Protein AF-0000000084526919 (afdb_homodimer)

Radius of gyration: 26.65 Å; Cα contacts (8 Å, |Δi|>4): 1142; chains: 2; bounding box: 58×76×76 Å

InterPro domains:
  IPR009057 Homedomain-like superfamily [SSF46689] (283-329)
  IPR018060 AraC-like, DNA binding HTH domain [PF12833] (251-328)
  IPR018060 AraC-like, DNA binding HTH domain [PS01124] (227-329)
  IPR018060 AraC-like, DNA binding HTH domain [SM00342] (245-327)
  IPR020449 Transcription regulator HTH, AraC- type, HTH domain [PR00032] (296-311)
  IPR020449 Transcription regulator HTH, AraC- type, HTH domain [PR00032] (311-327)
  IPR032687 HTH-type transcriptional regulator AraC-type, N-terminal [PF12625] (35-200)

Secondary structure (DSSP, 8-state):
--EEEHHHHHHHHHHTT-EE-TTSEEEETTEEEEE---SSEEEHHHHHHHHHHHHHHH--HHHHHHHHHHH--GGGGHHHHHHHHT-SBHHHHHHHHHHHGGGT-SS-EEEEE-SSS-EEEEE-SSPPPHHHHHHHHHHHHHHHHHHHHHH-TT--EEEEE-SSPP-S-HHHHHHHHTS-EESS-SSEEEEE-TTGGGPBPTT--HHHHHHHHHHHHHHHHHHSSS-HHHHHHHHHHHHHGGG-PPPHHHHHHHTTS-HHHHHHHHHHTT--HHHHHHHHHHHHHHHHHHH--S-HHHHHHHTT-S-HHHHHHHHHHHHSS-HHHHHHHS---/--EEEHHHHHHHHHHTT-EE-TTSEEEETTEEEEE---SSEEEHHHHHHHHHHHHHHH--HHHHHHHHHHH--GGGGHHHHHHHHTSSBHHHHHHHHHHHGGGT-SS-EEEEE-SSS-EEEEE-SSPPPHHHHHHHHHHHHHHHHHHHHHH-TT--EEEEE-SSPP-S-HHHHHHHHTS-EESS-SSEEEEE-TTGGGPBPTT--HHHHHHHHHHHHHHHHHHSSS-HHHHHHHHHHHHHGGG-PPPHHHHHHHTTS-HHHHHHHHHHTT--HHHHHHHHHHHHHHHHHHH--S-HHHHHHHTT-S-HHHHHHHHHHHHSS-HHHHHHHS---

Structure (mmCIF, N/CA/C/O backbone):
data_AF-0000000084526919-model_v1
#
loop_
_entity.id
_entity.type
_entity.pdbx_description
1 polymer 'Transcriptional regulator, AraC family'
#
loop_
_atom_site.group_PDB
_atom_site.id
_atom_site.type_symbol
_atom_site.label_atom_id
_atom_site.label_alt_id
_atom_site.label_comp_id
_atom_site.label_asym_id
_atom_site.label_entity_id
_atom_site.label_seq_id
_atom_site.pdbx_PDB_ins_code
_atom_site.Cartn_x
_atom_site.Cartn_y
_atom_site.Cartn_z
_atom_site.occupancy
_atom_site.B_iso_or_equiv
_atom_site.auth_seq_id
_atom_site.auth_comp_id
_atom_site.auth_asym_id
_atom_site.auth_atom_id
_atom_site.pdbx_PDB_model_num
ATOM 1 N N . MET A 1 1 ? -17.016 21.531 12.719 1 52.41 1 MET A N 1
ATOM 2 C CA . MET A 1 1 ? -15.664 21.828 13.203 1 52.41 1 MET A CA 1
ATOM 3 C C . MET A 1 1 ? -14.703 20.703 12.828 1 52.41 1 MET A C 1
ATOM 5 O O . MET A 1 1 ? -15.094 19.547 12.742 1 52.41 1 MET A O 1
ATOM 9 N N . GLY A 1 2 ? -13.469 21.109 12.258 1 73.81 2 GLY A N 1
ATOM 10 C CA . GLY A 1 2 ? -12.531 20.141 11.711 1 73.81 2 GLY A CA 1
ATOM 11 C C . GLY A 1 2 ? -11.82 19.328 12.781 1 73.81 2 GLY A C 1
ATOM 12 O O . GLY A 1 2 ? -11.898 19.641 13.969 1 73.81 2 GLY A O 1
ATOM 13 N N . THR A 1 3 ? -11.531 18.172 12.594 1 82.88 3 THR A N 1
ATOM 14 C CA . THR A 1 3 ? -10.789 17.312 13.508 1 82.88 3 THR A CA 1
ATOM 15 C C . THR A 1 3 ? -9.375 17.062 12.992 1 82.88 3 THR A C 1
ATOM 17 O O . THR A 1 3 ? -9.086 17.312 11.82 1 82.88 3 THR A O 1
ATOM 20 N N . VAL A 1 4 ? -8.508 16.766 13.945 1 87.44 4 VAL A N 1
ATOM 21 C CA . VAL A 1 4 ? -7.125 16.422 13.625 1 87.44 4 VAL A CA 1
ATOM 22 C C . VAL A 1 4 ? -6.77 15.078 14.273 1 87.44 4 VAL A C 1
ATOM 24 O O . VAL A 1 4 ? -7.309 14.727 15.32 1 87.44 4 VAL A O 1
ATOM 27 N N . PRO A 1 5 ? -5.898 14.398 13.664 1 86.25 5 PRO A N 1
ATOM 28 C CA . PRO A 1 5 ? -5.461 13.156 14.297 1 86.25 5 PRO A CA 1
ATOM 29 C C . PRO A 1 5 ? -4.797 13.383 15.656 1 86.25 5 PRO A C 1
ATOM 31 O O . PRO A 1 5 ? -3.986 14.305 15.805 1 86.25 5 PRO A O 1
ATOM 34 N N . ALA A 1 6 ? -5.074 12.523 16.578 1 88.69 6 ALA A N 1
ATOM 35 C CA . ALA A 1 6 ? -4.52 12.641 17.922 1 88.69 6 ALA A CA 1
ATOM 36 C C . ALA A 1 6 ? -3.006 12.453 17.922 1 88.69 6 ALA A C 1
ATOM 38 O O . ALA A 1 6 ? -2.316 12.859 18.859 1 88.69 6 ALA A O 1
ATOM 39 N N . THR A 1 7 ? -2.564 11.828 16.859 1 89.25 7 THR A N 1
ATOM 40 C CA . THR A 1 7 ? -1.131 11.586 16.719 1 89.25 7 THR A CA 1
ATOM 41 C C . THR A 1 7 ? -0.36 12.906 16.75 1 89.25 7 THR A C 1
ATOM 43 O O . THR A 1 7 ? 0.749 12.969 17.281 1 89.25 7 THR A O 1
ATOM 46 N N . PHE A 1 8 ? -0.876 13.961 16.172 1 93.31 8 PHE A N 1
ATOM 47 C CA . PHE A 1 8 ? -0.234 15.266 16.203 1 93.31 8 PHE A CA 1
ATOM 48 C C . PHE A 1 8 ? -0.126 15.773 17.641 1 93.31 8 PHE A C 1
ATOM 50 O O . PHE A 1 8 ? 0.937 16.234 18.078 1 93.31 8 PHE A O 1
ATOM 57 N N . ALA A 1 9 ? -1.227 15.602 18.344 1 93.69 9 ALA A N 1
ATOM 58 C CA . ALA A 1 9 ? -1.282 16.047 19.734 1 93.69 9 ALA A CA 1
ATOM 59 C C . ALA A 1 9 ? -0.32 15.234 20.609 1 93.69 9 ALA A C 1
ATOM 61 O O . ALA A 1 9 ? 0.388 15.789 21.453 1 93.69 9 ALA A O 1
ATOM 62 N N . ARG A 1 10 ? -0.308 14.008 20.422 1 93.81 10 ARG A N 1
ATOM 63 C CA . ARG A 1 10 ? 0.569 13.125 21.188 1 93.81 10 ARG A CA 1
ATOM 64 C C . ARG A 1 10 ? 2.035 13.453 20.922 1 93.81 10 ARG A C 1
ATOM 66 O O . ARG A 1 10 ? 2.865 13.391 21.828 1 93.81 10 ARG A O 1
ATOM 73 N N . THR A 1 11 ? 2.342 13.781 19.672 1 94.94 11 THR A N 1
ATOM 74 C CA . THR A 1 11 ? 3.707 14.156 19.328 1 94.94 11 THR A CA 1
ATOM 75 C C . THR A 1 11 ? 4.109 15.461 20.016 1 94.94 11 THR A C 1
ATOM 77 O O . THR A 1 11 ? 5.195 15.555 20.578 1 94.94 11 THR A O 1
ATOM 80 N N . PHE A 1 12 ? 3.227 16.422 20 1 96.06 12 PHE A N 1
ATOM 81 C CA . PHE A 1 12 ? 3.469 17.672 20.719 1 96.06 12 PHE A CA 1
ATOM 82 C C . PHE A 1 12 ? 3.746 17.391 22.203 1 96.06 12 PHE A C 1
ATOM 84 O O . PHE A 1 12 ? 4.715 17.906 22.766 1 96.06 12 PHE A O 1
ATOM 91 N N . ALA A 1 13 ? 2.906 16.578 22.797 1 96 13 ALA A N 1
ATOM 92 C CA . ALA A 1 13 ? 3.025 16.266 24.219 1 96 13 ALA A CA 1
ATOM 93 C C . ALA A 1 13 ? 4.363 15.586 24.516 1 96 13 ALA A C 1
ATOM 95 O O . ALA A 1 13 ? 5.078 16 25.438 1 96 13 ALA A O 1
ATOM 96 N N . ALA A 1 14 ? 4.707 14.672 23.734 1 95.06 14 ALA A N 1
ATOM 97 C CA . ALA A 1 14 ? 5.918 13.883 23.953 1 95.06 14 ALA A CA 1
ATOM 98 C C . ALA A 1 14 ? 7.164 14.758 23.875 1 95.06 14 ALA A C 1
ATOM 100 O O . ALA A 1 14 ? 8.078 14.625 24.688 1 95.06 14 ALA A O 1
ATOM 101 N N . VAL A 1 15 ? 7.227 15.648 22.922 1 96.38 15 VAL A N 1
ATOM 102 C CA . VAL A 1 15 ? 8.391 16.5 22.703 1 96.38 15 VAL A CA 1
ATOM 103 C C . VAL A 1 15 ? 8.547 17.453 23.891 1 96.38 15 VAL A C 1
ATOM 105 O O . VAL A 1 15 ? 9.664 17.828 24.25 1 96.38 15 VAL A O 1
ATOM 108 N N . ALA A 1 16 ? 7.438 17.766 24.531 1 95.94 16 ALA A N 1
ATOM 109 C CA . ALA A 1 16 ? 7.469 18.672 25.688 1 95.94 16 ALA A CA 1
ATOM 110 C C . ALA A 1 16 ? 7.676 17.891 26.984 1 95.94 16 ALA A C 1
ATOM 112 O O . ALA A 1 16 ? 7.598 18.469 28.078 1 95.94 16 ALA A O 1
ATOM 113 N N . GLY A 1 17 ? 7.887 16.578 26.875 1 94.81 17 GLY A N 1
ATOM 114 C CA . GLY A 1 17 ? 8.07 15.758 28.062 1 94.81 17 GLY A CA 1
ATOM 115 C C . GLY A 1 17 ? 6.77 15.445 28.781 1 94.81 17 GLY A C 1
ATOM 116 O O . GLY A 1 17 ? 6.773 15.117 29.969 1 94.81 17 GLY A O 1
ATOM 117 N N . LEU A 1 18 ? 5.637 15.664 28.109 1 95.56 18 LEU A N 1
ATOM 118 C CA . LEU A 1 18 ? 4.309 15.352 28.625 1 95.56 18 LEU A CA 1
ATOM 119 C C . LEU A 1 18 ? 3.779 14.055 28.031 1 95.56 18 LEU A C 1
ATOM 121 O O . LEU A 1 18 ? 4.41 13.477 27.141 1 95.56 18 LEU A O 1
ATOM 125 N N . ALA A 1 19 ? 2.664 13.648 28.672 1 93.06 19 ALA A N 1
ATOM 126 C CA . ALA A 1 19 ? 1.99 12.469 28.125 1 93.06 19 ALA A CA 1
ATOM 127 C C . ALA A 1 19 ? 0.506 12.742 27.906 1 93.06 19 ALA A C 1
ATOM 129 O O . ALA A 1 19 ? -0.163 13.312 28.766 1 93.06 19 ALA A O 1
ATOM 130 N N . LEU A 1 20 ? 0.081 12.492 26.719 1 92.81 20 LEU A N 1
ATOM 131 C CA . LEU A 1 20 ? -1.353 12.414 26.453 1 92.81 20 LEU A CA 1
ATOM 132 C C . LEU A 1 20 ? -1.829 10.969 26.453 1 92.81 20 LEU A C 1
ATOM 134 O O . LEU A 1 20 ? -1.546 10.219 25.516 1 92.81 20 LEU A O 1
ATOM 138 N N . ASP A 1 21 ? -2.521 10.594 27.406 1 87.19 21 ASP A N 1
ATOM 139 C CA . ASP A 1 21 ? -2.846 9.18 27.562 1 87.19 21 ASP A CA 1
ATOM 140 C C . ASP A 1 21 ? -4.176 8.852 26.891 1 87.19 21 ASP A C 1
ATOM 142 O O . ASP A 1 21 ? -4.805 9.719 26.281 1 87.19 21 ASP A O 1
ATOM 146 N N . ALA A 1 22 ? -4.609 7.695 27 1 82.44 22 ALA A N 1
ATOM 147 C CA . ALA A 1 22 ? -5.773 7.184 26.281 1 82.44 22 ALA A CA 1
ATOM 148 C C . ALA A 1 22 ? -7.062 7.781 26.828 1 82.44 22 ALA A C 1
ATOM 150 O O . ALA A 1 22 ? -8.094 7.801 26.141 1 82.44 22 ALA A O 1
ATOM 151 N N . SER A 1 23 ? -7.027 8.281 28.016 1 84.31 23 SER A N 1
ATOM 152 C CA . SER A 1 23 ? -8.211 8.875 28.625 1 84.31 23 SER A CA 1
ATOM 153 C C . SER A 1 23 ? -8.367 10.336 28.234 1 84.31 23 SER A C 1
ATOM 155 O O . SER A 1 23 ? -9.391 10.953 28.516 1 84.31 23 SER A O 1
ATOM 157 N N . GLY A 1 24 ? -7.324 10.812 27.531 1 91.25 24 GLY A N 1
ATOM 158 C CA . GLY A 1 24 ? -7.379 12.195 27.078 1 91.25 24 GLY A CA 1
ATOM 159 C C . GLY A 1 24 ? -6.754 13.172 28.062 1 91.25 24 GLY A C 1
ATOM 160 O O . GLY A 1 24 ? -7.008 14.375 27.984 1 91.25 24 GLY A O 1
ATOM 161 N N . GLU A 1 25 ? -5.996 12.609 28.984 1 93.38 25 GLU A N 1
ATOM 162 C CA . GLU A 1 25 ? -5.344 13.477 29.969 1 93.38 25 GLU A CA 1
ATOM 163 C C . GLU A 1 25 ? -3.932 13.852 29.516 1 93.38 25 GLU A C 1
ATOM 165 O O . GLU A 1 25 ? -3.104 12.969 29.266 1 93.38 25 GLU A O 1
ATOM 170 N N . LEU A 1 26 ? -3.711 15.117 29.406 1 95.88 26 LEU A N 1
ATOM 171 C CA . LEU A 1 26 ? -2.363 15.648 29.203 1 95.88 26 LEU A CA 1
ATOM 172 C C . LEU A 1 26 ? -1.693 15.922 30.547 1 95.88 26 LEU A C 1
ATOM 174 O O . LEU A 1 26 ? -2.139 16.797 31.297 1 95.88 26 LEU A O 1
ATOM 178 N N . ALA A 1 27 ? -0.561 15.172 30.781 1 94.81 27 ALA A N 1
ATOM 179 C CA . ALA A 1 27 ? -0.046 15.25 32.125 1 94.81 27 ALA A CA 1
ATOM 180 C C . ALA A 1 27 ? 1.479 15.312 32.156 1 94.81 27 ALA A C 1
ATOM 182 O O . ALA A 1 27 ? 2.129 14.875 31.203 1 94.81 27 ALA A O 1
ATOM 183 N N . ASP A 1 28 ? 2.004 16 33.125 1 94.19 28 ASP A N 1
ATOM 184 C CA . ASP A 1 28 ? 3.402 15.945 33.531 1 94.19 28 ASP A CA 1
ATOM 185 C C . ASP A 1 28 ? 3.574 15.055 34.781 1 94.19 28 ASP A C 1
ATOM 187 O O . ASP A 1 28 ? 3.447 15.516 35.906 1 94.19 28 ASP A O 1
ATOM 191 N N . GLY A 1 29 ? 3.93 13.828 34.531 1 91.38 29 GLY A N 1
ATOM 192 C CA . GLY A 1 29 ? 3.873 12.898 35.625 1 91.38 29 GLY A CA 1
ATOM 193 C C . GLY A 1 29 ? 2.473 12.719 36.188 1 91.38 29 GLY A C 1
ATOM 194 O O . GLY A 1 29 ? 1.545 12.375 35.469 1 91.38 29 GLY A O 1
ATOM 195 N N . ALA A 1 30 ? 2.318 13.141 37.406 1 89.75 30 ALA A N 1
ATOM 196 C CA . ALA A 1 30 ? 1.028 12.961 38.062 1 89.75 30 ALA A CA 1
ATOM 197 C C . ALA A 1 30 ? 0.162 14.211 37.938 1 89.75 30 ALA A C 1
ATOM 199 O O . ALA A 1 30 ? -1.04 14.172 38.188 1 89.75 30 ALA A O 1
ATOM 200 N N . ARG A 1 31 ? 0.721 15.305 37.469 1 93.81 31 ARG A N 1
ATOM 201 C CA . ARG A 1 31 ? -0.003 16.562 37.375 1 93.81 31 ARG A CA 1
ATOM 202 C C . ARG A 1 31 ? -0.725 16.672 36.031 1 93.81 31 ARG A C 1
ATOM 204 O O . ARG A 1 31 ? -0.086 16.734 35 1 93.81 31 ARG A O 1
ATOM 211 N N . VAL A 1 32 ? -2.025 16.766 36.125 1 95.12 32 VAL A N 1
ATOM 212 C CA . VAL A 1 32 ? -2.836 16.891 34.938 1 95.12 32 VAL A CA 1
ATOM 213 C C . VAL A 1 32 ? -2.932 18.359 34.531 1 95.12 32 VAL A C 1
ATOM 215 O O . VAL A 1 32 ? -3.348 19.203 35.312 1 95.12 32 VAL A O 1
ATOM 218 N N . LEU A 1 33 ? -2.561 18.656 33.312 1 94.56 33 LEU A N 1
ATOM 219 C CA . LEU A 1 33 ? -2.539 20.031 32.812 1 94.56 33 LEU A CA 1
ATOM 220 C C . LEU A 1 33 ? -3.811 20.359 32.031 1 94.56 33 LEU A C 1
ATOM 222 O O . LEU A 1 33 ? -4.25 21.5 32 1 94.56 33 LEU A O 1
ATOM 226 N N . LEU A 1 34 ? -4.336 19.312 31.297 1 95.25 34 LEU A N 1
ATOM 227 C CA . LEU A 1 34 ? -5.477 19.484 30.406 1 95.25 34 LEU A CA 1
ATOM 228 C C . LEU A 1 34 ? -6.191 18.156 30.172 1 95.25 34 LEU A C 1
ATOM 230 O O . LEU A 1 34 ? -5.562 17.094 30.172 1 95.25 34 LEU A O 1
ATOM 234 N N . ARG A 1 35 ? -7.465 18.25 30.016 1 95.06 35 ARG A N 1
ATOM 235 C CA . ARG A 1 35 ? -8.25 17.078 29.641 1 95.06 35 ARG A CA 1
ATOM 236 C C . ARG A 1 35 ? -8.969 17.297 28.312 1 95.06 35 ARG A C 1
ATOM 238 O O . ARG A 1 35 ? -9.562 18.344 28.094 1 95.06 35 ARG A O 1
ATOM 245 N N . VAL A 1 36 ? -8.773 16.359 27.453 1 91.62 36 VAL A N 1
ATOM 246 C CA . VAL A 1 36 ? -9.469 16.375 26.172 1 91.62 36 VAL A CA 1
ATOM 247 C C . VAL A 1 36 ? -10.266 15.086 26 1 91.62 36 VAL A C 1
ATOM 249 O O . VAL A 1 36 ? -9.984 14.086 26.656 1 91.62 36 VAL A O 1
ATOM 252 N N . PRO A 1 37 ? -11.281 15.195 25.156 1 88.19 37 PRO A N 1
ATOM 253 C CA . PRO A 1 37 ? -12 13.945 24.906 1 88.19 37 PRO A CA 1
ATOM 254 C C . PRO A 1 37 ? -11.102 12.844 24.344 1 88.19 37 PRO A C 1
ATOM 256 O O . PRO A 1 37 ? -10.25 13.117 23.5 1 88.19 37 PRO A O 1
ATOM 259 N N . PRO A 1 38 ? -11.266 11.688 24.891 1 82.44 38 PRO A N 1
ATOM 260 C CA . PRO A 1 38 ? -10.453 10.586 24.375 1 82.44 38 PRO A CA 1
ATOM 261 C C . PRO A 1 38 ? -10.797 10.227 22.938 1 82.44 38 PRO A C 1
ATOM 263 O O . PRO A 1 38 ? -11.914 10.484 22.469 1 82.44 38 PRO A O 1
ATOM 266 N N . GLY A 1 39 ? -9.812 9.711 22.188 1 78.88 39 GLY A N 1
ATOM 267 C CA . GLY A 1 39 ? -10.055 9.305 20.828 1 78.88 39 GLY A CA 1
ATOM 268 C C . GLY A 1 39 ? -8.828 9.43 19.938 1 78.88 39 GLY A C 1
ATOM 269 O O . GLY A 1 39 ? -7.77 9.867 20.391 1 78.88 39 GLY A O 1
ATOM 270 N N . GLU A 1 40 ? -9.039 9.016 18.656 1 78.25 40 GLU A N 1
ATOM 271 C CA . GLU A 1 40 ? -7.934 9.062 17.703 1 78.25 40 GLU A CA 1
ATOM 272 C C . GLU A 1 40 ? -7.93 10.383 16.938 1 78.25 40 GLU A C 1
ATOM 274 O O . GLU A 1 40 ? -7.023 10.641 16.141 1 78.25 40 GLU A O 1
ATOM 279 N N . ARG A 1 41 ? -8.898 11.117 17.219 1 84.06 41 ARG A N 1
ATOM 280 C CA . ARG A 1 41 ? -8.984 12.469 16.672 1 84.06 41 ARG A CA 1
ATOM 281 C C . ARG A 1 41 ? -9.414 13.469 17.734 1 84.06 41 ARG A C 1
ATOM 283 O O . ARG A 1 41 ? -10.078 13.109 18.703 1 84.06 41 ARG A O 1
ATOM 290 N N . LEU A 1 42 ? -8.914 14.648 17.516 1 87.44 42 LEU A N 1
ATOM 291 C CA . LEU A 1 42 ? -9.281 15.766 18.391 1 87.44 42 LEU A CA 1
ATOM 292 C C . LEU A 1 42 ? -9.969 16.875 17.578 1 87.44 42 LEU A C 1
ATOM 294 O O . LEU A 1 42 ? -9.578 17.156 16.453 1 87.44 42 LEU A O 1
ATOM 298 N N . ASP A 1 43 ? -10.945 17.422 18.25 1 86.69 43 ASP A N 1
ATOM 299 C CA . ASP A 1 43 ? -11.492 18.609 17.609 1 86.69 43 ASP A CA 1
ATOM 300 C C . ASP A 1 43 ? -10.5 19.766 17.641 1 86.69 43 ASP A C 1
ATOM 302 O O . ASP A 1 43 ? -9.609 19.797 18.5 1 86.69 43 ASP A O 1
ATOM 306 N N . GLU A 1 44 ? -10.68 20.672 16.812 1 85.19 44 GLU A N 1
ATOM 307 C CA . GLU A 1 44 ? -9.727 21.766 16.641 1 85.19 44 GLU A CA 1
ATOM 308 C C . GLU A 1 44 ? -9.594 22.594 17.922 1 85.19 44 GLU A C 1
ATOM 310 O O . GLU A 1 44 ? -8.5 23.078 18.234 1 85.19 44 GLU A O 1
ATOM 315 N N . ALA A 1 45 ? -10.719 22.766 18.578 1 87.31 45 ALA A N 1
ATOM 316 C CA . ALA A 1 45 ? -10.695 23.562 19.797 1 87.31 45 ALA A CA 1
ATOM 317 C C . ALA A 1 45 ? -9.805 22.922 20.859 1 87.31 45 ALA A C 1
ATOM 319 O O . ALA A 1 45 ? -9 23.594 21.5 1 87.31 45 ALA A O 1
ATOM 320 N N . HIS A 1 46 ? -9.961 21.641 20.969 1 92.25 46 HIS A N 1
ATOM 321 C CA . HIS A 1 46 ? -9.148 20.906 21.953 1 92.25 46 HIS A CA 1
ATOM 322 C C . HIS A 1 46 ? -7.688 20.859 21.516 1 92.25 46 HIS A C 1
ATOM 324 O O . HIS A 1 46 ? -6.785 20.891 22.359 1 92.25 46 HIS A O 1
ATOM 330 N N . TYR A 1 47 ? -7.496 20.703 20.266 1 93.62 47 TYR A N 1
ATOM 331 C CA . TYR A 1 47 ? -6.137 20.688 19.734 1 93.62 47 TYR A CA 1
ATOM 332 C C . TYR A 1 47 ? -5.441 22.031 19.984 1 93.62 47 TYR A C 1
ATOM 334 O O . TYR A 1 47 ? -4.273 22.062 20.391 1 93.62 47 TYR A O 1
ATOM 342 N N . HIS A 1 48 ? -6.141 23.109 19.844 1 91.56 48 HIS A N 1
ATOM 343 C CA . HIS A 1 48 ? -5.621 24.438 20.125 1 91.56 48 HIS A CA 1
ATOM 344 C C . HIS A 1 48 ? -5.23 24.578 21.594 1 91.56 48 HIS A C 1
ATOM 346 O O . HIS A 1 48 ? -4.141 25.062 21.906 1 91.56 48 HIS A O 1
ATOM 352 N N . ALA A 1 49 ? -6.109 24.156 22.391 1 94.19 49 ALA A N 1
ATOM 353 C CA . ALA A 1 49 ? -5.859 24.234 23.828 1 94.19 49 ALA A CA 1
ATOM 354 C C . ALA A 1 49 ? -4.633 23.422 24.203 1 94.19 49 ALA A C 1
ATOM 356 O O . ALA A 1 49 ? -3.848 23.828 25.062 1 94.19 49 ALA A O 1
ATOM 357 N N . LEU A 1 50 ? -4.527 22.344 23.594 1 95.69 50 LEU A N 1
ATOM 358 C CA . LEU A 1 50 ? -3.408 21.453 23.891 1 95.69 50 LEU A CA 1
ATOM 359 C C . LEU A 1 50 ? -2.086 22.094 23.484 1 95.69 50 LEU A C 1
ATOM 361 O O . LEU A 1 50 ? -1.118 22.078 24.25 1 95.69 50 LEU A O 1
ATOM 365 N N . ILE A 1 51 ? -2.02 22.672 22.328 1 95.56 51 ILE A N 1
ATOM 366 C CA . ILE A 1 51 ? -0.801 23.312 21.844 1 95.56 51 ILE A CA 1
ATOM 367 C C . ILE A 1 51 ? -0.425 24.469 22.781 1 95.56 51 ILE A C 1
ATOM 369 O O . ILE A 1 51 ? 0.747 24.625 23.125 1 95.56 51 ILE A O 1
ATOM 373 N N . GLU A 1 52 ? -1.391 25.188 23.219 1 95.19 52 GLU A N 1
ATOM 374 C CA . GLU A 1 52 ? -1.139 26.297 24.141 1 95.19 52 GLU A CA 1
ATOM 375 C C . GLU A 1 52 ? -0.521 25.797 25.453 1 95.19 52 GLU A C 1
ATOM 377 O O . GLU A 1 52 ? 0.442 26.375 25.953 1 95.19 52 GLU A O 1
ATOM 382 N N . ALA A 1 53 ? -1.078 24.734 25.938 1 95.56 53 ALA A N 1
ATOM 383 C CA . ALA A 1 53 ? -0.574 24.156 27.172 1 95.56 53 ALA A CA 1
ATOM 384 C C . ALA A 1 53 ? 0.859 23.656 27 1 95.56 53 ALA A C 1
ATOM 386 O O . ALA A 1 53 ? 1.696 23.844 27.891 1 95.56 53 ALA A O 1
ATOM 387 N N . VAL A 1 54 ? 1.122 23.062 25.875 1 96.25 54 VAL A N 1
ATOM 388 C CA . VAL A 1 54 ? 2.436 22.484 25.578 1 96.25 54 VAL A CA 1
ATOM 389 C C . VAL A 1 54 ? 3.463 23.609 25.438 1 96.25 54 VAL A C 1
ATOM 391 O O . VAL A 1 54 ? 4.57 23.516 25.969 1 96.25 54 VAL A O 1
ATOM 394 N N . VAL A 1 55 ? 3.107 24.672 24.734 1 94.81 55 VAL A N 1
ATOM 395 C CA . VAL A 1 55 ? 3.998 25.797 24.516 1 94.81 55 VAL A CA 1
ATOM 396 C C . VAL A 1 55 ? 4.34 26.469 25.844 1 94.81 55 VAL A C 1
ATOM 398 O O . VAL A 1 55 ? 5.504 26.766 26.109 1 94.81 55 VAL A O 1
ATOM 401 N N . ALA A 1 56 ? 3.33 26.656 26.672 1 93.25 56 ALA A N 1
ATOM 402 C CA . ALA A 1 56 ? 3.525 27.281 27.984 1 93.25 56 ALA A CA 1
ATOM 403 C C . ALA A 1 56 ? 4.445 26.422 28.859 1 93.25 56 ALA A C 1
ATOM 405 O O . ALA A 1 56 ? 5.27 26.969 29.609 1 93.25 56 ALA A O 1
ATOM 406 N N . HIS A 1 57 ? 4.332 25.172 28.719 1 93.69 57 HIS A N 1
ATOM 407 C CA . HIS A 1 57 ? 5.105 24.234 29.531 1 93.69 57 HIS A CA 1
ATOM 408 C C . HIS A 1 57 ? 6.543 24.141 29.047 1 93.69 57 HIS A C 1
ATOM 410 O O . HIS A 1 57 ? 7.477 24.094 29.844 1 93.69 57 HIS A O 1
ATOM 416 N N . HIS A 1 58 ? 6.762 24.078 27.75 1 93.69 58 HIS A N 1
ATOM 417 C CA . HIS A 1 58 ? 8.062 23.828 27.141 1 93.69 58 HIS A CA 1
ATOM 418 C C . HIS A 1 58 ? 8.961 25.062 27.25 1 93.69 58 HIS A C 1
ATOM 420 O O . HIS A 1 58 ? 10.141 24.938 27.578 1 93.69 58 HIS A O 1
ATOM 426 N N . GLY A 1 59 ? 8.492 26.203 26.859 1 91.44 59 GLY A N 1
ATOM 427 C CA . GLY A 1 59 ? 9.195 27.469 27.031 1 91.44 59 GLY A CA 1
ATOM 428 C C . GLY A 1 59 ? 10.172 27.766 25.906 1 91.44 59 GLY A C 1
ATOM 429 O O . GLY A 1 59 ? 10.641 28.891 25.75 1 91.44 59 GLY A O 1
ATOM 430 N N . ASP A 1 60 ? 10.625 26.781 25.188 1 95.31 60 ASP A N 1
ATOM 431 C CA . ASP A 1 60 ? 11.539 26.953 24.047 1 95.31 60 ASP A CA 1
ATOM 432 C C . ASP A 1 60 ? 10.836 26.625 22.734 1 95.31 60 ASP A C 1
ATOM 434 O O . ASP A 1 60 ? 10.883 25.484 22.266 1 95.31 60 ASP A O 1
ATOM 438 N N . ARG A 1 61 ? 10.289 27.656 22.172 1 95.62 61 ARG A N 1
ATOM 439 C CA . ARG A 1 61 ? 9.453 27.5 20.984 1 95.62 61 ARG A CA 1
ATOM 440 C C . ARG A 1 61 ? 10.258 26.922 19.812 1 95.62 61 ARG A C 1
ATOM 442 O O . ARG A 1 61 ? 9.766 26.062 19.094 1 95.62 61 ARG A O 1
ATOM 449 N N . ALA A 1 62 ? 11.523 27.391 19.625 1 96.75 62 ALA A N 1
ATOM 450 C CA . ALA A 1 62 ? 12.367 26.859 18.562 1 96.75 62 ALA A CA 1
ATOM 451 C C . ALA A 1 62 ? 12.68 25.375 18.812 1 96.75 62 ALA A C 1
ATOM 453 O O . ALA A 1 62 ? 12.633 24.562 17.891 1 96.75 62 ALA A O 1
ATOM 454 N N . GLY A 1 63 ? 12.977 25.078 20.016 1 97.25 63 GLY A N 1
ATOM 455 C CA . GLY A 1 63 ? 13.227 23.688 20.391 1 97.25 63 GLY A CA 1
ATOM 456 C C . GLY A 1 63 ? 12.023 22.797 20.172 1 97.25 63 GLY A C 1
ATOM 457 O O . GLY A 1 63 ? 12.172 21.625 19.797 1 97.25 63 GLY A O 1
ATOM 458 N N . LEU A 1 64 ? 10.883 23.297 20.422 1 97.5 64 LEU A N 1
ATOM 459 C CA . LEU A 1 64 ? 9.648 22.547 20.219 1 97.5 64 LEU A CA 1
ATOM 460 C C . LEU A 1 64 ? 9.453 22.219 18.734 1 97.5 64 LEU A C 1
ATOM 462 O O . LEU A 1 64 ? 9.125 21.094 18.391 1 97.5 64 LEU A O 1
ATOM 466 N N . ALA A 1 65 ? 9.633 23.156 17.859 1 97.75 65 ALA A N 1
ATOM 467 C CA . ALA A 1 65 ? 9.477 22.953 16.422 1 97.75 65 ALA A CA 1
ATOM 468 C C . ALA A 1 65 ? 10.453 21.906 15.914 1 97.75 65 ALA A C 1
ATOM 470 O O . ALA A 1 65 ? 10.07 21 15.156 1 97.75 65 ALA A O 1
ATOM 471 N N . ILE A 1 66 ? 11.703 22 16.375 1 98 66 ILE A N 1
ATOM 472 C CA . ILE A 1 66 ? 12.758 21.062 15.969 1 98 66 ILE A CA 1
ATOM 473 C C . ILE A 1 66 ? 12.453 19.672 16.516 1 98 66 ILE A C 1
ATOM 475 O O . ILE A 1 66 ? 12.516 18.688 15.773 1 98 66 ILE A O 1
ATOM 479 N N . GLY A 1 67 ? 12.133 19.641 17.797 1 98.12 67 GLY A N 1
ATOM 480 C CA . GLY A 1 67 ? 11.789 18.375 18.391 1 98.12 67 GLY A CA 1
ATOM 481 C C . GLY A 1 67 ? 10.602 17.688 17.734 1 98.12 67 GLY A C 1
ATOM 482 O O . GLY A 1 67 ? 10.609 16.484 17.531 1 98.12 67 GLY A O 1
ATOM 483 N N . TYR A 1 68 ? 9.586 18.453 17.469 1 97.69 68 TYR A N 1
ATOM 484 C CA . TYR A 1 68 ? 8.398 17.953 16.781 1 97.69 68 TYR A CA 1
ATOM 485 C C . TYR A 1 68 ? 8.758 17.359 15.422 1 97.69 68 TYR A C 1
ATOM 487 O O . TYR A 1 68 ? 8.289 16.281 15.07 1 97.69 68 TYR A O 1
ATOM 495 N N . ALA A 1 69 ? 9.555 18.047 14.672 1 97.75 69 ALA A N 1
ATOM 496 C CA . ALA A 1 69 ? 9.984 17.609 13.352 1 97.75 69 ALA A CA 1
ATOM 497 C C . ALA A 1 69 ? 10.742 16.281 13.43 1 97.75 69 ALA A C 1
ATOM 499 O O . ALA A 1 69 ? 10.609 15.438 12.547 1 97.75 69 ALA A O 1
ATOM 500 N N . GLU A 1 70 ? 11.508 16.094 14.469 1 97.12 70 GLU A N 1
ATOM 501 C CA . GLU A 1 70 ? 12.305 14.883 14.648 1 97.12 70 GLU A CA 1
ATOM 502 C C . GLU A 1 70 ? 11.422 13.711 15.07 1 97.12 70 GLU A C 1
ATOM 504 O O . GLU A 1 70 ? 11.711 12.562 14.742 1 97.12 70 GLU A O 1
ATOM 509 N N . ALA A 1 71 ? 10.375 14.055 15.703 1 96.19 71 ALA A N 1
ATOM 510 C CA . ALA A 1 71 ? 9.57 13.016 16.328 1 96.19 71 ALA A CA 1
ATOM 511 C C . ALA A 1 71 ? 8.453 12.547 15.398 1 96.19 71 ALA A C 1
ATOM 513 O O . ALA A 1 71 ? 8.047 11.383 15.445 1 96.19 71 ALA A O 1
ATOM 514 N N . LEU A 1 72 ? 7.941 13.422 14.594 1 94.25 72 LEU A N 1
ATOM 515 C CA . LEU A 1 72 ? 6.82 13.062 13.734 1 94.25 72 LEU A CA 1
ATOM 516 C C . LEU A 1 72 ? 7.309 12.43 12.438 1 94.25 72 LEU A C 1
ATOM 518 O O . LEU A 1 72 ? 8.07 13.047 11.688 1 94.25 72 LEU A O 1
ATOM 522 N N . HIS A 1 73 ? 6.887 11.242 12.195 1 93.38 73 HIS A N 1
ATOM 523 C CA . HIS A 1 73 ? 7.238 10.508 10.984 1 93.38 73 HIS A CA 1
ATOM 524 C C . HIS A 1 73 ? 6.027 10.336 10.07 1 93.38 73 HIS A C 1
ATOM 526 O O . HIS A 1 73 ? 4.887 10.359 10.539 1 93.38 73 HIS A O 1
ATOM 532 N N . LEU A 1 74 ? 6.324 10.148 8.812 1 92 74 LEU A N 1
ATOM 533 C CA . LEU A 1 74 ? 5.254 9.953 7.844 1 92 74 LEU A CA 1
ATOM 534 C C . LEU A 1 74 ? 4.465 8.688 8.148 1 92 74 LEU A C 1
ATOM 536 O O . LEU A 1 74 ? 3.275 8.594 7.84 1 92 74 LEU A O 1
ATOM 540 N N . ASP A 1 75 ? 5.098 7.719 8.758 1 87.75 75 ASP A N 1
ATOM 541 C CA . ASP A 1 75 ? 4.453 6.469 9.148 1 87.75 75 ASP A CA 1
ATOM 542 C C . ASP A 1 75 ? 3.273 6.723 10.086 1 87.75 75 ASP A C 1
ATOM 544 O O . ASP A 1 75 ? 2.363 5.898 10.18 1 87.75 75 ASP A O 1
ATOM 548 N N . ASP A 1 76 ? 3.287 7.863 10.711 1 84.69 76 ASP A N 1
ATOM 549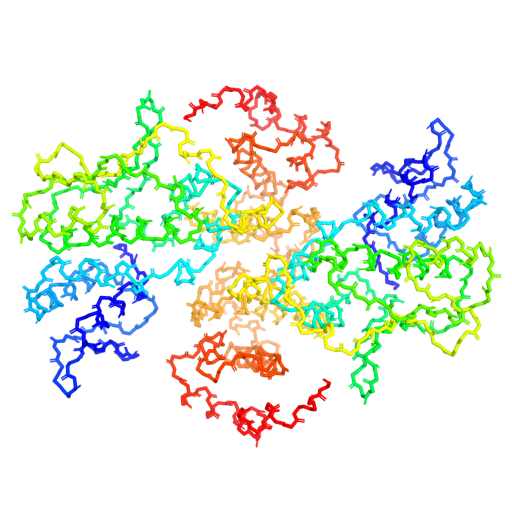 C CA . ASP A 1 76 ? 2.252 8.211 11.68 1 84.69 76 ASP A CA 1
ATOM 550 C C . ASP A 1 76 ? 1.015 8.773 10.984 1 84.69 76 ASP A C 1
ATOM 552 O O . ASP A 1 76 ? -0.029 8.953 11.617 1 84.69 76 ASP A O 1
ATOM 556 N N . LEU A 1 77 ? 1.131 9 9.719 1 87.25 77 LEU A N 1
ATOM 557 C CA . LEU A 1 77 ? 0.048 9.664 9 1 87.25 77 LEU A CA 1
ATOM 558 C C . LEU A 1 77 ? -0.731 8.664 8.148 1 87.25 77 LEU A C 1
ATOM 560 O O . LEU A 1 77 ? -1.342 9.047 7.148 1 87.25 77 LEU A O 1
ATOM 564 N N . GLY A 1 78 ? -0.609 7.379 8.453 1 82.44 78 GLY A N 1
ATOM 565 C CA . GLY A 1 78 ? -1.385 6.355 7.773 1 82.44 78 GLY A CA 1
ATOM 566 C C . GLY A 1 78 ? -1.031 6.219 6.301 1 82.44 78 GLY A C 1
ATOM 567 O O . GLY A 1 78 ? 0.141 6.297 5.93 1 82.44 78 GLY A O 1
ATOM 568 N N . ALA A 1 79 ? -2.078 6.004 5.492 1 86.12 79 ALA A N 1
ATOM 569 C CA . ALA A 1 79 ? -1.885 5.75 4.07 1 86.12 79 ALA A CA 1
ATOM 570 C C . ALA A 1 79 ? -1.298 6.973 3.367 1 86.12 79 ALA A C 1
ATOM 572 O O . ALA A 1 79 ? -0.513 6.836 2.426 1 86.12 79 ALA A O 1
ATOM 573 N N . LEU A 1 80 ? -1.691 8.133 3.826 1 91.19 80 LEU A N 1
ATOM 574 C CA . LEU A 1 80 ? -1.152 9.328 3.199 1 91.19 80 LEU A CA 1
ATOM 575 C C . LEU A 1 80 ? 0.356 9.422 3.4 1 91.19 80 LEU A C 1
ATOM 577 O O . LEU A 1 80 ? 1.1 9.688 2.453 1 91.19 80 LEU A O 1
ATOM 581 N N . GLY A 1 81 ? 0.792 9.172 4.633 1 94.56 81 GLY A N 1
ATOM 582 C CA . GLY A 1 81 ? 2.223 9.188 4.891 1 94.56 81 GLY A CA 1
ATOM 583 C C . GLY A 1 81 ? 2.992 8.195 4.035 1 94.56 81 GLY A C 1
ATOM 584 O O . GLY A 1 81 ? 4.059 8.523 3.512 1 94.56 81 GLY A O 1
ATOM 585 N N . LEU A 1 82 ? 2.422 7.059 3.873 1 92.88 82 LEU A N 1
ATOM 586 C CA . LEU A 1 82 ? 3.053 6.027 3.053 1 92.88 82 LEU A CA 1
ATOM 587 C C . LEU A 1 82 ? 3.092 6.449 1.588 1 92.88 82 LEU A C 1
ATOM 589 O O . LEU A 1 82 ? 4.105 6.262 0.911 1 92.88 82 LEU A O 1
ATOM 593 N N . ALA A 1 83 ? 1.992 7 1.112 1 94.06 83 ALA A N 1
ATOM 594 C CA . ALA A 1 83 ? 1.901 7.441 -0.276 1 94.06 83 ALA A CA 1
ATOM 595 C C . ALA A 1 83 ? 2.924 8.539 -0.57 1 94.06 83 ALA A C 1
ATOM 597 O O . ALA A 1 83 ? 3.463 8.609 -1.677 1 94.06 83 ALA A O 1
ATOM 598 N N . VAL A 1 84 ? 3.186 9.32 0.408 1 96.62 84 VAL A N 1
ATOM 599 C CA . VAL A 1 84 ? 4.125 10.43 0.246 1 96.62 84 VAL A CA 1
ATOM 600 C C . VAL A 1 84 ? 5.555 9.891 0.18 1 96.62 84 VAL A C 1
ATOM 602 O O . VAL A 1 84 ? 6.316 10.242 -0.721 1 96.62 84 VAL A O 1
ATOM 605 N N . LYS A 1 85 ? 5.887 8.953 1.016 1 95.75 85 LYS A N 1
ATOM 606 C CA . LYS A 1 85 ? 7.285 8.531 1.084 1 95.75 85 LYS A CA 1
ATOM 607 C C . LYS A 1 85 ? 7.598 7.5 0.007 1 95.75 85 LYS A C 1
ATOM 609 O O . LYS A 1 85 ? 8.766 7.191 -0.244 1 95.75 85 LYS A O 1
ATOM 614 N N . THR A 1 86 ? 6.559 6.926 -0.636 1 94.88 86 THR A N 1
ATOM 615 C CA . THR A 1 86 ? 6.801 5.938 -1.685 1 94.88 86 THR A CA 1
ATOM 616 C C . THR A 1 86 ? 6.562 6.547 -3.064 1 94.88 86 THR A C 1
ATOM 618 O O . THR A 1 86 ? 6.562 5.836 -4.07 1 94.88 86 THR A O 1
ATOM 621 N N . ALA A 1 87 ? 6.293 7.844 -3.117 1 95.88 87 ALA A N 1
ATOM 622 C CA . ALA A 1 87 ? 6.152 8.516 -4.406 1 95.88 87 ALA A CA 1
ATOM 623 C C . ALA A 1 87 ? 7.457 8.461 -5.199 1 95.88 87 ALA A C 1
ATOM 625 O O . ALA A 1 87 ? 8.547 8.531 -4.621 1 95.88 87 ALA A O 1
ATOM 626 N N . PRO A 1 88 ? 7.402 8.352 -6.555 1 93.88 88 PRO A N 1
ATOM 627 C CA . PRO A 1 88 ? 8.617 8.18 -7.352 1 93.88 88 PRO A CA 1
ATOM 628 C C . PRO A 1 88 ? 9.562 9.375 -7.254 1 93.88 88 PRO A C 1
ATOM 630 O O . PRO A 1 88 ? 10.781 9.203 -7.207 1 93.88 88 PRO A O 1
ATOM 633 N N . ARG A 1 89 ? 8.992 10.633 -7.234 1 96.31 89 ARG A N 1
ATOM 634 C CA . ARG A 1 89 ? 9.781 11.859 -7.141 1 96.31 89 ARG A CA 1
ATOM 635 C C . ARG A 1 89 ? 9.234 12.781 -6.055 1 96.31 89 ARG A C 1
ATOM 637 O O . ARG A 1 89 ? 8.086 12.633 -5.629 1 96.31 89 ARG A O 1
ATOM 644 N N . LEU A 1 90 ? 10.078 13.742 -5.59 1 97.38 90 LEU A N 1
ATOM 645 C CA . LEU A 1 90 ? 9.656 14.703 -4.57 1 97.38 90 LEU A CA 1
ATOM 646 C C . LEU A 1 90 ? 8.422 15.469 -5.023 1 97.38 90 LEU A C 1
ATOM 648 O O . LEU A 1 90 ? 7.512 15.711 -4.23 1 97.38 90 LEU A O 1
ATOM 652 N N . ARG A 1 91 ? 8.398 15.844 -6.312 1 95.5 91 ARG A N 1
ATOM 653 C CA . ARG A 1 91 ? 7.246 16.531 -6.891 1 95.5 91 ARG A CA 1
ATOM 654 C C . ARG A 1 91 ? 5.953 15.773 -6.617 1 95.5 91 ARG A C 1
ATOM 656 O O . ARG A 1 91 ? 4.965 16.359 -6.168 1 95.5 91 ARG A O 1
ATOM 663 N N . ASP A 1 92 ? 5.988 14.469 -6.852 1 94.69 92 ASP A N 1
ATOM 664 C CA . ASP A 1 92 ? 4.82 13.617 -6.637 1 94.69 92 ASP A CA 1
ATOM 665 C C . ASP A 1 92 ? 4.418 13.594 -5.164 1 94.69 92 ASP A C 1
ATOM 667 O O . ASP A 1 92 ? 3.229 13.609 -4.84 1 94.69 92 ASP A O 1
ATOM 671 N N . SER A 1 93 ? 5.371 13.547 -4.297 1 97.31 93 SER A N 1
ATOM 672 C CA . SER A 1 93 ? 5.125 13.547 -2.859 1 97.31 93 SER A CA 1
ATOM 673 C C . SER A 1 93 ? 4.363 14.805 -2.436 1 97.31 93 SER A C 1
ATOM 675 O O . SER A 1 93 ? 3.35 14.711 -1.737 1 97.31 93 SER A O 1
ATOM 677 N N . LEU A 1 94 ? 4.828 15.938 -2.9 1 97.31 94 LEU A N 1
ATOM 678 C CA . LEU A 1 94 ? 4.227 17.203 -2.498 1 97.31 94 LEU A CA 1
ATOM 679 C C . LEU A 1 94 ? 2.848 17.375 -3.127 1 97.31 94 LEU A C 1
ATOM 681 O O . LEU A 1 94 ? 1.938 17.922 -2.502 1 97.31 94 LEU A O 1
ATOM 685 N N . GLN A 1 95 ? 2.678 16.906 -4.301 1 94.62 95 GLN A N 1
ATOM 686 C CA . GLN A 1 95 ? 1.373 16.938 -4.953 1 94.62 95 GLN A CA 1
ATOM 687 C C . GLN A 1 95 ? 0.362 16.078 -4.207 1 94.62 95 GLN A C 1
ATOM 689 O O . GLN A 1 95 ? -0.82 16.422 -4.129 1 94.62 95 GLN A O 1
ATOM 694 N N . ARG A 1 96 ? 0.807 15.016 -3.66 1 94.94 96 ARG A N 1
ATOM 695 C CA . ARG A 1 96 ? -0.067 14.156 -2.863 1 94.94 96 ARG A CA 1
ATOM 696 C C . ARG A 1 96 ? -0.498 14.859 -1.579 1 94.94 96 ARG A C 1
ATOM 698 O O . ARG A 1 96 ? -1.652 14.75 -1.162 1 94.94 96 ARG A O 1
ATOM 705 N N . VAL A 1 97 ? 0.442 15.523 -0.992 1 96.31 97 VAL A N 1
ATOM 706 C CA . VAL A 1 97 ? 0.081 16.297 0.19 1 96.31 97 VAL A CA 1
ATOM 707 C C . VAL A 1 97 ? -0.991 17.328 -0.173 1 96.31 97 VAL A C 1
ATOM 709 O O . VAL A 1 97 ? -2.004 17.438 0.519 1 96.31 97 VAL A O 1
ATOM 712 N N . GLU A 1 98 ? -0.809 17.984 -1.248 1 94.56 98 GLU A N 1
ATOM 713 C CA . GLU A 1 98 ? -1.769 19 -1.697 1 94.56 98 GLU A CA 1
ATOM 714 C C . GLU A 1 98 ? -3.15 18.375 -1.911 1 94.56 98 GLU A C 1
ATOM 716 O O . GLU A 1 98 ? -4.156 18.938 -1.474 1 94.56 98 GLU A O 1
ATOM 721 N N . ARG A 1 99 ? -3.178 17.281 -2.465 1 89.56 99 ARG A N 1
ATOM 722 C CA . ARG A 1 99 ? -4.441 16.688 -2.887 1 89.56 99 ARG A CA 1
ATOM 723 C C . ARG A 1 99 ? -5.137 15.992 -1.72 1 89.56 99 ARG A C 1
ATOM 725 O O . ARG A 1 99 ? -6.355 16.078 -1.571 1 89.56 99 ARG A O 1
ATOM 732 N N . TYR A 1 100 ? -4.348 15.328 -0.876 1 91.19 100 TYR A N 1
ATOM 733 C CA . TYR A 1 100 ? -4.98 14.359 0.005 1 91.19 100 TYR A CA 1
ATOM 734 C C . TYR A 1 100 ? -4.922 14.812 1.457 1 91.19 100 TYR A C 1
ATOM 736 O O . TYR A 1 100 ? -5.512 14.188 2.338 1 91.19 100 TYR A O 1
ATOM 744 N N . TYR A 1 101 ? -4.234 15.938 1.78 1 93.38 101 TYR A N 1
ATOM 745 C CA . TYR A 1 101 ? -4.062 16.312 3.178 1 93.38 101 TYR A CA 1
ATOM 746 C C . TYR A 1 101 ? -5.406 16.594 3.836 1 93.38 101 TYR A C 1
ATOM 748 O O . TYR A 1 101 ? -5.535 16.516 5.062 1 93.38 101 TYR A O 1
ATOM 756 N N . ARG A 1 102 ? -6.457 16.891 3.104 1 87.06 102 ARG A N 1
ATOM 757 C CA . ARG A 1 102 ? -7.797 17.141 3.631 1 87.06 102 ARG A CA 1
ATOM 758 C C . ARG A 1 102 ? -8.359 15.898 4.305 1 87.06 102 ARG A C 1
ATOM 760 O O . ARG A 1 102 ? -9.344 15.977 5.047 1 87.06 102 ARG A O 1
ATOM 767 N N . LEU A 1 103 ? -7.789 14.719 3.979 1 83.12 103 LEU A N 1
ATOM 768 C CA . LEU A 1 103 ? -8.18 13.477 4.645 1 8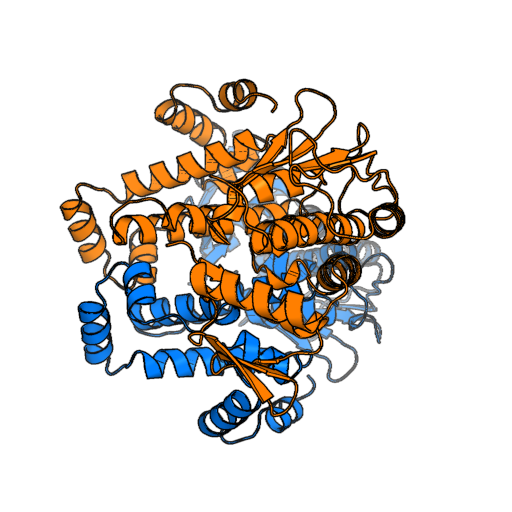3.12 103 LEU A CA 1
ATOM 769 C C . LEU A 1 103 ? -7.672 13.453 6.082 1 83.12 103 LEU A C 1
ATOM 771 O O . LEU A 1 103 ? -8.164 12.68 6.906 1 83.12 103 LEU A O 1
ATOM 775 N N . VAL A 1 104 ? -6.613 14.234 6.344 1 86.69 104 VAL A N 1
ATOM 776 C CA . VAL A 1 104 ? -6.004 14.281 7.668 1 86.69 104 VAL A CA 1
ATOM 777 C C . VAL A 1 104 ? -6.668 15.383 8.5 1 86.69 104 VAL A C 1
ATOM 779 O O . VAL A 1 104 ? -7.098 15.133 9.633 1 86.69 104 VAL A O 1
ATOM 782 N N . THR A 1 105 ? -6.73 16.547 7.891 1 81.81 105 THR A N 1
ATOM 783 C CA . THR A 1 105 ? -7.383 17.656 8.562 1 81.81 105 THR A CA 1
ATOM 784 C C . THR A 1 105 ? -7.891 18.688 7.547 1 81.81 105 THR A C 1
ATOM 786 O O . THR A 1 105 ? -7.375 18.766 6.434 1 81.81 105 THR A O 1
ATOM 789 N N . ASP A 1 106 ? -8.844 19.375 7.93 1 77.44 106 ASP A N 1
ATOM 790 C CA . ASP A 1 106 ? -9.383 20.406 7.059 1 77.44 106 ASP A CA 1
ATOM 791 C C . ASP A 1 106 ? -9.016 21.812 7.559 1 77.44 106 ASP A C 1
ATOM 793 O O . ASP A 1 106 ? -9.5 22.812 7.031 1 77.44 106 ASP A O 1
ATOM 797 N N . SER A 1 107 ? -8.133 21.906 8.461 1 78.19 107 SER A N 1
ATOM 798 C CA . SER A 1 107 ? -7.82 23.172 9.094 1 78.19 107 SER A CA 1
ATOM 799 C C . SER A 1 107 ? -6.707 23.906 8.352 1 78.19 107 SER A C 1
ATOM 801 O O . SER A 1 107 ? -6.461 25.094 8.594 1 78.19 107 SER A O 1
ATOM 803 N N . VAL A 1 108 ? -6.047 23.25 7.512 1 87 108 VAL A N 1
ATOM 804 C CA . VAL A 1 108 ? -4.953 23.844 6.75 1 87 108 VAL A CA 1
ATOM 805 C C . VAL A 1 108 ? -4.922 23.25 5.344 1 87 108 VAL A C 1
ATOM 807 O O . VAL A 1 108 ? -5.367 22.125 5.129 1 87 108 VAL A O 1
ATOM 810 N N . ARG A 1 109 ? -4.441 24.062 4.434 1 89.12 109 ARG A N 1
ATOM 811 C CA . ARG A 1 109 ? -4.285 23.625 3.053 1 89.12 109 ARG A CA 1
ATOM 812 C C . ARG A 1 109 ? -2.842 23.781 2.586 1 89.12 109 ARG A C 1
ATOM 814 O O . ARG A 1 109 ? -2.193 24.781 2.883 1 89.12 109 ARG A O 1
ATOM 821 N N . TYR A 1 110 ? -2.428 22.766 1.922 1 95.31 110 TYR A N 1
ATOM 822 C CA . TYR A 1 110 ? -1.099 22.812 1.323 1 95.31 110 TYR A CA 1
ATOM 823 C C . TYR A 1 110 ? -1.187 22.891 -0.196 1 95.31 110 TYR A C 1
ATOM 825 O O . TYR A 1 110 ? -2.09 22.312 -0.803 1 95.31 110 TYR A O 1
ATOM 833 N N . ARG A 1 111 ? -0.232 23.609 -0.767 1 93.44 111 ARG A N 1
ATOM 834 C CA . ARG A 1 111 ? -0.205 23.766 -2.219 1 93.44 111 ARG A CA 1
ATOM 835 C C . ARG A 1 111 ? 1.229 23.828 -2.734 1 93.44 111 ARG A C 1
ATOM 837 O O . ARG A 1 111 ? 2.082 24.484 -2.127 1 93.44 111 ARG A O 1
ATOM 844 N N . LEU A 1 112 ? 1.421 23.156 -3.842 1 95.19 112 LEU A N 1
ATOM 845 C CA . LEU A 1 112 ? 2.693 23.281 -4.547 1 95.19 112 LEU A CA 1
ATOM 846 C C . LEU A 1 112 ? 2.574 24.266 -5.715 1 95.19 112 LEU A C 1
ATOM 848 O O . LEU A 1 112 ? 1.78 24.047 -6.633 1 95.19 112 LEU A O 1
ATOM 852 N N . ASP A 1 113 ? 3.268 25.344 -5.637 1 93.81 113 ASP A N 1
ATOM 853 C CA . ASP A 1 113 ? 3.305 26.359 -6.688 1 93.81 113 ASP A CA 1
ATOM 854 C C . ASP A 1 113 ? 4.582 26.234 -7.516 1 93.81 113 ASP A C 1
ATOM 856 O O . ASP A 1 113 ? 5.684 26.453 -7 1 93.81 113 ASP A O 1
ATOM 860 N N . GLU A 1 114 ? 4.453 25.906 -8.805 1 90.38 114 GLU A N 1
ATOM 861 C CA . GLU A 1 114 ? 5.613 25.703 -9.664 1 90.38 114 GLU A CA 1
ATOM 862 C C . GLU A 1 114 ? 5.664 26.766 -10.766 1 90.38 114 GLU A C 1
ATOM 864 O O . GLU A 1 114 ? 6.309 26.562 -11.797 1 90.38 114 GLU A O 1
ATOM 869 N N . THR A 1 115 ? 4.934 27.844 -10.578 1 85.44 115 THR A N 1
ATOM 870 C CA . THR A 1 115 ? 4.867 28.906 -11.57 1 85.44 115 THR A CA 1
ATOM 871 C C . THR A 1 115 ? 6.227 29.578 -11.734 1 85.44 115 THR A C 1
ATOM 873 O O . THR A 1 115 ? 6.559 30.062 -12.812 1 85.44 115 THR A O 1
ATOM 876 N N . ALA A 1 116 ? 7.023 29.656 -10.766 1 87.56 116 ALA A N 1
ATOM 877 C CA . ALA A 1 116 ? 8.406 30.125 -10.727 1 87.56 116 ALA A CA 1
ATOM 878 C C . ALA A 1 116 ? 9.289 29.172 -9.945 1 87.56 116 ALA A C 1
ATOM 880 O O . ALA A 1 116 ? 9.258 27.953 -10.18 1 87.56 116 ALA A O 1
ATOM 881 N N . ALA A 1 117 ? 10.07 29.734 -9.141 1 88.38 117 ALA A N 1
ATOM 882 C CA . ALA A 1 117 ? 10.781 28.844 -8.234 1 88.38 117 ALA A CA 1
ATOM 883 C C . ALA A 1 117 ? 9.805 28.078 -7.352 1 88.38 117 ALA A C 1
ATOM 885 O O . ALA A 1 117 ? 8.836 28.641 -6.836 1 88.38 117 ALA A O 1
ATOM 886 N N . PRO A 1 118 ? 9.984 26.781 -7.352 1 93.19 118 PRO A N 1
ATOM 887 C CA . PRO A 1 118 ? 8.984 25.969 -6.664 1 93.19 118 PRO A CA 1
ATOM 888 C C . PRO A 1 118 ? 8.797 26.359 -5.203 1 93.19 118 PRO A C 1
ATOM 890 O O . PRO A 1 118 ? 9.781 26.516 -4.473 1 93.19 118 PRO A O 1
ATOM 893 N N . LEU A 1 119 ? 7.531 26.562 -4.867 1 95.19 119 LEU A N 1
ATOM 894 C CA . LEU A 1 119 ? 7.141 26.906 -3.506 1 95.19 119 LEU A CA 1
ATOM 895 C C . LEU A 1 119 ? 6.121 25.922 -2.963 1 95.19 119 LEU A C 1
ATOM 897 O O . LEU A 1 119 ? 5.145 25.578 -3.643 1 95.19 119 LEU A O 1
ATOM 901 N N . PHE A 1 120 ? 6.469 25.391 -1.807 1 97.81 120 PHE A N 1
ATOM 902 C CA . PHE A 1 120 ? 5.484 24.625 -1.045 1 97.81 120 PHE A CA 1
ATOM 903 C C . PHE A 1 120 ? 4.805 25.516 -0.009 1 97.81 120 PHE A C 1
ATOM 905 O O . PHE A 1 120 ? 5.43 25.938 0.965 1 97.81 120 PHE A O 1
ATOM 912 N N . LEU A 1 121 ? 3.484 25.703 -0.253 1 97 121 LEU A N 1
ATOM 913 C CA . LEU A 1 121 ? 2.76 26.734 0.482 1 97 121 LEU A CA 1
ATOM 914 C C . LEU A 1 121 ? 1.844 26.109 1.529 1 97 121 LEU A C 1
ATOM 916 O O . LEU A 1 121 ? 1.239 25.062 1.288 1 97 121 LEU A O 1
ATOM 920 N N . LEU A 1 122 ? 1.792 26.703 2.695 1 96.69 122 LEU A N 1
ATOM 921 C CA . LEU A 1 122 ? 0.816 26.422 3.742 1 96.69 122 LEU A CA 1
ATOM 922 C C . LEU A 1 122 ? -0.175 27.578 3.891 1 96.69 122 LEU A C 1
ATOM 924 O O . LEU A 1 122 ? 0.212 28.688 4.25 1 96.69 122 LEU A O 1
ATOM 928 N N . ASP A 1 123 ? -1.438 27.266 3.574 1 89.88 123 ASP A N 1
ATOM 929 C CA . ASP A 1 123 ? -2.482 28.281 3.604 1 89.88 123 ASP A CA 1
ATOM 930 C C . ASP A 1 123 ? -3.494 28 4.711 1 89.88 123 ASP A C 1
ATOM 932 O O . ASP A 1 123 ? -3.842 26.844 4.961 1 89.88 123 ASP A O 1
ATOM 936 N N . ARG A 1 124 ? -3.896 29 5.367 1 81.5 124 ARG A N 1
ATOM 937 C CA . ARG A 1 124 ? -4.949 28.922 6.375 1 81.5 124 ARG A CA 1
ATOM 938 C C . ARG A 1 124 ? -5.996 30.016 6.16 1 81.5 124 ARG A C 1
ATOM 940 O O . ARG A 1 124 ? -5.684 31.094 5.645 1 81.5 124 ARG A O 1
ATOM 947 N N . ASP A 1 125 ? -7.176 29.594 6.613 1 74.31 125 ASP A N 1
ATOM 948 C CA . ASP A 1 125 ? -8.234 30.609 6.559 1 74.31 125 ASP A CA 1
ATOM 949 C C . ASP A 1 125 ? -8.211 31.484 7.805 1 74.31 125 ASP A C 1
ATOM 951 O O . ASP A 1 125 ? -8.078 30.984 8.922 1 74.31 125 ASP A O 1
ATOM 955 N N . GLY A 1 126 ? -8.289 32.75 7.629 1 69 126 GLY A N 1
ATOM 956 C CA . GLY A 1 126 ? -8.461 33.656 8.734 1 69 126 GLY A CA 1
ATOM 957 C C . GLY A 1 126 ? -7.164 34 9.438 1 69 126 GLY A C 1
ATOM 958 O O . GLY A 1 126 ? -6.086 33.625 8.984 1 69 126 GLY A O 1
ATOM 959 N N . PRO A 1 127 ? -7.324 34.875 10.492 1 70.44 127 PRO A N 1
ATOM 960 C CA . PRO A 1 127 ? -6.137 35.25 11.258 1 70.44 127 PRO A CA 1
ATOM 961 C C . PRO A 1 127 ? -5.543 34.094 12.062 1 70.44 127 PRO A C 1
ATOM 963 O O . PRO A 1 127 ? -6.281 33.25 12.57 1 70.44 127 PRO A O 1
ATOM 966 N N . THR A 1 128 ? -4.234 34.156 12.117 1 79.19 128 THR A N 1
ATOM 967 C CA . THR A 1 128 ? -3.52 33.062 12.773 1 79.19 128 THR A CA 1
ATOM 968 C C . THR A 1 128 ? -3.314 33.375 14.258 1 79.19 128 THR A C 1
ATOM 970 O O . THR A 1 128 ? -2.766 34.438 14.609 1 79.19 128 THR A O 1
ATOM 973 N N . ARG A 1 129 ? -3.811 32.562 15.07 1 86.75 129 ARG A N 1
ATOM 974 C CA . ARG A 1 129 ? -3.561 32.625 16.516 1 86.75 129 ARG A CA 1
ATOM 975 C C . ARG A 1 129 ? -2.166 32.094 16.844 1 86.75 129 ARG A C 1
ATOM 977 O O . ARG A 1 129 ? -1.509 31.5 16 1 86.75 129 ARG A O 1
ATOM 984 N N . GLU A 1 130 ? -1.709 32.438 18.047 1 89.38 130 GLU A N 1
ATOM 985 C CA . GLU A 1 130 ? -0.356 32.062 18.438 1 89.38 130 GLU A CA 1
ATOM 986 C C . GLU A 1 130 ? -0.153 30.531 18.359 1 89.38 130 GLU A C 1
ATOM 988 O O . GLU A 1 130 ? 0.902 30.078 17.922 1 89.38 130 GLU A O 1
ATOM 993 N N . ASP A 1 131 ? -1.1 29.797 18.812 1 90.25 131 ASP A N 1
ATOM 994 C CA . ASP A 1 131 ? -0.987 28.344 18.75 1 90.25 131 ASP A CA 1
ATOM 995 C C . ASP A 1 131 ? -0.909 27.859 17.297 1 90.25 131 ASP A C 1
ATOM 997 O O . ASP A 1 131 ? -0.225 26.875 17 1 90.25 131 ASP A O 1
ATOM 1001 N N . GLU A 1 132 ? -1.569 28.562 16.453 1 91.75 132 GLU A N 1
ATOM 1002 C CA . GLU A 1 132 ? -1.535 28.219 15.031 1 91.75 132 GLU A CA 1
ATOM 1003 C C . GLU A 1 132 ? -0.183 28.562 14.414 1 91.75 132 GLU A C 1
ATOM 1005 O O . GLU A 1 132 ? 0.284 27.875 13.5 1 91.75 132 GLU A O 1
ATOM 1010 N N . GLU A 1 133 ? 0.415 29.672 14.93 1 95 133 GLU A N 1
ATOM 1011 C CA . GLU A 1 133 ? 1.77 30 14.5 1 95 133 GLU A CA 1
ATOM 1012 C C . GLU A 1 133 ? 2.748 28.875 14.828 1 95 133 GLU A C 1
ATOM 1014 O O . GLU A 1 133 ? 3.561 28.484 13.992 1 95 133 GLU A O 1
ATOM 1019 N N . VAL A 1 134 ? 2.617 28.406 16.016 1 96.06 134 VAL A N 1
ATOM 1020 C CA . VAL A 1 134 ? 3.473 27.312 16.469 1 96.06 134 VAL A CA 1
ATOM 1021 C C . VAL A 1 134 ? 3.219 26.062 15.609 1 96.06 134 VAL A C 1
ATOM 1023 O O . VAL A 1 134 ? 4.16 25.375 15.211 1 96.06 134 VAL A O 1
ATOM 1026 N N . ARG A 1 135 ? 1.975 25.797 15.344 1 94.44 135 ARG A N 1
ATOM 1027 C CA . ARG A 1 135 ? 1.594 24.656 14.492 1 94.44 135 ARG A CA 1
ATOM 1028 C C . ARG A 1 135 ? 2.23 24.781 13.117 1 94.44 135 ARG A C 1
ATOM 1030 O O . ARG A 1 135 ? 2.725 23.781 12.57 1 94.44 135 ARG A O 1
ATOM 1037 N N . ASP A 1 136 ? 2.213 25.938 12.547 1 95.56 136 ASP A N 1
ATOM 1038 C CA . ASP A 1 136 ? 2.789 26.172 11.227 1 95.56 136 ASP A CA 1
ATOM 1039 C C . ASP A 1 136 ? 4.301 25.938 11.242 1 95.56 136 ASP A C 1
ATOM 1041 O O . ASP A 1 136 ? 4.852 25.328 10.32 1 95.56 136 ASP A O 1
ATOM 1045 N N . GLU A 1 137 ? 4.926 26.469 12.258 1 97.5 137 GLU A N 1
ATOM 1046 C CA . GLU A 1 137 ? 6.363 26.281 12.414 1 97.5 137 GLU A CA 1
ATOM 1047 C C . GLU A 1 137 ? 6.719 24.812 12.516 1 97.5 137 GLU A C 1
ATOM 1049 O O . GLU A 1 137 ? 7.625 24.328 11.828 1 97.5 137 GLU A O 1
ATOM 1054 N N . CYS A 1 138 ? 5.965 24.078 13.305 1 97.31 138 CYS A N 1
ATOM 1055 C CA . CYS A 1 138 ? 6.18 22.656 13.477 1 97.31 138 CYS A CA 1
ATOM 1056 C C . CYS A 1 138 ? 5.875 21.891 12.188 1 97.31 138 CYS A C 1
ATOM 1058 O O . CYS A 1 138 ? 6.594 20.969 11.836 1 97.31 138 CYS A O 1
ATOM 1060 N N . ALA A 1 139 ? 4.871 22.297 11.508 1 96.38 139 ALA A N 1
ATOM 1061 C CA . ALA A 1 139 ? 4.457 21.641 10.273 1 96.38 139 ALA A CA 1
ATOM 1062 C C . ALA A 1 139 ? 5.539 21.75 9.203 1 96.38 139 ALA A C 1
ATOM 1064 O O . ALA A 1 139 ? 5.945 20.75 8.617 1 96.38 139 ALA A O 1
ATOM 1065 N N . LEU A 1 140 ? 6.027 22.953 8.938 1 98.06 140 LEU A N 1
ATOM 1066 C CA . LEU A 1 140 ? 7.051 23.125 7.914 1 98.06 140 LEU A CA 1
ATOM 1067 C C . LEU A 1 140 ? 8.344 22.438 8.312 1 98.06 140 LEU A C 1
ATOM 1069 O O . LEU A 1 140 ? 9.023 21.844 7.469 1 98.06 140 LEU A O 1
ATOM 1073 N N . ALA A 1 141 ? 8.68 22.516 9.609 1 98.38 141 ALA A N 1
ATOM 1074 C CA . ALA A 1 141 ? 9.859 21.797 10.07 1 98.38 141 ALA A CA 1
ATOM 1075 C C . ALA A 1 141 ? 9.688 20.281 9.875 1 98.38 141 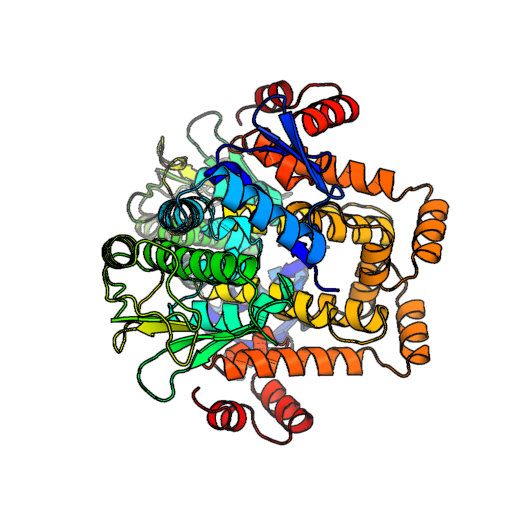ALA A C 1
ATOM 1077 O O . ALA A 1 141 ? 10.617 19.594 9.438 1 98.38 141 ALA A O 1
ATOM 1078 N N . GLY A 1 142 ? 8.516 19.812 10.211 1 98 142 GLY A N 1
ATOM 1079 C CA . GLY A 1 142 ? 8.211 18.406 10.008 1 98 142 GLY A CA 1
ATOM 1080 C C . GLY A 1 142 ? 8.344 17.969 8.562 1 98 142 GLY A C 1
ATOM 1081 O O . GLY A 1 142 ? 8.938 16.922 8.273 1 98 142 GLY A O 1
ATOM 1082 N N . PHE A 1 143 ? 7.801 18.719 7.656 1 98 143 PHE A N 1
ATOM 1083 C CA . PHE A 1 143 ? 7.898 18.391 6.238 1 98 143 PHE A CA 1
ATOM 1084 C C . PHE A 1 143 ? 9.352 18.422 5.773 1 98 143 PHE A C 1
ATOM 1086 O O . PHE A 1 143 ? 9.789 17.531 5.043 1 98 143 PHE A O 1
ATOM 1093 N N . ALA A 1 144 ? 10.102 19.406 6.207 1 98.12 144 ALA A N 1
ATOM 1094 C CA . ALA A 1 144 ? 11.508 19.516 5.824 1 98.12 144 ALA A CA 1
ATOM 1095 C C . ALA A 1 144 ? 12.289 18.281 6.285 1 98.12 144 ALA A C 1
ATOM 1097 O O . ALA A 1 144 ? 13.047 17.703 5.512 1 98.12 144 ALA A O 1
ATOM 1098 N N . ARG A 1 145 ? 12.086 17.906 7.547 1 98 145 ARG A N 1
ATOM 1099 C CA . ARG A 1 145 ? 12.805 16.75 8.094 1 98 145 ARG A CA 1
ATOM 1100 C C . ARG A 1 145 ? 12.422 15.469 7.367 1 98 145 ARG A C 1
ATOM 1102 O O . ARG A 1 145 ? 13.297 14.672 7.008 1 98 145 ARG A O 1
ATOM 1109 N N . ASN A 1 146 ? 11.148 15.289 7.156 1 97.88 146 ASN A N 1
ATOM 1110 C CA . ASN A 1 146 ? 10.688 14.078 6.48 1 97.88 146 ASN A CA 1
ATOM 1111 C C . ASN A 1 146 ? 11.164 14.023 5.035 1 97.88 146 ASN A C 1
ATOM 1113 O O . ASN A 1 146 ? 11.57 12.969 4.547 1 97.88 146 ASN A O 1
ATOM 1117 N N . MET A 1 147 ? 11.156 15.141 4.344 1 97.81 147 MET A N 1
ATOM 1118 C CA . MET A 1 147 ? 11.672 15.172 2.979 1 97.81 147 MET A CA 1
ATOM 1119 C C . MET A 1 147 ? 13.141 14.758 2.945 1 97.81 147 MET A C 1
ATOM 1121 O O . MET A 1 147 ? 13.562 14.016 2.057 1 97.81 147 MET A O 1
ATOM 1125 N N . ARG A 1 148 ? 13.922 15.195 3.896 1 97.25 148 ARG A N 1
ATOM 1126 C CA . ARG A 1 148 ? 15.328 14.805 3.973 1 97.25 148 ARG A CA 1
ATOM 1127 C C . ARG A 1 148 ? 15.469 13.305 4.18 1 97.25 148 ARG A C 1
ATOM 1129 O O . ARG A 1 148 ? 16.391 12.68 3.648 1 97.25 148 ARG A O 1
ATOM 1136 N N . ARG A 1 149 ? 14.555 12.773 4.945 1 96 149 ARG A N 1
ATOM 1137 C CA . ARG A 1 149 ? 14.602 11.344 5.23 1 96 149 ARG A CA 1
ATOM 1138 C C . ARG A 1 149 ? 14.328 10.523 3.973 1 96 149 ARG A C 1
ATOM 1140 O O . ARG A 1 149 ? 15.023 9.539 3.709 1 96 149 ARG A O 1
ATOM 1147 N N . PHE A 1 150 ? 13.344 10.969 3.111 1 95.31 150 PHE A N 1
ATOM 1148 C CA . PHE A 1 150 ? 12.961 10.062 2.037 1 95.31 150 PHE A CA 1
ATOM 1149 C C . PHE A 1 150 ? 13.57 10.492 0.712 1 95.31 150 PHE A C 1
ATOM 1151 O O . PHE A 1 150 ? 13.57 9.734 -0.259 1 95.31 150 PHE A O 1
ATOM 1158 N N . VAL A 1 151 ? 14.133 11.68 0.566 1 96.31 151 VAL A N 1
ATOM 1159 C CA . VAL A 1 151 ? 14.828 12.102 -0.645 1 96.31 151 VAL A CA 1
ATOM 1160 C C . VAL A 1 151 ? 16.328 11.906 -0.477 1 96.31 151 VAL A C 1
ATOM 1162 O O . VAL A 1 151 ? 17 11.414 -1.388 1 96.31 151 VAL A O 1
ATOM 1165 N N . GLY A 1 152 ? 16.906 12.328 0.686 1 94.12 152 GLY A N 1
ATOM 1166 C CA . GLY A 1 152 ? 18.328 12.195 0.939 1 94.12 152 GLY A CA 1
ATOM 1167 C C . GLY A 1 152 ? 19.062 13.523 0.94 1 94.12 152 GLY A C 1
ATOM 1168 O O . GLY A 1 152 ? 18.438 14.586 1.01 1 94.12 152 GLY A O 1
ATOM 1169 N N . PRO A 1 153 ? 20.391 13.453 0.928 1 92.19 153 PRO A N 1
ATOM 1170 C CA . PRO A 1 153 ? 21.234 14.633 1.123 1 92.19 153 PRO A CA 1
ATOM 1171 C C . PRO A 1 153 ? 21.188 15.586 -0.064 1 92.19 153 PRO A C 1
ATOM 1173 O O . PRO A 1 153 ? 21.625 16.734 0.048 1 92.19 153 PRO A O 1
ATOM 1176 N N . GLU A 1 154 ? 20.656 15.172 -1.12 1 93.94 154 GLU A N 1
ATOM 1177 C CA . GLU A 1 154 ? 20.578 16 -2.322 1 93.94 154 GLU A CA 1
ATOM 1178 C C . GLU A 1 154 ? 19.5 17.062 -2.195 1 93.94 154 GLU A C 1
ATOM 1180 O O . GLU A 1 154 ? 19.469 18.016 -2.98 1 93.94 154 GLU A O 1
ATOM 1185 N N . LEU A 1 155 ? 18.656 16.922 -1.173 1 95.81 155 LEU A N 1
ATOM 1186 C CA . LEU A 1 155 ? 17.594 17.906 -0.97 1 95.81 155 LEU A CA 1
ATOM 1187 C C . LEU A 1 155 ? 18.172 19.25 -0.566 1 95.81 155 LEU A C 1
ATOM 1189 O O . LEU A 1 155 ? 18.969 19.328 0.374 1 95.81 155 LEU A O 1
ATOM 1193 N N . ARG A 1 156 ? 17.75 20.328 -1.28 1 94.88 156 ARG A N 1
ATOM 1194 C CA . ARG A 1 156 ? 18.203 21.688 -0.996 1 94.88 156 ARG A CA 1
ATOM 1195 C C . ARG A 1 156 ? 17.031 22.641 -0.865 1 94.88 156 ARG A C 1
ATOM 1197 O O . ARG A 1 156 ? 16.297 22.859 -1.83 1 94.88 156 ARG A O 1
ATOM 1204 N N . LEU A 1 157 ? 16.906 23.172 0.324 1 97.25 157 LEU A N 1
ATOM 1205 C CA . LEU A 1 157 ? 15.93 24.234 0.566 1 97.25 157 LEU A CA 1
ATOM 1206 C C . LEU A 1 157 ? 16.562 25.609 0.367 1 97.25 157 LEU A C 1
ATOM 1208 O O . LEU A 1 157 ? 17.688 25.844 0.801 1 97.25 157 LEU A O 1
ATOM 1212 N N . GLU A 1 158 ? 15.906 26.453 -0.303 1 97.44 158 GLU A N 1
ATOM 1213 C CA . GLU A 1 158 ? 16.438 27.781 -0.562 1 97.44 158 GLU A CA 1
ATOM 1214 C C . GLU A 1 158 ? 16.078 28.75 0.56 1 97.44 158 GLU A C 1
ATOM 1216 O O . GLU A 1 158 ? 16.875 29.609 0.93 1 97.44 158 GLU A O 1
ATOM 1221 N N . GLU A 1 159 ? 14.875 28.609 1.013 1 97.88 159 GLU A N 1
ATOM 1222 C CA . GLU A 1 159 ? 14.383 29.5 2.053 1 97.88 159 GLU A CA 1
ATOM 1223 C C . GLU A 1 159 ? 13.102 28.969 2.684 1 97.88 159 GLU A C 1
ATOM 1225 O O . GLU A 1 159 ? 12.312 28.297 2.02 1 97.88 159 GLU A O 1
ATOM 1230 N N . VAL A 1 160 ? 12.93 29.297 3.969 1 98.56 160 VAL A N 1
ATOM 1231 C CA . VAL A 1 160 ? 11.664 29.062 4.664 1 98.56 160 VAL A CA 1
ATOM 1232 C C . VAL A 1 160 ? 11.086 30.391 5.145 1 98.56 160 VAL A C 1
ATOM 1234 O O . VAL A 1 160 ? 11.805 31.219 5.695 1 98.56 160 VAL A O 1
ATOM 1237 N N . THR A 1 161 ? 9.781 30.625 4.883 1 98.31 161 THR A N 1
ATOM 1238 C CA . THR A 1 161 ? 9.148 31.875 5.289 1 98.31 161 THR A CA 1
ATOM 1239 C C . THR A 1 161 ? 7.918 31.609 6.145 1 98.31 161 THR A C 1
ATOM 1241 O O . THR A 1 161 ? 7.238 30.594 5.965 1 98.31 161 THR A O 1
ATOM 1244 N N . PHE A 1 162 ? 7.676 32.469 7.055 1 97.44 162 PHE A N 1
ATOM 1245 C CA . PHE A 1 162 ? 6.453 32.469 7.852 1 97.44 162 PHE A CA 1
ATOM 1246 C C . PHE A 1 162 ? 5.75 33.812 7.758 1 97.44 162 PHE A C 1
ATOM 1248 O O . PHE A 1 162 ? 6.391 34.844 7.832 1 97.44 162 PHE A O 1
ATOM 1255 N N . ALA A 1 163 ? 4.473 33.781 7.621 1 95.69 163 ALA A N 1
ATOM 1256 C CA . ALA A 1 163 ? 3.697 35 7.477 1 95.69 163 ALA A CA 1
ATOM 1257 C C . ALA A 1 163 ? 3.576 35.75 8.812 1 95.69 163 ALA A C 1
ATOM 1259 O O . ALA A 1 163 ? 3.414 36.969 8.844 1 95.69 163 ALA A O 1
ATOM 1260 N N . HIS A 1 164 ? 3.666 35.094 9.898 1 95.19 164 HIS A N 1
ATOM 1261 C CA . HIS A 1 164 ? 3.492 35.688 11.227 1 95.19 164 HIS A CA 1
ATOM 1262 C C . HIS A 1 164 ? 4.801 36.281 11.742 1 95.19 164 HIS A C 1
ATOM 1264 O O . HIS A 1 164 ? 5.875 35.938 11.227 1 95.19 164 HIS A O 1
ATOM 1270 N N . PRO A 1 165 ? 4.746 37.156 12.781 1 95.81 165 PRO A N 1
ATOM 1271 C CA . PRO A 1 165 ? 5.961 37.719 13.352 1 95.81 165 PRO A CA 1
ATOM 1272 C C . PRO A 1 165 ? 6.816 36.688 14.094 1 95.81 165 PRO A C 1
ATOM 1274 O O . PRO A 1 165 ? 6.297 35.688 14.547 1 95.81 165 PRO A O 1
ATOM 1277 N N . CYS A 1 166 ? 8.078 37 14.234 1 96.94 166 CYS A N 1
ATOM 1278 C CA . CYS A 1 166 ? 9.023 36.094 14.883 1 96.94 166 CYS A CA 1
ATOM 1279 C C . CYS A 1 166 ? 8.867 36.156 16.391 1 96.94 166 CYS A C 1
ATOM 1281 O O . CYS A 1 166 ? 8.906 37.219 17 1 96.94 166 CYS A O 1
ATOM 1283 N N . ARG A 1 167 ? 8.688 35.031 17.016 1 94.38 167 ARG A N 1
ATOM 1284 C CA . ARG A 1 167 ? 8.562 34.938 18.469 1 94.38 167 ARG A CA 1
ATOM 1285 C C . ARG A 1 167 ? 9.5 33.875 19.031 1 94.38 167 ARG A C 1
ATOM 1287 O O . ARG A 1 167 ? 9.305 33.375 20.141 1 94.38 167 ARG A O 1
ATOM 1294 N N . LEU A 1 168 ? 10.453 33.375 18.156 1 95.44 168 LEU A N 1
ATOM 1295 C CA . LEU A 1 168 ? 11.406 32.344 18.531 1 95.44 168 LEU A CA 1
ATOM 1296 C C . LEU A 1 168 ? 12.812 32.688 18.047 1 95.44 168 LEU A C 1
ATOM 1298 O O . LEU A 1 168 ? 13.047 33.781 17.562 1 95.44 168 LEU A O 1
ATOM 1302 N N . ASP A 1 169 ? 13.773 31.844 18.328 1 95.12 169 ASP A N 1
ATOM 1303 C CA . ASP A 1 169 ? 15.141 32 17.844 1 95.12 169 ASP A CA 1
ATOM 1304 C C . ASP A 1 169 ? 15.25 31.656 16.375 1 95.12 169 ASP A C 1
ATOM 1306 O O . ASP A 1 169 ? 15.5 30.5 16.016 1 95.12 169 ASP A O 1
ATOM 1310 N N . ALA A 1 170 ? 15.172 32.625 15.57 1 95.75 170 ALA A N 1
ATOM 1311 C CA . ALA A 1 170 ? 15.164 32.438 14.125 1 95.75 170 ALA A CA 1
ATOM 1312 C C . ALA A 1 170 ? 16.5 31.875 13.648 1 95.75 170 ALA A C 1
ATOM 1314 O O . ALA A 1 170 ? 16.562 31.125 12.68 1 95.75 170 ALA A O 1
ATOM 1315 N N . GLY A 1 171 ? 17.547 32.281 14.266 1 96.62 171 GLY A N 1
ATOM 1316 C CA . GLY A 1 171 ? 18.875 31.812 13.922 1 96.62 171 GLY A CA 1
ATOM 1317 C C . GLY A 1 171 ? 19.016 30.312 14.117 1 96.62 171 GLY A C 1
ATOM 1318 O O . GLY A 1 171 ? 19.578 29.625 13.266 1 96.62 171 GLY A O 1
ATOM 1319 N N . ARG A 1 172 ? 18.484 29.859 15.164 1 97.56 172 ARG A N 1
ATOM 1320 C CA . ARG A 1 172 ? 18.547 28.438 15.469 1 97.56 172 ARG A CA 1
ATOM 1321 C C . ARG A 1 172 ? 17.75 27.625 14.445 1 97.56 172 ARG A C 1
ATOM 1323 O O . ARG A 1 172 ? 18.203 26.578 14 1 97.56 172 ARG A O 1
ATOM 1330 N N . LEU A 1 173 ? 16.562 28.094 14.133 1 97.69 173 LEU A N 1
ATOM 1331 C CA . LEU A 1 173 ? 15.75 27.422 13.133 1 97.69 173 LEU A CA 1
ATOM 1332 C C . LEU A 1 173 ? 16.438 27.422 11.773 1 97.69 173 LEU A C 1
ATOM 1334 O O . LEU A 1 173 ? 16.406 26.422 11.055 1 97.69 173 LEU A O 1
ATOM 1338 N N . ALA A 1 174 ? 17.078 28.562 11.438 1 98.19 174 ALA A N 1
ATOM 1339 C CA . ALA A 1 174 ? 17.781 28.688 10.172 1 98.19 174 ALA A CA 1
ATOM 1340 C C . ALA A 1 174 ? 18.938 27.688 10.086 1 98.19 174 ALA A C 1
ATOM 1342 O O . ALA A 1 174 ? 19.141 27.062 9.047 1 98.19 174 ALA A O 1
ATOM 1343 N N . GLU A 1 175 ? 19.641 27.562 11.141 1 97.75 175 GLU A N 1
ATOM 1344 C CA . GLU A 1 175 ? 20.734 26.578 11.203 1 97.75 175 GLU A CA 1
ATOM 1345 C C . GLU A 1 175 ? 20.203 25.156 11.023 1 97.75 175 GLU A C 1
ATOM 1347 O O . GLU A 1 175 ? 20.797 24.359 10.297 1 97.75 175 GLU A O 1
ATOM 1352 N N . TRP A 1 176 ? 19.109 24.922 11.648 1 97.81 176 TRP A N 1
ATOM 1353 C CA . TRP A 1 176 ? 18.531 23.578 11.586 1 97.81 176 TRP A CA 1
ATOM 1354 C C . TRP A 1 176 ? 17.984 23.281 10.195 1 97.81 176 TRP A C 1
ATOM 1356 O O . TRP A 1 176 ? 18.188 22.203 9.664 1 97.81 176 TRP A O 1
ATOM 1366 N N . PHE A 1 177 ? 17.312 24.25 9.578 1 97.75 177 PHE A N 1
ATOM 1367 C CA . PHE A 1 177 ? 16.75 24.094 8.234 1 97.75 177 PHE A CA 1
ATOM 1368 C C . PHE A 1 177 ? 17.875 24.031 7.199 1 97.75 177 PHE A C 1
ATOM 1370 O O . PHE A 1 177 ? 17.688 23.453 6.121 1 97.75 177 PHE A O 1
ATOM 1377 N N . GLY A 1 178 ? 19.016 24.672 7.543 1 97 178 GLY A N 1
ATOM 1378 C CA . GLY A 1 178 ? 20.109 24.766 6.594 1 97 178 GLY A CA 1
ATOM 1379 C C . GLY A 1 178 ? 19.891 25.797 5.512 1 97 178 GLY A C 1
ATOM 1380 O O . GLY A 1 178 ? 20.422 25.672 4.406 1 97 178 GLY A O 1
ATOM 1381 N N . CYS A 1 179 ? 19.047 26.781 5.711 1 97.62 179 CYS A N 1
ATOM 1382 C CA . CYS A 1 179 ? 18.734 27.875 4.805 1 97.62 179 CYS A CA 1
ATOM 1383 C C . CYS A 1 179 ? 18.156 29.062 5.566 1 97.62 179 CYS A C 1
ATOM 1385 O O . CYS A 1 179 ? 17.828 28.953 6.746 1 97.62 179 CYS A O 1
ATOM 1387 N N . PRO A 1 180 ? 18.094 30.234 4.926 1 98.06 180 PRO A N 1
ATOM 1388 C CA . PRO A 1 180 ? 17.516 31.391 5.609 1 98.06 180 PRO A CA 1
ATOM 1389 C C . PRO A 1 180 ? 16.047 31.172 5.996 1 98.06 180 PRO A C 1
ATOM 1391 O O . PRO A 1 180 ? 15.297 30.547 5.25 1 98.06 180 PRO A O 1
ATOM 1394 N N . VAL A 1 181 ? 15.711 31.719 7.195 1 98.56 181 VAL A N 1
ATOM 1395 C CA . VAL A 1 181 ? 14.336 31.719 7.688 1 98.56 181 VAL A CA 1
ATOM 1396 C C . VAL A 1 181 ? 13.875 33.156 7.898 1 98.56 181 VAL A C 1
ATOM 1398 O O . VAL A 1 181 ? 14.531 33.938 8.609 1 98.56 181 VAL A O 1
ATOM 1401 N N . ARG A 1 182 ? 12.773 33.5 7.266 1 98.12 182 ARG A N 1
ATOM 1402 C CA . ARG A 1 182 ? 12.266 34.875 7.355 1 98.12 182 ARG A CA 1
ATOM 1403 C C . ARG A 1 182 ? 10.852 34.906 7.926 1 98.12 182 ARG A C 1
ATOM 1405 O O . ARG A 1 182 ? 10.016 34.062 7.566 1 98.12 182 ARG A O 1
ATOM 1412 N N . PHE A 1 183 ? 10.609 35.812 8.773 1 97.81 183 PHE A N 1
ATOM 1413 C CA . PHE A 1 183 ? 9.289 36.031 9.352 1 97.81 183 PHE A CA 1
ATOM 1414 C C . PHE A 1 183 ? 8.664 37.312 8.812 1 97.81 183 PHE A C 1
ATOM 1416 O O . PHE A 1 183 ? 9.289 38.031 8.031 1 97.81 183 PHE A O 1
ATOM 1423 N N . ASP A 1 184 ? 7.398 37.531 9.156 1 96.56 184 ASP A N 1
ATOM 1424 C CA . ASP A 1 184 ? 6.648 38.656 8.625 1 96.56 184 ASP A CA 1
ATOM 1425 C C . ASP A 1 184 ? 6.656 38.656 7.102 1 96.56 184 ASP A C 1
ATOM 1427 O O . ASP A 1 184 ? 6.793 39.719 6.477 1 96.56 184 ASP A O 1
ATOM 1431 N N . ALA A 1 185 ? 6.703 37.531 6.492 1 96 185 ALA A N 1
ATOM 1432 C CA . ALA A 1 185 ? 6.68 37.375 5.043 1 96 185 ALA A CA 1
ATOM 1433 C C . ALA A 1 185 ? 5.246 37.312 4.516 1 96 185 ALA A C 1
ATOM 1435 O O . ALA A 1 185 ? 4.301 37.125 5.285 1 96 185 ALA A O 1
ATOM 1436 N N . PRO A 1 186 ? 5.035 37.531 3.252 1 93.56 186 PRO A N 1
ATOM 1437 C CA . PRO A 1 186 ? 3.678 37.531 2.705 1 93.56 186 PRO A CA 1
ATOM 1438 C C . PRO A 1 186 ? 2.998 36.156 2.77 1 93.56 186 PRO A C 1
ATOM 1440 O O . PRO A 1 186 ? 1.767 36.094 2.756 1 93.56 186 PRO A O 1
ATOM 1443 N N . ARG A 1 187 ? 3.834 35.094 2.789 1 94 187 ARG A N 1
ATOM 1444 C CA . ARG A 1 187 ? 3.273 33.75 2.789 1 94 187 ARG A CA 1
ATOM 1445 C C . ARG A 1 187 ? 4.098 32.812 3.672 1 94 187 ARG A C 1
ATOM 1447 O O . ARG A 1 187 ? 5.273 33.094 3.932 1 94 187 ARG A O 1
ATOM 1454 N N . THR A 1 188 ? 3.451 31.797 4.148 1 96.88 188 THR A N 1
ATOM 1455 C CA . THR A 1 188 ? 4.129 30.688 4.816 1 96.88 188 THR A CA 1
ATOM 1456 C C . THR A 1 188 ? 4.504 29.594 3.814 1 96.88 188 THR A C 1
ATOM 1458 O O . THR A 1 188 ? 3.631 29.016 3.168 1 96.88 188 THR A O 1
ATOM 1461 N N . SER A 1 189 ? 5.871 29.312 3.689 1 97.94 189 SER A N 1
ATOM 1462 C CA . SER A 1 189 ? 6.238 28.438 2.582 1 97.94 189 SER A CA 1
ATOM 1463 C C . SER A 1 189 ? 7.648 27.891 2.76 1 97.94 189 SER A C 1
ATOM 1465 O O . SER A 1 189 ? 8.406 28.375 3.604 1 97.94 189 SER A O 1
ATOM 1467 N N . ILE A 1 190 ? 7.938 26.844 2.094 1 98.31 190 ILE A N 1
ATOM 1468 C CA . ILE A 1 190 ? 9.281 26.344 1.83 1 98.31 190 ILE A CA 1
ATOM 1469 C C . ILE A 1 190 ? 9.625 26.547 0.356 1 98.31 190 ILE A C 1
ATOM 1471 O O . ILE A 1 190 ? 8.898 26.094 -0.527 1 98.31 190 ILE A O 1
ATOM 1475 N N . ALA A 1 191 ? 10.672 27.234 0.113 1 98 191 ALA A N 1
ATOM 1476 C CA . ALA A 1 191 ? 11.18 27.422 -1.246 1 98 191 ALA A CA 1
ATOM 1477 C C . ALA A 1 191 ? 12.281 26.422 -1.562 1 98 191 ALA A C 1
ATOM 1479 O O . ALA A 1 191 ? 13.141 26.141 -0.724 1 98 191 ALA A O 1
ATOM 1480 N N . PHE A 1 192 ? 12.219 25.891 -2.809 1 96.62 192 PHE A N 1
ATOM 1481 C CA . PHE A 1 192 ? 13.188 24.891 -3.223 1 96.62 192 PHE A CA 1
ATOM 1482 C C . PHE A 1 192 ? 14.086 25.422 -4.332 1 96.62 192 PHE A C 1
ATOM 1484 O O . PHE A 1 192 ? 13.68 26.297 -5.094 1 96.62 192 PHE A O 1
ATOM 1491 N N . ALA A 1 193 ? 15.305 24.875 -4.332 1 91.5 193 ALA A N 1
ATOM 1492 C CA . ALA A 1 193 ? 16.141 25.094 -5.512 1 91.5 193 ALA A CA 1
ATOM 1493 C C . ALA A 1 193 ? 15.508 24.469 -6.754 1 91.5 193 ALA A C 1
ATOM 1495 O O . ALA A 1 193 ? 14.734 23.516 -6.648 1 91.5 193 ALA A O 1
ATOM 1496 N N . PRO A 1 194 ? 15.984 24.953 -7.879 1 83.5 194 PRO A N 1
ATOM 1497 C CA . PRO A 1 194 ? 15.453 24.391 -9.117 1 83.5 194 PRO A CA 1
ATOM 1498 C C . PRO A 1 194 ? 15.812 22.906 -9.289 1 83.5 194 PRO A C 1
ATOM 1500 O O . PRO A 1 194 ? 16.859 22.469 -8.797 1 83.5 194 PRO A O 1
ATOM 1503 N N . ASP A 1 195 ? 15.031 22.031 -9.766 1 89 195 ASP A N 1
ATOM 1504 C CA . ASP A 1 195 ? 15.266 20.656 -10.211 1 89 195 ASP A CA 1
ATOM 1505 C C . ASP A 1 195 ? 15.133 19.672 -9.047 1 89 195 ASP A C 1
ATOM 1507 O O . ASP A 1 195 ? 15.203 18.453 -9.25 1 89 195 ASP A O 1
ATOM 1511 N N . VAL A 1 196 ? 15.133 20.266 -7.789 1 94.12 196 VAL A N 1
ATOM 1512 C CA . VAL A 1 196 ? 15.07 19.359 -6.648 1 94.12 196 VAL A CA 1
ATOM 1513 C C . VAL A 1 196 ? 13.773 18.562 -6.703 1 94.12 196 VAL A C 1
ATOM 1515 O O . VAL A 1 196 ? 13.711 17.438 -6.184 1 94.12 196 VAL A O 1
ATOM 1518 N N . LEU A 1 197 ? 12.758 19.094 -7.297 1 95.44 197 LEU A N 1
ATOM 1519 C CA . LEU A 1 197 ? 11.453 18.438 -7.332 1 95.44 197 LEU A CA 1
ATOM 1520 C C . LEU A 1 197 ? 11.508 17.156 -8.148 1 95.44 197 LEU A C 1
ATOM 1522 O O . LEU A 1 197 ? 10.641 16.281 -8.016 1 95.44 197 LEU A O 1
ATOM 1526 N N . ASP A 1 198 ? 12.523 17 -8.961 1 95.44 198 ASP A N 1
ATOM 1527 C CA . ASP A 1 198 ? 12.617 15.836 -9.828 1 95.44 198 ASP A CA 1
ATOM 1528 C C . ASP A 1 198 ? 13.508 14.758 -9.211 1 95.44 198 ASP A C 1
ATOM 1530 O O . ASP A 1 198 ? 13.703 13.695 -9.797 1 95.44 198 ASP A O 1
ATOM 1534 N N . LEU A 1 199 ? 14.016 15.055 -8.039 1 96.31 199 LEU A N 1
ATOM 1535 C CA . LEU A 1 199 ? 14.82 14.062 -7.34 1 96.31 199 LEU A CA 1
ATOM 1536 C C . LEU A 1 199 ? 13.977 12.844 -6.973 1 96.31 199 LEU A C 1
ATOM 1538 O O . LEU A 1 199 ? 12.82 12.977 -6.566 1 96.31 199 LEU A O 1
ATOM 1542 N N . PRO A 1 200 ? 14.547 11.641 -7.125 1 95.94 200 PRO A N 1
ATOM 1543 C CA . PRO A 1 200 ? 13.82 10.43 -6.73 1 95.94 200 PRO A CA 1
ATOM 1544 C C . PRO A 1 200 ? 13.727 10.258 -5.219 1 95.94 200 PRO A C 1
ATOM 1546 O O . PRO A 1 200 ? 14.562 10.797 -4.48 1 95.94 200 PRO A O 1
ATOM 1549 N N . THR A 1 201 ? 12.711 9.633 -4.77 1 95.25 201 THR A N 1
ATOM 1550 C CA . THR A 1 201 ? 12.609 9.258 -3.363 1 95.25 201 THR A CA 1
ATOM 1551 C C . THR A 1 201 ? 13.227 7.879 -3.127 1 95.25 201 THR A C 1
ATOM 1553 O O . THR A 1 201 ? 13.328 7.074 -4.055 1 95.25 201 THR A O 1
ATOM 1556 N N . ARG A 1 202 ? 13.648 7.598 -1.976 1 93.06 202 ARG A N 1
ATOM 1557 C CA . ARG A 1 202 ? 14.352 6.371 -1.623 1 93.06 202 ARG A CA 1
ATOM 1558 C C . ARG A 1 202 ? 13.469 5.148 -1.835 1 93.06 202 ARG A C 1
ATOM 1560 O O . ARG A 1 202 ? 13.945 4.09 -2.248 1 93.06 202 ARG A O 1
ATOM 1567 N N . LEU A 1 203 ? 12.188 5.316 -1.59 1 92.81 203 LEU A N 1
ATOM 1568 C CA . LEU A 1 203 ? 11.266 4.191 -1.672 1 92.81 203 LEU A CA 1
ATOM 1569 C C . LEU A 1 203 ? 10.336 4.332 -2.875 1 92.81 203 LEU A C 1
ATOM 1571 O O . LEU A 1 203 ? 9.297 3.668 -2.945 1 92.81 203 LEU A O 1
ATOM 1575 N N . GLY A 1 204 ? 10.68 5.152 -3.783 1 94.56 204 GLY A N 1
ATOM 1576 C CA . GLY A 1 204 ? 9.836 5.387 -4.941 1 94.56 204 GLY A CA 1
ATOM 1577 C C . GLY A 1 204 ? 9.625 4.145 -5.785 1 94.56 204 GLY A C 1
ATOM 1578 O O . GLY A 1 204 ? 10.586 3.527 -6.25 1 94.56 204 GLY A O 1
ATOM 1579 N N . ASP A 1 205 ? 8.375 3.725 -5.914 1 92.44 205 ASP A N 1
ATOM 1580 C CA . ASP A 1 205 ? 7.961 2.59 -6.734 1 92.44 205 ASP A CA 1
ATOM 1581 C C . ASP A 1 205 ? 6.605 2.852 -7.383 1 92.44 205 ASP A C 1
ATOM 1583 O O . ASP A 1 205 ? 5.605 3.059 -6.691 1 92.44 205 ASP A O 1
ATOM 1587 N N . PRO A 1 206 ? 6.605 2.803 -8.703 1 89.31 206 PRO A N 1
ATOM 1588 C CA . PRO A 1 206 ? 5.379 3.193 -9.398 1 89.31 206 PRO A CA 1
ATOM 1589 C C . PRO A 1 206 ? 4.184 2.324 -9.016 1 89.31 206 PRO A C 1
ATOM 1591 O O . PRO A 1 206 ? 3.064 2.828 -8.883 1 89.31 206 PRO A O 1
ATOM 1594 N N . ALA A 1 207 ? 4.383 1.102 -8.836 1 88.31 207 ALA A N 1
ATOM 1595 C CA . ALA A 1 207 ? 3.268 0.203 -8.539 1 88.31 207 ALA A CA 1
ATOM 1596 C C . ALA A 1 207 ? 2.756 0.413 -7.117 1 88.31 207 ALA A C 1
ATOM 1598 O O . ALA A 1 207 ? 1.546 0.478 -6.891 1 88.31 207 ALA A O 1
ATOM 1599 N N . VAL A 1 208 ? 3.635 0.501 -6.172 1 91.31 208 VAL A N 1
ATOM 1600 C CA . VAL A 1 208 ? 3.25 0.79 -4.793 1 91.31 208 VAL A CA 1
ATOM 1601 C C . VAL A 1 208 ? 2.527 2.135 -4.73 1 91.31 208 VAL A C 1
ATOM 1603 O O . VAL A 1 208 ? 1.48 2.254 -4.09 1 91.31 208 VAL A O 1
ATOM 1606 N N . SER A 1 209 ? 3.156 3.066 -5.406 1 90.75 209 SER A N 1
ATOM 1607 C CA . SER A 1 209 ? 2.588 4.41 -5.473 1 90.75 209 SER A CA 1
ATOM 1608 C C . SER A 1 209 ? 1.167 4.383 -6.027 1 90.75 209 SER A C 1
ATOM 1610 O O . SER A 1 209 ? 0.263 5 -5.461 1 90.75 209 SER A O 1
ATOM 1612 N N . ARG A 1 210 ? 1.009 3.676 -7.016 1 83.12 210 ARG A N 1
ATOM 1613 C CA . ARG A 1 210 ? -0.303 3.582 -7.648 1 83.12 210 ARG A CA 1
ATOM 1614 C C . ARG A 1 210 ? -1.321 2.949 -6.707 1 83.12 210 ARG A C 1
ATOM 1616 O O . ARG A 1 210 ? -2.459 3.414 -6.609 1 83.12 210 ARG A O 1
ATOM 1623 N N . PHE A 1 211 ? -0.977 1.966 -6.098 1 86.38 211 PHE A N 1
ATOM 1624 C CA . PHE A 1 211 ? -1.86 1.275 -5.168 1 86.38 211 PHE A CA 1
ATOM 1625 C C . PHE A 1 211 ? -2.297 2.207 -4.043 1 86.38 211 PHE A C 1
ATOM 1627 O O . PHE A 1 211 ? -3.486 2.309 -3.74 1 86.38 211 PHE A O 1
ATOM 1634 N N . LEU A 1 212 ? -1.412 2.871 -3.467 1 88.69 212 LEU A N 1
ATOM 1635 C CA . LEU A 1 212 ? -1.703 3.754 -2.342 1 88.69 212 LEU A CA 1
ATOM 1636 C C . LEU A 1 212 ? -2.533 4.953 -2.791 1 88.69 212 LEU A C 1
ATOM 1638 O O . LEU A 1 212 ? -3.438 5.391 -2.076 1 88.69 212 LEU A O 1
ATOM 1642 N N . THR A 1 213 ? -2.211 5.48 -3.938 1 87.62 213 THR A N 1
ATOM 1643 C CA . THR A 1 213 ? -2.971 6.613 -4.453 1 87.62 213 THR A CA 1
ATOM 1644 C C . THR A 1 213 ? -4.414 6.211 -4.734 1 87.62 213 THR A C 1
ATOM 1646 O O . THR A 1 213 ? -5.344 6.977 -4.465 1 87.62 213 THR A O 1
ATOM 1649 N N . ALA A 1 214 ? -4.59 5.051 -5.23 1 78.44 214 ALA A N 1
ATOM 1650 C CA . ALA A 1 214 ? -5.941 4.551 -5.461 1 78.44 214 ALA A CA 1
ATOM 1651 C C . ALA A 1 214 ? -6.719 4.438 -4.152 1 78.44 214 ALA A C 1
ATOM 1653 O O . ALA A 1 214 ? -7.906 4.766 -4.098 1 78.44 214 ALA A O 1
ATOM 1654 N N . HIS A 1 215 ? -6.07 3.963 -3.213 1 79.94 215 HIS A N 1
ATOM 1655 C CA . HIS A 1 215 ? -6.672 3.854 -1.89 1 79.94 215 HIS A CA 1
ATOM 1656 C C . HIS A 1 215 ? -7.082 5.223 -1.355 1 79.94 215 HIS A C 1
ATOM 1658 O O . HIS A 1 215 ? -8.188 5.387 -0.832 1 79.94 215 HIS A O 1
ATOM 1664 N N . LEU A 1 216 ? -6.246 6.199 -1.479 1 84.69 216 LEU A N 1
ATOM 1665 C CA . LEU A 1 216 ? -6.523 7.551 -1.01 1 84.69 216 LEU A CA 1
ATOM 1666 C C . LEU A 1 216 ? -7.648 8.188 -1.816 1 84.69 216 LEU A C 1
ATOM 1668 O O . LEU A 1 216 ? -8.484 8.906 -1.265 1 84.69 216 LEU A O 1
ATOM 1672 N N . ASP A 1 217 ? -7.652 7.922 -3.07 1 80.38 217 ASP A N 1
ATOM 1673 C CA . ASP A 1 217 ? -8.734 8.414 -3.916 1 80.38 217 ASP A CA 1
ATOM 1674 C C . ASP A 1 217 ? -10.086 7.871 -3.449 1 80.38 217 ASP A C 1
ATOM 1676 O O . ASP A 1 217 ? -11.078 8.602 -3.428 1 80.38 217 ASP A O 1
ATOM 1680 N N . ALA A 1 218 ? -10.07 6.645 -3.072 1 70.12 218 ALA A N 1
ATOM 1681 C CA . ALA A 1 218 ? -11.297 6.031 -2.553 1 70.12 218 ALA A CA 1
ATOM 1682 C C . ALA A 1 218 ? -11.742 6.711 -1.262 1 70.12 218 ALA A C 1
ATOM 1684 O O . ALA A 1 218 ? -12.938 6.949 -1.059 1 70.12 218 ALA A O 1
ATOM 1685 N N . GLN A 1 219 ? -10.844 7.012 -0.441 1 74.12 219 GLN A N 1
ATOM 1686 C CA . GLN A 1 219 ? -11.156 7.703 0.806 1 74.12 219 GLN A CA 1
ATOM 1687 C C . GLN A 1 219 ? -11.703 9.102 0.538 1 74.12 219 GLN A C 1
ATOM 1689 O O . GLN A 1 219 ? -12.633 9.555 1.21 1 74.12 219 GLN A O 1
ATOM 1694 N N . LEU A 1 220 ? -11.086 9.805 -0.397 1 76.69 220 LEU A N 1
ATOM 1695 C CA . LEU A 1 220 ? -11.547 11.141 -0.756 1 76.69 220 LEU A CA 1
ATOM 1696 C C . LEU A 1 220 ? -12.969 11.094 -1.304 1 76.69 220 LEU A C 1
ATOM 1698 O O . LEU A 1 220 ? -13.789 11.969 -0.992 1 76.69 220 LEU A O 1
ATOM 1702 N N . ALA A 1 221 ? -13.172 10.133 -2.088 1 64.69 221 ALA A N 1
ATOM 1703 C CA . ALA A 1 221 ? -14.5 9.961 -2.674 1 64.69 221 ALA A CA 1
ATOM 1704 C C . ALA A 1 221 ? -15.555 9.75 -1.591 1 64.69 221 ALA A C 1
ATOM 1706 O O . ALA A 1 221 ? -16.688 10.211 -1.725 1 64.69 221 ALA A O 1
ATOM 1707 N N . ALA A 1 222 ? -15.125 9.156 -0.579 1 60.34 222 ALA A N 1
ATOM 1708 C CA . ALA A 1 222 ? -16.031 8.859 0.526 1 60.34 222 ALA A CA 1
ATOM 1709 C C . ALA A 1 222 ? -16.391 10.125 1.297 1 60.34 222 ALA A C 1
ATOM 1711 O O . ALA A 1 222 ? -17.391 10.164 2.014 1 60.34 222 ALA A O 1
ATOM 1712 N N . LEU A 1 223 ? -15.492 11.133 1.229 1 62.59 223 LEU A N 1
ATOM 1713 C CA . LEU A 1 223 ? -15.734 12.398 1.911 1 62.59 223 LEU A CA 1
ATOM 1714 C C . LEU A 1 223 ? -16.719 13.258 1.125 1 62.59 223 LEU A C 1
ATOM 1716 O O . LEU A 1 223 ? -17.312 14.188 1.673 1 62.59 223 LEU A O 1
ATOM 1720 N N . ALA A 1 224 ? -16.875 13.008 -0.224 1 60.16 224 ALA A N 1
ATOM 1721 C CA . ALA A 1 224 ? -17.719 13.828 -1.076 1 60.16 224 ALA A CA 1
ATOM 1722 C C . ALA A 1 224 ? -19.172 13.766 -0.616 1 60.16 224 ALA A C 1
ATOM 1724 O O . ALA A 1 224 ? -19.641 12.727 -0.143 1 60.16 224 ALA A O 1
ATOM 1725 N N . PRO A 1 225 ? -19.672 15.055 -0.521 1 56.88 225 PRO A N 1
ATOM 1726 C CA . PRO A 1 225 ? -21.109 15.062 -0.205 1 56.88 225 PRO A CA 1
ATOM 1727 C C . PRO A 1 225 ? -21.922 14.141 -1.108 1 56.88 225 PRO A C 1
ATOM 1729 O O . PRO A 1 225 ? -21.516 13.883 -2.25 1 56.88 225 PRO A O 1
ATOM 1732 N N . GLY A 1 226 ? -22.859 13.203 -0.604 1 59.56 226 GLY A N 1
ATOM 1733 C CA . GLY A 1 226 ? -23.688 12.266 -1.33 1 59.56 226 GLY A CA 1
ATOM 1734 C C . GLY A 1 226 ? -24.25 11.156 -0.452 1 59.56 226 GLY A C 1
ATOM 1735 O O . GLY A 1 226 ? -24 11.141 0.756 1 59.56 226 GLY A O 1
ATOM 1736 N N . ASP A 1 227 ? -25.156 10.484 -1.004 1 64.12 227 ASP A N 1
ATOM 1737 C CA . ASP A 1 227 ? -25.75 9.367 -0.279 1 64.12 227 ASP A CA 1
ATOM 1738 C C . ASP A 1 227 ? -24.703 8.336 0.108 1 64.12 227 ASP A C 1
ATOM 1740 O O . ASP A 1 227 ? -23.797 8.031 -0.682 1 64.12 227 ASP A O 1
ATOM 1744 N N . PRO A 1 228 ? -24.766 8.039 1.307 1 63.34 228 PRO A N 1
ATOM 1745 C CA . PRO A 1 228 ? -23.781 7.074 1.827 1 63.34 228 PRO A CA 1
ATOM 1746 C C . PRO A 1 228 ? -23.609 5.867 0.91 1 63.34 228 PRO A C 1
ATOM 1748 O O . PRO A 1 228 ? -22.484 5.363 0.762 1 63.34 228 PRO A O 1
ATOM 1751 N N . LEU A 1 229 ? -24.703 5.516 0.314 1 72.69 229 LEU A N 1
ATOM 1752 C CA . LEU A 1 229 ? -24.609 4.371 -0.583 1 72.69 229 LEU A CA 1
ATOM 1753 C C . LEU A 1 229 ? -23.766 4.699 -1.806 1 72.69 229 LEU A C 1
ATOM 1755 O O . LEU A 1 229 ? -22.938 3.891 -2.23 1 72.69 229 LEU A O 1
ATOM 1759 N N . GLU A 1 230 ? -24.031 5.898 -2.27 1 74.88 230 GLU A N 1
ATOM 1760 C CA . GLU A 1 230 ? -23.266 6.316 -3.439 1 74.88 230 GLU A CA 1
ATOM 1761 C C . GLU A 1 230 ? -21.766 6.383 -3.123 1 74.88 230 GLU A C 1
ATOM 1763 O O . GLU A 1 230 ? -20.938 5.922 -3.91 1 74.88 230 GLU A O 1
ATOM 1768 N N . ARG A 1 231 ? -21.578 6.773 -2.018 1 72.25 231 ARG A N 1
ATOM 1769 C CA . ARG A 1 231 ? -20.188 6.926 -1.594 1 72.25 231 ARG A CA 1
ATOM 1770 C C . ARG A 1 231 ? -19.516 5.57 -1.373 1 72.25 231 ARG A C 1
ATOM 1772 O O . ARG A 1 231 ? -18.391 5.352 -1.799 1 72.25 231 ARG A O 1
ATOM 1779 N N . ALA A 1 232 ? -20.25 4.75 -0.745 1 70.94 232 ALA A N 1
ATOM 1780 C CA . ALA A 1 232 ? -19.75 3.408 -0.474 1 70.94 232 ALA A CA 1
ATOM 1781 C C . ALA A 1 232 ? -19.5 2.643 -1.771 1 70.94 232 ALA A C 1
ATOM 1783 O O . ALA A 1 232 ? -18.484 1.956 -1.911 1 70.94 232 ALA A O 1
ATOM 1784 N N . LEU A 1 233 ? -20.391 2.816 -2.617 1 78.81 233 LEU A N 1
ATOM 1785 C CA . LEU A 1 233 ? -20.281 2.158 -3.914 1 78.81 233 LEU A CA 1
ATOM 1786 C C . LEU A 1 233 ? -19.078 2.697 -4.691 1 78.81 233 LEU A C 1
ATOM 1788 O O . LEU A 1 233 ? -18.266 1.922 -5.191 1 78.81 233 LEU A O 1
ATOM 1792 N N . ALA A 1 234 ? -18.938 3.947 -4.641 1 77.06 234 ALA A N 1
ATOM 1793 C CA . ALA A 1 234 ? -17.844 4.586 -5.367 1 77.06 234 ALA A CA 1
ATOM 1794 C C . ALA A 1 234 ? -16.484 4.184 -4.781 1 77.06 234 ALA A C 1
ATOM 1796 O O . ALA A 1 234 ? -15.539 3.91 -5.523 1 77.06 234 ALA A O 1
ATOM 1797 N N . ALA A 1 235 ? -16.438 4.129 -3.547 1 72.69 235 ALA A N 1
ATOM 1798 C CA . ALA A 1 235 ? -15.203 3.756 -2.863 1 72.69 235 ALA A CA 1
ATOM 1799 C C . ALA A 1 235 ? -14.797 2.324 -3.207 1 72.69 235 ALA A C 1
ATOM 1801 O O . ALA A 1 235 ? -13.633 2.061 -3.518 1 72.69 235 ALA A O 1
ATOM 1802 N N . HIS A 1 236 ? -15.703 1.468 -3.154 1 74.06 236 HIS A N 1
ATOM 1803 C CA . HIS A 1 236 ? -15.438 0.069 -3.473 1 74.06 236 HIS A CA 1
ATOM 1804 C C . HIS A 1 236 ? -15.008 -0.095 -4.926 1 74.06 236 HIS A C 1
ATOM 1806 O O . HIS A 1 236 ? -14.086 -0.861 -5.223 1 74.06 236 HIS A O 1
ATOM 1812 N N . LEU A 1 237 ? -15.695 0.605 -5.73 1 79.31 237 LEU A N 1
ATOM 1813 C CA . LEU A 1 237 ? -15.375 0.551 -7.152 1 79.31 237 LEU A CA 1
ATOM 1814 C C . LEU A 1 237 ? -13.953 1.048 -7.406 1 79.31 237 LEU A C 1
ATOM 1816 O O . LEU A 1 237 ? -13.195 0.42 -8.148 1 79.31 237 LEU A O 1
ATOM 1820 N N . SER A 1 238 ? -13.633 2.096 -6.766 1 76.25 238 SER A N 1
ATOM 1821 C CA . SER A 1 238 ? -12.312 2.693 -6.961 1 76.25 238 SER A CA 1
ATOM 1822 C C . SER A 1 238 ? -11.203 1.716 -6.586 1 76.25 238 SER A C 1
ATOM 1824 O O . SER A 1 238 ? -10.188 1.625 -7.285 1 76.25 238 SER A O 1
ATOM 1826 N N . GLU A 1 239 ? -11.445 1.037 -5.57 1 68.5 239 GLU A N 1
ATOM 1827 C CA . GLU A 1 239 ? -10.461 0.078 -5.082 1 68.5 239 GLU A CA 1
ATOM 1828 C C . GLU A 1 239 ? -10.352 -1.127 -6.012 1 68.5 239 GLU A C 1
ATOM 1830 O O . GLU A 1 239 ? -9.273 -1.703 -6.168 1 68.5 239 GLU A O 1
ATOM 1835 N N . ALA A 1 240 ? -11.414 -1.449 -6.621 1 68.62 240 ALA A N 1
ATOM 1836 C CA . ALA A 1 240 ? -11.508 -2.701 -7.367 1 68.62 240 ALA A CA 1
ATOM 1837 C C . ALA A 1 240 ? -11.094 -2.504 -8.82 1 68.62 240 ALA A C 1
ATOM 1839 O O . ALA A 1 240 ? -10.734 -3.465 -9.508 1 68.62 240 ALA A O 1
ATOM 1840 N N . LEU A 1 241 ? -11.047 -1.33 -9.281 1 72.69 241 LEU A N 1
ATOM 1841 C CA . LEU A 1 241 ? -10.922 -1.064 -10.711 1 72.69 241 LEU A CA 1
ATOM 1842 C C . LEU A 1 241 ? -9.57 -1.545 -11.242 1 72.69 241 LEU A C 1
ATOM 1844 O O . LEU A 1 241 ? -9.477 -1.987 -12.391 1 72.69 241 LEU A O 1
ATOM 1848 N N . SER A 1 242 ? -8.578 -1.419 -10.352 1 62.19 242 SER A N 1
ATOM 1849 C CA . SER A 1 242 ? -7.25 -1.805 -10.812 1 62.19 242 SER A CA 1
ATOM 1850 C C . SER A 1 242 ? -7.176 -3.303 -11.086 1 62.19 242 SER A C 1
ATOM 1852 O O . SER A 1 242 ? -6.258 -3.77 -11.766 1 62.19 242 SER A O 1
ATOM 1854 N N . THR A 1 243 ? -8.109 -3.994 -10.609 1 60.69 243 THR A N 1
ATOM 1855 C CA . THR A 1 243 ? -8.156 -5.43 -10.867 1 60.69 243 THR A CA 1
ATOM 1856 C C . THR A 1 243 ? -9.297 -5.77 -11.82 1 60.69 243 THR A C 1
ATOM 1858 O O . THR A 1 243 ? -9.57 -6.945 -12.078 1 60.69 243 THR A O 1
ATOM 1861 N N . GLY A 1 244 ? -9.93 -4.812 -12.344 1 67.5 244 GLY A N 1
ATOM 1862 C CA . GLY A 1 244 ? -11.062 -4.992 -13.25 1 67.5 244 GLY A CA 1
ATOM 1863 C C . GLY A 1 244 ? -12.359 -4.43 -12.695 1 67.5 244 GLY A C 1
ATOM 1864 O O . GLY A 1 244 ? -12.445 -4.098 -11.516 1 67.5 244 GLY A O 1
ATOM 1865 N N . VAL A 1 245 ? -13.359 -4.27 -13.641 1 75.75 245 VAL A N 1
ATOM 1866 C CA . VAL A 1 245 ? -14.672 -3.76 -13.234 1 75.75 245 VAL A CA 1
ATOM 1867 C C . VAL A 1 245 ? -15.445 -4.848 -12.492 1 75.75 245 VAL A C 1
ATOM 1869 O O . VAL A 1 245 ? -15.758 -5.895 -13.062 1 75.75 245 VAL A O 1
ATOM 1872 N N . PRO A 1 246 ? -15.719 -4.594 -11.281 1 75.75 246 PRO A N 1
ATOM 1873 C CA . PRO A 1 246 ? -16.453 -5.617 -10.531 1 75.75 246 PRO A CA 1
ATOM 1874 C C . PRO A 1 246 ? -17.922 -5.711 -10.945 1 75.75 246 PRO A C 1
ATOM 1876 O O . PRO A 1 246 ? -18.531 -4.699 -11.305 1 75.75 246 PRO A O 1
ATOM 1879 N N . ARG A 1 247 ? -18.484 -6.965 -10.906 1 78.69 247 ARG A N 1
ATOM 1880 C CA . ARG A 1 247 ? -19.906 -7.156 -11.117 1 78.69 247 ARG A CA 1
ATOM 1881 C C . ARG A 1 247 ? -20.719 -6.586 -9.953 1 78.69 247 ARG A C 1
ATOM 1883 O O . ARG A 1 247 ? -20.266 -6.605 -8.805 1 78.69 247 ARG A O 1
ATOM 1890 N N . ALA A 1 248 ? -21.938 -6.148 -10.328 1 83.44 248 ALA A N 1
ATOM 1891 C CA . ALA A 1 248 ? -22.797 -5.527 -9.328 1 83.44 248 ALA A CA 1
ATOM 1892 C C . ALA A 1 248 ? -23.047 -6.477 -8.164 1 83.44 248 ALA A C 1
ATOM 1894 O O . ALA A 1 248 ? -23.078 -6.055 -7.004 1 83.44 248 ALA A O 1
ATOM 1895 N N . GLY A 1 249 ? -23.219 -7.715 -8.539 1 79.06 249 GLY A N 1
ATOM 1896 C CA . GLY A 1 249 ? -23.453 -8.695 -7.496 1 79.06 249 GLY A CA 1
ATOM 1897 C C . GLY A 1 249 ? -22.328 -8.797 -6.5 1 79.06 249 GLY A C 1
ATOM 1898 O O . GLY A 1 249 ? -22.547 -8.891 -5.293 1 79.06 249 GLY A O 1
ATOM 1899 N N . ALA A 1 250 ? -21.125 -8.75 -6.996 1 75.31 250 ALA A N 1
ATOM 1900 C CA . ALA A 1 250 ? -19.953 -8.836 -6.141 1 75.31 250 ALA A CA 1
ATOM 1901 C C . ALA A 1 250 ? -19.828 -7.602 -5.25 1 75.31 250 ALA A C 1
ATOM 1903 O O . ALA A 1 250 ? -19.516 -7.715 -4.062 1 75.31 250 ALA A O 1
ATOM 1904 N N . VAL A 1 251 ? -20.094 -6.504 -5.836 1 80 251 VAL A N 1
ATOM 1905 C CA . VAL A 1 251 ? -20.016 -5.25 -5.098 1 80 251 VAL A CA 1
ATOM 1906 C C . VAL A 1 251 ? -21.109 -5.215 -4.023 1 80 251 VAL A C 1
ATOM 1908 O O . VAL A 1 251 ? -20.859 -4.785 -2.895 1 80 251 VAL A O 1
ATOM 1911 N N . ALA A 1 252 ? -22.312 -5.672 -4.414 1 79 252 ALA A N 1
ATOM 1912 C CA . ALA A 1 252 ? -23.438 -5.715 -3.475 1 79 252 ALA A CA 1
ATOM 1913 C C . ALA A 1 252 ? -23.094 -6.559 -2.25 1 79 252 ALA A C 1
ATOM 1915 O O . ALA A 1 252 ? -23.312 -6.133 -1.114 1 79 252 ALA A O 1
ATOM 1916 N N . ARG A 1 253 ? -22.5 -7.625 -2.559 1 71.81 253 ARG A N 1
ATOM 1917 C CA . ARG A 1 253 ? -22.094 -8.523 -1.479 1 71.81 253 ARG A CA 1
ATOM 1918 C C . ARG A 1 253 ? -21.078 -7.859 -0.568 1 71.81 253 ARG A C 1
ATOM 1920 O O . ARG A 1 253 ? -21.156 -7.969 0.657 1 71.81 253 ARG A O 1
ATOM 1927 N N . ALA A 1 254 ? -20.156 -7.164 -1.195 1 67.94 254 ALA A N 1
ATOM 1928 C CA . ALA A 1 254 ? -19.109 -6.473 -0.437 1 67.94 254 ALA A CA 1
ATOM 1929 C C . ALA A 1 254 ? -19.719 -5.383 0.446 1 67.94 254 ALA A C 1
ATOM 1931 O O . ALA A 1 254 ? -19.188 -5.09 1.522 1 67.94 254 ALA A O 1
ATOM 1932 N N . LEU A 1 255 ? -20.859 -4.902 -0.008 1 69.62 255 LEU A N 1
ATOM 1933 C CA . LEU A 1 255 ? -21.516 -3.82 0.71 1 69.62 255 LEU A CA 1
ATOM 1934 C C . LEU A 1 255 ? -22.594 -4.371 1.654 1 69.62 255 LEU A C 1
ATOM 1936 O O . LEU A 1 255 ? -23.344 -3.605 2.256 1 69.62 255 LEU A O 1
ATOM 1940 N N . GLY A 1 256 ? -22.672 -5.715 1.62 1 65.75 256 GLY A N 1
ATOM 1941 C CA . GLY A 1 256 ? -23.547 -6.371 2.578 1 65.75 256 GLY A CA 1
ATOM 1942 C C . GLY A 1 256 ? -25 -6.355 2.162 1 65.75 256 GLY A C 1
ATOM 1943 O O . GLY A 1 256 ? -25.891 -6.297 3.012 1 65.75 256 GLY A O 1
ATOM 1944 N N . MET A 1 257 ? -25.281 -6.297 0.933 1 72.19 257 MET A N 1
ATOM 1945 C CA . MET A 1 257 ? -26.656 -6.289 0.462 1 72.19 257 MET A CA 1
ATOM 1946 C C . MET A 1 257 ? -26.812 -7.148 -0.787 1 72.19 257 MET A C 1
ATOM 1948 O O . MET A 1 257 ? -25.828 -7.617 -1.35 1 72.19 257 MET A O 1
ATOM 1952 N N . SER A 1 258 ? -28 -7.559 -1.036 1 76.94 258 SER A N 1
ATOM 1953 C CA . SER A 1 258 ? -28.266 -8.297 -2.27 1 76.94 258 SER A CA 1
ATOM 1954 C C . SER A 1 258 ? -28.172 -7.383 -3.488 1 76.94 258 SER A C 1
ATOM 1956 O O . SER A 1 258 ? -28.266 -6.16 -3.367 1 76.94 258 SER A O 1
ATOM 1958 N N . GLU A 1 259 ? -27.922 -8.008 -4.586 1 85.5 259 GLU A N 1
ATOM 1959 C CA . GLU A 1 259 ? -27.875 -7.25 -5.832 1 85.5 259 GLU A CA 1
ATOM 1960 C C . GLU A 1 259 ? -29.188 -6.508 -6.07 1 85.5 259 GLU A C 1
ATOM 1962 O O . GLU A 1 259 ? -29.188 -5.363 -6.527 1 85.5 259 GLU A O 1
ATOM 1967 N N . ARG A 1 260 ? -30.312 -7.203 -5.707 1 81.62 260 ARG A N 1
ATOM 1968 C CA . ARG A 1 260 ? -31.625 -6.598 -5.84 1 81.62 260 ARG A CA 1
ATOM 1969 C C . ARG A 1 260 ? -31.75 -5.355 -4.961 1 81.62 260 ARG A C 1
ATOM 1971 O O . ARG A 1 260 ? -32.25 -4.32 -5.41 1 81.62 260 ARG A O 1
ATOM 1978 N N . THR A 1 261 ? -31.344 -5.426 -3.758 1 80.12 261 THR A N 1
ATOM 1979 C CA . THR A 1 261 ? -31.391 -4.309 -2.824 1 80.12 261 THR A CA 1
ATOM 1980 C C . THR A 1 261 ? -30.5 -3.162 -3.312 1 80.12 261 THR A C 1
ATOM 1982 O O . THR A 1 261 ? -30.875 -1.993 -3.207 1 80.12 261 THR A O 1
ATOM 1985 N N . LEU A 1 262 ? -29.328 -3.486 -3.789 1 86.69 262 LEU A N 1
ATOM 1986 C CA . LEU A 1 262 ? -28.438 -2.463 -4.328 1 86.69 262 LEU A CA 1
ATOM 1987 C C . LEU A 1 262 ? -29.125 -1.669 -5.43 1 86.69 262 LEU A C 1
ATOM 1989 O O . LEU A 1 262 ? -29.141 -0.437 -5.398 1 86.69 262 LEU A O 1
ATOM 1993 N N . TYR A 1 263 ? -29.75 -2.352 -6.336 1 86.81 263 TYR A N 1
ATOM 1994 C CA . TYR A 1 263 ? -30.406 -1.695 -7.465 1 86.81 263 TYR A CA 1
ATOM 1995 C C . TYR A 1 263 ? -31.594 -0.852 -6.992 1 86.81 263 TYR A C 1
ATOM 1997 O O . TYR A 1 263 ? -31.797 0.268 -7.473 1 86.81 263 TYR A O 1
ATOM 2005 N N . ARG A 1 264 ? -32.312 -1.422 -6.117 1 85.31 264 ARG A N 1
ATOM 2006 C CA . ARG A 1 264 ? -33.438 -0.686 -5.578 1 85.31 264 ARG A CA 1
ATOM 2007 C C . ARG A 1 264 ? -33 0.608 -4.906 1 85.31 264 ARG A C 1
ATOM 2009 O O . ARG A 1 264 ? -33.562 1.674 -5.16 1 85.31 264 ARG A O 1
ATOM 2016 N N . ARG A 1 265 ? -32.031 0.537 -4.137 1 82.5 265 ARG A N 1
ATOM 2017 C CA . ARG A 1 265 ? -31.547 1.697 -3.396 1 82.5 265 ARG A CA 1
ATOM 2018 C C . ARG A 1 265 ? -30.938 2.734 -4.34 1 82.5 265 ARG A C 1
ATOM 2020 O O . ARG A 1 265 ? -31.109 3.939 -4.125 1 82.5 265 ARG A O 1
ATOM 2027 N N . LEU A 1 266 ? -30.219 2.262 -5.211 1 86.88 266 LEU A N 1
ATOM 2028 C CA . LEU A 1 266 ? -29.672 3.182 -6.207 1 86.88 266 LEU A CA 1
ATOM 2029 C C . LEU A 1 266 ? -30.797 3.902 -6.941 1 86.88 266 LEU A C 1
ATOM 2031 O O . LEU A 1 266 ? -30.734 5.109 -7.172 1 86.88 266 LEU A O 1
ATOM 2035 N N . SER A 1 267 ? -31.812 3.107 -7.273 1 86.44 267 SER A N 1
ATOM 2036 C CA . SER A 1 267 ? -32.969 3.695 -7.941 1 86.44 267 SER A CA 1
ATOM 2037 C C . SER A 1 267 ? -33.625 4.762 -7.07 1 86.44 267 SER A C 1
ATOM 2039 O O . SER A 1 267 ? -34 5.824 -7.566 1 86.44 267 SER A O 1
ATOM 2041 N N . ASP A 1 268 ? -33.719 4.461 -5.898 1 82.69 268 ASP A N 1
ATOM 2042 C CA . ASP A 1 268 ? -34.281 5.406 -4.949 1 82.69 268 ASP A CA 1
ATOM 2043 C C . ASP A 1 268 ? -33.5 6.715 -4.93 1 82.69 268 ASP A C 1
ATOM 2045 O O . ASP A 1 268 ? -34.062 7.777 -4.645 1 82.69 268 ASP A O 1
ATOM 2049 N N . LEU A 1 269 ? -32.281 6.539 -5.191 1 79.75 269 LEU A N 1
ATOM 2050 C CA . LEU A 1 269 ? -31.406 7.703 -5.188 1 79.75 269 LEU A CA 1
ATOM 2051 C C . LEU A 1 269 ? -31.312 8.32 -6.578 1 79.75 269 LEU A C 1
ATOM 2053 O O . LEU A 1 269 ? -30.562 9.273 -6.789 1 79.75 269 LEU A O 1
ATOM 2057 N N . GLY A 1 270 ? -32.031 7.727 -7.52 1 84.69 270 GLY A N 1
ATOM 2058 C CA . GLY A 1 270 ? -31.938 8.188 -8.898 1 84.69 270 GLY A CA 1
ATOM 2059 C C . GLY A 1 270 ? -30.625 7.844 -9.57 1 84.69 270 GLY A C 1
ATOM 2060 O O . GLY A 1 270 ? -30.203 8.523 -10.508 1 84.69 270 GLY A O 1
ATOM 2061 N N . LEU A 1 271 ? -29.969 6.875 -8.922 1 85.69 271 LEU A N 1
ATOM 2062 C CA . LEU A 1 271 ? -28.672 6.461 -9.445 1 85.69 271 LEU A CA 1
ATOM 2063 C C . LEU A 1 271 ? -28.766 5.086 -10.094 1 85.69 271 LEU A C 1
ATOM 2065 O O . LEU A 1 271 ? -29.734 4.355 -9.883 1 85.69 271 LEU A O 1
ATOM 2069 N N . THR A 1 272 ? -27.797 4.77 -11.023 1 88.75 272 THR A N 1
ATOM 2070 C CA . THR A 1 272 ? -27.594 3.432 -11.562 1 88.75 272 THR A CA 1
ATOM 2071 C C . THR A 1 272 ? -26.188 2.932 -11.258 1 88.75 272 THR A C 1
ATOM 2073 O O . THR A 1 272 ? -25.281 3.73 -11.016 1 88.75 272 THR A O 1
ATOM 2076 N N . TYR A 1 273 ? -26.047 1.617 -11.141 1 88.88 273 TYR A N 1
ATOM 2077 C CA . TYR A 1 273 ? -24.719 1.045 -10.945 1 88.88 273 TYR A CA 1
ATOM 2078 C C . TYR A 1 273 ? -23.75 1.545 -12.016 1 88.88 273 TYR A C 1
ATOM 2080 O O . TYR A 1 273 ? -22.641 1.965 -11.695 1 88.88 273 TYR A O 1
ATOM 2088 N N . GLN A 1 274 ? -24.312 1.567 -13.219 1 86.56 274 GLN A N 1
ATOM 2089 C CA . GLN A 1 274 ? -23.469 2.006 -14.336 1 86.56 274 GLN A CA 1
ATOM 2090 C C . GLN A 1 274 ? -23.109 3.479 -14.203 1 86.56 274 GLN A C 1
ATOM 2092 O O . GLN A 1 274 ? -21.984 3.871 -14.516 1 86.56 274 GLN A O 1
ATOM 2097 N N . GLY A 1 275 ? -23.984 4.234 -13.75 1 85.62 275 GLY A N 1
ATOM 2098 C CA . GLY A 1 275 ? -23.719 5.652 -13.555 1 85.62 275 GLY A CA 1
ATOM 2099 C C . GLY A 1 275 ? -22.641 5.914 -12.523 1 85.62 275 GLY A C 1
ATOM 2100 O O . GLY A 1 275 ? -21.75 6.73 -12.75 1 85.62 275 GLY A O 1
ATOM 2101 N N . VAL A 1 276 ? -22.75 5.184 -11.406 1 85.06 276 VAL A N 1
ATOM 2102 C CA . VAL A 1 276 ? -21.766 5.355 -10.344 1 85.06 276 VAL A CA 1
ATOM 2103 C C . VAL A 1 276 ? -20.406 4.844 -10.812 1 85.06 276 VAL A C 1
ATOM 2105 O O . VAL A 1 276 ? -19.375 5.461 -10.539 1 85.06 276 VAL A O 1
ATOM 2108 N N . LEU A 1 277 ? -20.453 3.779 -11.539 1 87.12 277 LEU A N 1
ATOM 2109 C CA . LEU A 1 277 ? -19.219 3.225 -12.094 1 87.12 277 LEU A CA 1
ATOM 2110 C C . LEU A 1 277 ? -18.547 4.23 -13.008 1 87.12 277 LEU A C 1
ATOM 2112 O O . LEU A 1 277 ? -17.344 4.5 -12.859 1 87.12 277 LEU A O 1
ATOM 2116 N N . GLU A 1 278 ? -19.266 4.82 -13.828 1 85.38 278 GLU A N 1
ATOM 2117 C CA . GLU A 1 278 ? -18.703 5.754 -14.805 1 85.38 278 GLU A CA 1
ATOM 2118 C C . GLU A 1 278 ? -18.156 7 -14.109 1 85.38 278 GLU A C 1
ATOM 2120 O O . GLU A 1 278 ? -17.094 7.5 -14.484 1 85.38 278 GLU A O 1
ATOM 2125 N N . ARG A 1 279 ? -18.875 7.402 -13.156 1 82.56 279 ARG A N 1
ATOM 2126 C CA . ARG A 1 279 ? -18.406 8.57 -12.414 1 82.56 279 ARG A CA 1
ATOM 2127 C C . ARG A 1 279 ? -17.094 8.266 -11.688 1 82.56 279 ARG A C 1
ATOM 2129 O O . ARG A 1 279 ? -16.203 9.117 -11.641 1 82.56 279 ARG A O 1
ATOM 2136 N N . THR A 1 280 ? -17.062 7.09 -11.148 1 82.44 280 THR A N 1
ATOM 2137 C CA . THR A 1 280 ? -15.852 6.66 -10.445 1 82.44 280 THR A CA 1
ATOM 2138 C C . THR A 1 280 ? -14.68 6.531 -11.406 1 82.44 280 THR A C 1
ATOM 2140 O O . THR A 1 280 ? -13.578 6.996 -11.117 1 82.44 280 THR A O 1
ATOM 2143 N N . GLN A 1 281 ? -14.93 5.918 -12.516 1 85 281 GLN A N 1
ATOM 2144 C CA . GLN A 1 281 ? -13.914 5.762 -13.547 1 85 281 GLN A CA 1
ATOM 2145 C C . GLN A 1 281 ? -13.414 7.117 -14.039 1 85 281 GLN A C 1
ATOM 2147 O O . GLN A 1 281 ? -12.211 7.324 -14.188 1 85 281 GLN A O 1
ATOM 2152 N N . ARG A 1 282 ? -14.344 7.965 -14.227 1 81.44 282 ARG A N 1
ATOM 2153 C CA . ARG A 1 282 ? -14 9.305 -14.695 1 81.44 282 ARG A CA 1
ATOM 2154 C C . ARG A 1 282 ? -13.094 10.023 -13.703 1 81.44 282 ARG A C 1
ATOM 2156 O O . ARG A 1 282 ? -12.047 10.555 -14.078 1 81.44 282 ARG A O 1
ATOM 2163 N N . SER A 1 283 ? -13.57 10 -12.531 1 79.5 283 SER A N 1
ATOM 2164 C CA . SER A 1 283 ? -12.82 10.688 -11.492 1 79.5 283 SER A CA 1
ATOM 2165 C C . SER A 1 283 ? -11.398 10.148 -11.383 1 79.5 283 SER A C 1
ATOM 2167 O O . SER A 1 283 ? -10.438 10.914 -11.305 1 79.5 283 SER A O 1
ATOM 2169 N N . LEU A 1 284 ? -11.25 8.883 -11.438 1 78.81 284 LEU A N 1
ATOM 2170 C CA . LEU A 1 284 ? -9.945 8.242 -11.367 1 78.81 284 LEU A CA 1
ATOM 2171 C C . LEU A 1 284 ? -9.102 8.586 -12.586 1 78.81 284 LEU A C 1
ATOM 2173 O O . LEU A 1 284 ? -7.91 8.891 -12.453 1 78.81 284 LEU A O 1
ATOM 2177 N N . ALA A 1 285 ? -9.719 8.578 -13.672 1 81.75 285 ALA A N 1
ATOM 2178 C CA . ALA A 1 285 ? -9.031 8.898 -14.922 1 81.75 285 ALA A CA 1
ATOM 2179 C C . ALA A 1 285 ? -8.492 10.328 -14.898 1 81.75 285 ALA A C 1
ATOM 2181 O O . ALA A 1 285 ? -7.34 10.562 -15.266 1 81.75 285 ALA A O 1
ATOM 2182 N N . GLU A 1 286 ? -9.336 11.141 -14.445 1 78.94 286 GLU A N 1
ATOM 2183 C CA . GLU A 1 286 ? -8.93 12.547 -14.375 1 78.94 286 GLU A CA 1
ATOM 2184 C C . GLU A 1 286 ? -7.727 12.727 -13.453 1 78.94 286 GLU A C 1
ATOM 2186 O O . GLU A 1 286 ? -6.793 13.461 -13.781 1 78.94 286 GLU A O 1
ATOM 2191 N N . SER A 1 287 ? -7.805 12.07 -12.43 1 72.81 287 SER A N 1
ATOM 2192 C CA . SER A 1 287 ? -6.711 12.148 -11.469 1 72.81 287 SER A CA 1
ATOM 2193 C C . SER A 1 287 ? -5.418 11.594 -12.055 1 72.81 287 SER A C 1
ATOM 2195 O O . SER A 1 287 ? -4.359 12.219 -11.93 1 72.81 287 SER A O 1
ATOM 2197 N N . LEU A 1 288 ? -5.461 10.492 -12.695 1 73.12 288 LEU A N 1
ATOM 2198 C CA . LEU A 1 288 ? -4.301 9.812 -13.273 1 73.12 288 LEU A CA 1
ATOM 2199 C C . LEU A 1 288 ? -3.709 10.633 -14.414 1 73.12 288 LEU A C 1
ATOM 2201 O O . LEU A 1 288 ? -2.486 10.719 -14.555 1 73.12 288 LEU A O 1
ATOM 2205 N N . LEU A 1 289 ? -4.594 11.227 -15.141 1 76.56 289 LEU A N 1
ATOM 2206 C CA . LEU A 1 289 ? -4.148 12.023 -16.281 1 76.56 289 LEU A CA 1
ATOM 2207 C C . LEU A 1 289 ? -3.498 13.32 -15.812 1 76.56 289 LEU A C 1
ATOM 2209 O O . LEU A 1 289 ? -2.527 13.789 -16.406 1 76.56 289 LEU A O 1
ATOM 2213 N N . ALA A 1 290 ? -4.051 13.766 -14.773 1 67.5 290 ALA A N 1
ATOM 2214 C CA . ALA A 1 290 ? -3.502 15 -14.219 1 67.5 290 ALA A CA 1
ATOM 2215 C C . ALA A 1 290 ? -2.1 14.773 -13.664 1 67.5 290 ALA A C 1
ATOM 2217 O O . ALA A 1 290 ? -1.26 15.672 -13.688 1 67.5 290 ALA A O 1
ATOM 2218 N N . GLU A 1 291 ? -1.928 13.578 -13.164 1 62.38 291 GLU A N 1
ATOM 2219 C CA . GLU A 1 291 ? -0.622 13.219 -12.617 1 62.38 291 GLU A CA 1
ATOM 2220 C C . GLU A 1 291 ? 0.43 13.125 -13.719 1 62.38 291 GLU A C 1
ATOM 2222 O O . GLU A 1 291 ? 1.619 13.336 -13.469 1 62.38 291 GLU A O 1
ATOM 2227 N N . GLY A 1 292 ? 0.045 12.891 -14.93 1 60.44 292 GLY A N 1
ATOM 2228 C CA . GLY A 1 292 ? 0.855 13.055 -16.125 1 60.44 292 GLY A CA 1
ATOM 2229 C C . GLY A 1 292 ? 1.819 11.906 -16.359 1 60.44 292 GLY A C 1
ATOM 2230 O O . GLY A 1 292 ? 2.521 11.875 -17.375 1 60.44 292 GLY A O 1
ATOM 2231 N N . HIS A 1 293 ? 1.993 10.992 -15.523 1 60.22 293 HIS A N 1
ATOM 2232 C CA . HIS A 1 293 ? 3.062 10.008 -15.648 1 60.22 293 HIS A CA 1
ATOM 2233 C C . HIS A 1 293 ? 2.539 8.688 -16.203 1 60.22 293 HIS A C 1
ATOM 2235 O O . HIS A 1 293 ? 3.318 7.773 -16.484 1 60.22 293 HIS A O 1
ATOM 2241 N N . HIS A 1 294 ? 1.279 8.555 -16.312 1 67.94 294 HIS A N 1
ATOM 2242 C CA . HIS A 1 294 ? 0.71 7.309 -16.812 1 67.94 294 HIS A CA 1
ATOM 2243 C C . HIS A 1 294 ? 0.43 7.395 -18.312 1 67.94 294 HIS A C 1
ATOM 2245 O O . HIS A 1 294 ? -0.049 8.422 -18.797 1 67.94 294 HIS A O 1
ATOM 2251 N N . SER A 1 295 ? 0.846 6.355 -18.953 1 74.25 295 SER A N 1
ATOM 2252 C CA . SER A 1 295 ? 0.409 6.266 -20.344 1 74.25 295 SER A CA 1
ATOM 2253 C C . SER A 1 295 ? -1.104 6.098 -20.438 1 74.25 295 SER A C 1
ATOM 2255 O O . SER A 1 295 ? -1.758 5.758 -19.453 1 74.25 295 SER A O 1
ATOM 2257 N N . LEU A 1 296 ? -1.57 6.383 -21.578 1 80.81 296 LEU A N 1
ATOM 2258 C CA . LEU A 1 296 ? -3.008 6.238 -21.781 1 80.81 296 LEU A CA 1
ATOM 2259 C C . LEU A 1 296 ? -3.441 4.789 -21.594 1 80.81 296 LEU A C 1
ATOM 2261 O O . LEU A 1 296 ? -4.531 4.527 -21.078 1 80.81 296 LEU A O 1
ATOM 2265 N N . ALA A 1 297 ? -2.531 3.949 -21.938 1 75.25 297 ALA A N 1
ATOM 2266 C CA . ALA A 1 297 ? -2.82 2.529 -21.766 1 75.25 297 ALA A CA 1
ATOM 2267 C C . ALA A 1 297 ? -2.902 2.166 -20.281 1 75.25 297 ALA A C 1
ATOM 2269 O O . ALA A 1 297 ? -3.787 1.412 -19.875 1 75.25 297 ALA A O 1
ATOM 2270 N N . GLU A 1 298 ? -2.057 2.736 -19.562 1 73.38 298 GLU A N 1
ATOM 2271 C CA . GLU A 1 298 ? -2.037 2.508 -18.125 1 73.38 298 GLU A CA 1
ATOM 2272 C C . GLU A 1 298 ? -3.287 3.074 -17.453 1 73.38 298 GLU A C 1
ATOM 2274 O O . GLU A 1 298 ? -3.879 2.432 -16.578 1 73.38 298 GLU A O 1
ATOM 2279 N N . VAL A 1 299 ? -3.607 4.246 -17.891 1 81.38 299 VAL A N 1
ATOM 2280 C CA . VAL A 1 299 ? -4.809 4.871 -17.344 1 81.38 299 VAL A CA 1
ATOM 2281 C C . VAL A 1 299 ? -6.027 4.004 -17.656 1 81.38 299 VAL A C 1
ATOM 2283 O O . VAL A 1 299 ? -6.891 3.805 -16.797 1 81.38 299 VAL A O 1
ATOM 2286 N N . ALA A 1 300 ? -6.023 3.502 -18.844 1 81.25 300 ALA A N 1
ATOM 2287 C CA . ALA A 1 300 ? -7.121 2.629 -19.25 1 81.25 300 ALA A CA 1
ATOM 2288 C C . ALA A 1 300 ? -7.23 1.422 -18.312 1 81.25 300 ALA A C 1
ATOM 2290 O O . ALA A 1 300 ? -8.312 1.129 -17.797 1 81.25 300 ALA A O 1
ATOM 2291 N N . PHE A 1 301 ? -6.164 0.85 -18 1 71.06 301 PHE A N 1
ATOM 2292 C CA . PHE A 1 301 ? -6.109 -0.335 -17.156 1 71.06 301 PHE A CA 1
ATOM 2293 C C . PHE A 1 301 ? -6.523 0.002 -15.734 1 71.06 301 PHE A C 1
ATOM 2295 O O . PHE A 1 301 ? -7.355 -0.689 -15.141 1 71.06 301 PHE A O 1
ATOM 2302 N N . LEU A 1 302 ? -6.02 1.049 -15.281 1 72.31 302 LEU A N 1
ATOM 2303 C CA . LEU A 1 302 ? -6.23 1.432 -13.883 1 72.31 302 LEU A CA 1
ATOM 2304 C C . LEU A 1 302 ? -7.672 1.874 -13.656 1 72.31 302 LEU A C 1
ATOM 2306 O O . LEU A 1 302 ? -8.141 1.898 -12.516 1 72.31 302 LEU A O 1
ATOM 2310 N N . THR A 1 303 ? -8.258 2.166 -14.727 1 80.56 303 THR A N 1
ATOM 2311 C CA . THR A 1 303 ? -9.648 2.598 -14.625 1 80.56 303 THR A CA 1
ATOM 2312 C C . THR A 1 303 ? -10.594 1.478 -15.047 1 80.56 303 THR A C 1
ATOM 2314 O O . THR A 1 303 ? -11.805 1.692 -15.172 1 80.56 303 THR A O 1
ATOM 2317 N N . GLY A 1 304 ? -10.039 0.291 -15.273 1 76.94 304 GLY A N 1
ATOM 2318 C CA . GLY A 1 304 ? -10.859 -0.9 -15.445 1 76.94 304 GLY A CA 1
ATOM 2319 C C . GLY A 1 304 ? -11.203 -1.181 -16.906 1 76.94 304 GLY A C 1
ATOM 2320 O O . GLY A 1 304 ? -12.094 -1.987 -17.188 1 76.94 304 GLY A O 1
ATOM 2321 N N . PHE A 1 305 ? -10.531 -0.486 -17.828 1 77.81 305 PHE A N 1
ATOM 2322 C CA . PHE A 1 305 ? -10.797 -0.732 -19.25 1 77.81 305 PHE A CA 1
ATOM 2323 C C . PHE A 1 305 ? -9.836 -1.771 -19.797 1 77.81 305 PHE A C 1
ATOM 2325 O O . PHE A 1 305 ? -8.664 -1.82 -19.406 1 77.81 305 PHE A O 1
ATOM 2332 N N . SER A 1 306 ? -10.391 -2.561 -20.656 1 71.19 306 SER A N 1
ATOM 2333 C CA . SER A 1 306 ? -9.578 -3.609 -21.266 1 71.19 306 SER A CA 1
ATOM 2334 C C . SER A 1 306 ? -8.742 -3.061 -22.422 1 71.19 306 SER A C 1
ATOM 2336 O O . SER A 1 306 ? -7.715 -3.645 -22.781 1 71.19 306 SER A O 1
ATOM 2338 N N . GLU A 1 307 ? -9.172 -1.939 -23.031 1 76.5 307 GLU A N 1
ATOM 2339 C CA . GLU A 1 307 ? -8.484 -1.354 -24.188 1 76.5 307 GLU A CA 1
ATOM 2340 C C . GLU A 1 307 ? -8.406 0.166 -24.062 1 76.5 307 GLU A C 1
ATOM 2342 O O . GLU A 1 307 ? -9.352 0.808 -23.594 1 76.5 307 GLU A O 1
ATOM 2347 N N . GLN A 1 308 ? -7.242 0.594 -24.5 1 81.31 308 GLN A N 1
ATOM 2348 C CA . GLN A 1 308 ? -7.02 2.037 -24.484 1 81.31 308 GLN A CA 1
ATOM 2349 C C . GLN A 1 308 ? -8.062 2.764 -25.328 1 81.31 308 GLN A C 1
ATOM 2351 O O . GLN A 1 308 ? -8.516 3.852 -24.969 1 81.31 308 GLN A O 1
ATOM 2356 N N . SER A 1 309 ? -8.406 2.129 -26.422 1 84.31 309 SER A N 1
ATOM 2357 C CA . SER A 1 309 ? -9.367 2.764 -27.312 1 84.31 309 SER A CA 1
ATOM 2358 C C . SER A 1 309 ? -10.719 2.943 -26.641 1 84.31 309 SER A C 1
ATOM 2360 O O . SER A 1 309 ? -11.352 3.992 -26.766 1 84.31 309 SER A O 1
ATOM 2362 N N . SER A 1 310 ? -11.109 1.935 -25.969 1 85.88 310 SER A N 1
ATOM 2363 C CA . SER A 1 310 ? -12.375 2.002 -25.25 1 85.88 310 SER A CA 1
ATOM 2364 C C . SER A 1 310 ? -12.336 3.07 -24.156 1 85.88 310 SER A C 1
ATOM 2366 O O . SER A 1 310 ? -13.312 3.795 -23.953 1 85.88 310 SER A O 1
ATOM 2368 N N . PHE A 1 311 ? -11.242 3.156 -23.516 1 89.56 311 PHE A N 1
ATOM 2369 C CA . PHE A 1 311 ? -11.047 4.191 -22.516 1 89.56 311 PHE A CA 1
ATOM 2370 C C . PHE A 1 311 ? -11.125 5.578 -23.125 1 89.56 311 PHE A C 1
ATOM 2372 O O . PHE A 1 311 ? -11.836 6.453 -22.625 1 89.56 311 PHE A O 1
ATOM 2379 N N . SER A 1 312 ? -10.43 5.746 -24.219 1 88.75 312 SER A N 1
ATOM 2380 C CA . SER A 1 312 ? -10.359 7.051 -24.859 1 88.75 312 SER A CA 1
ATOM 2381 C C . SER A 1 312 ? -11.742 7.527 -25.297 1 88.75 312 SER A C 1
ATOM 2383 O O . SER A 1 312 ? -12.086 8.695 -25.125 1 88.75 312 SER A O 1
ATOM 2385 N N . ARG A 1 313 ? -12.539 6.66 -25.812 1 86.69 313 ARG A N 1
ATOM 2386 C CA . ARG A 1 313 ? -13.898 6.984 -26.234 1 86.69 313 ARG A CA 1
ATOM 2387 C C . ARG A 1 313 ? -14.773 7.363 -25.047 1 86.69 313 ARG A C 1
ATOM 2389 O O . ARG A 1 313 ? -15.523 8.336 -25.109 1 86.69 313 ARG A O 1
ATOM 2396 N N . ALA A 1 314 ? -14.664 6.605 -24.078 1 87.94 314 ALA A N 1
ATOM 2397 C CA . ALA A 1 314 ? -15.453 6.867 -22.875 1 87.94 314 ALA A CA 1
ATOM 2398 C C . ALA A 1 314 ? -15.078 8.211 -22.25 1 87.94 314 ALA A C 1
ATOM 2400 O O . ALA A 1 314 ? -15.945 9 -21.891 1 87.94 314 ALA A O 1
ATOM 2401 N N . PHE A 1 315 ? -13.781 8.406 -22.141 1 89.81 315 PHE A N 1
ATOM 2402 C CA . PHE A 1 315 ? -13.289 9.641 -21.531 1 89.81 315 PHE A CA 1
ATOM 2403 C C . PHE A 1 315 ? -13.781 10.859 -22.297 1 89.81 315 PHE A C 1
ATOM 2405 O O . PHE A 1 315 ? -14.219 11.844 -21.703 1 89.81 315 PHE A O 1
ATOM 2412 N N . LYS A 1 316 ? -13.773 10.742 -23.531 1 86.12 316 LYS A N 1
ATOM 2413 C CA . LYS A 1 316 ? -14.273 11.82 -24.375 1 86.12 316 LYS A CA 1
ATOM 2414 C C . LYS A 1 316 ? -15.758 12.062 -24.125 1 86.12 316 LYS A C 1
ATOM 2416 O O . LYS A 1 316 ? -16.203 13.211 -24.078 1 86.12 316 LYS A O 1
ATOM 2421 N N . ARG A 1 317 ? -16.453 11.07 -24.031 1 84.75 317 ARG A N 1
ATOM 2422 C CA . ARG A 1 317 ? -17.891 11.18 -23.734 1 84.75 317 ARG A CA 1
ATOM 2423 C C . ARG A 1 317 ? -18.125 11.844 -22.391 1 84.75 317 ARG A C 1
ATOM 2425 O O . ARG A 1 317 ? -19.047 12.641 -22.234 1 84.75 317 ARG A O 1
ATOM 2432 N N . TRP A 1 318 ? -17.281 11.516 -21.406 1 81.38 318 TRP A N 1
ATOM 2433 C CA . TRP A 1 318 ? -17.453 12.008 -20.047 1 81.38 318 TRP A CA 1
ATOM 2434 C C . TRP A 1 318 ? -17.078 13.484 -19.953 1 81.38 318 TRP A C 1
ATOM 2436 O O . TRP A 1 318 ? -17.781 14.273 -19.312 1 81.38 318 TRP A O 1
ATOM 2446 N N . VAL A 1 319 ? -15.945 13.781 -20.562 1 79.25 319 VAL A N 1
ATOM 2447 C CA . VAL A 1 319 ? -15.289 15.055 -20.266 1 79.25 319 VAL A CA 1
ATOM 2448 C C . VAL A 1 319 ? -15.391 15.984 -21.469 1 79.25 319 VAL A C 1
ATOM 2450 O O . VAL A 1 319 ? -15.195 17.203 -21.344 1 79.25 319 VAL A O 1
ATOM 2453 N N . GLY A 1 320 ? -15.734 15.406 -22.609 1 79.31 320 GLY A N 1
ATOM 2454 C CA . GLY A 1 320 ? -15.922 16.203 -23.812 1 79.31 320 GLY A CA 1
ATOM 2455 C C . GLY A 1 320 ? -14.648 16.391 -24.609 1 79.31 320 GLY A C 1
ATOM 2456 O O . GLY A 1 320 ? -14.672 16.969 -25.703 1 79.31 320 GLY A O 1
ATOM 2457 N N . ARG A 1 321 ? -13.492 15.953 -24.047 1 80.31 321 ARG A N 1
ATOM 2458 C CA . ARG A 1 321 ? -12.219 16.016 -24.766 1 80.31 321 ARG A CA 1
ATOM 2459 C C . ARG A 1 321 ? -11.445 14.695 -24.609 1 80.31 321 ARG A C 1
ATOM 2461 O O . ARG A 1 321 ? -11.602 13.992 -23.609 1 80.31 321 ARG A O 1
ATOM 2468 N N . PRO A 1 322 ? -10.562 14.398 -25.594 1 85.06 322 PRO A N 1
ATOM 2469 C CA . PRO A 1 322 ? -9.766 13.18 -25.484 1 85.06 322 PRO A CA 1
ATOM 2470 C C . PRO A 1 322 ? -8.773 13.227 -24.328 1 85.06 322 PRO A C 1
ATOM 2472 O O . PRO A 1 322 ? -8.312 14.312 -23.953 1 85.06 322 PRO A O 1
ATOM 2475 N N . PRO A 1 323 ? -8.5 12.086 -23.75 1 84.56 323 PRO A N 1
ATOM 2476 C CA . PRO A 1 323 ? -7.586 12.055 -22.594 1 84.56 323 PRO A CA 1
ATOM 2477 C C . PRO A 1 323 ? -6.25 12.727 -22.891 1 84.56 323 PRO A C 1
ATOM 2479 O O . PRO A 1 323 ? -5.684 13.383 -22.016 1 84.56 323 PRO A O 1
ATOM 2482 N N . GLY A 1 324 ? -5.746 12.578 -24.062 1 79 324 GLY A N 1
ATOM 2483 C CA . GLY A 1 324 ? -4.496 13.219 -24.422 1 79 324 GLY A CA 1
ATOM 2484 C C . GLY A 1 324 ? -4.547 14.734 -24.297 1 79 324 GLY A C 1
ATOM 2485 O O . GLY A 1 324 ? -3.598 15.352 -23.828 1 79 324 GLY A O 1
ATOM 2486 N N . ARG A 1 325 ? -5.641 15.266 -24.719 1 72.69 325 ARG A N 1
ATOM 2487 C CA . ARG A 1 325 ? -5.809 16.719 -24.672 1 72.69 325 ARG A CA 1
ATOM 2488 C C . ARG A 1 325 ? -6.043 17.188 -23.234 1 72.69 325 ARG A C 1
ATOM 2490 O O . ARG A 1 325 ? -5.617 18.281 -22.859 1 72.69 325 ARG A O 1
ATOM 2497 N N . PHE A 1 326 ? -6.809 16.375 -22.562 1 71.94 326 PHE A N 1
ATOM 2498 C CA . PHE A 1 326 ? -7.043 16.688 -21.172 1 71.94 326 PHE A CA 1
ATOM 2499 C C . PHE A 1 326 ? -5.727 16.781 -20.406 1 71.94 326 PHE A C 1
ATOM 2501 O O . PHE A 1 326 ? -5.531 17.672 -19.578 1 71.94 326 PHE A O 1
ATOM 2508 N N . ARG A 1 327 ? -4.922 15.828 -20.562 1 67.62 327 ARG A N 1
ATOM 2509 C CA . ARG A 1 327 ? -3.598 15.805 -19.953 1 67.62 327 ARG A CA 1
ATOM 2510 C C . ARG A 1 327 ? -2.83 17.078 -20.266 1 67.62 327 ARG A C 1
ATOM 2512 O O . ARG A 1 327 ? -2.146 17.625 -19.391 1 67.62 327 ARG A O 1
ATOM 2519 N N . ARG A 1 328 ? -2.922 17.484 -21.562 1 59.12 328 ARG A N 1
ATOM 2520 C CA . ARG A 1 328 ? -2.191 18.672 -22.016 1 59.12 328 ARG A CA 1
ATOM 2521 C C . ARG A 1 328 ? -2.787 19.938 -21.422 1 59.12 328 ARG A C 1
ATOM 2523 O O . ARG A 1 328 ? -2.076 20.922 -21.203 1 59.12 328 ARG A O 1
ATOM 2530 N N . ALA A 1 329 ? -4.055 19.922 -21.391 1 50.53 329 ALA A N 1
ATOM 2531 C CA . ALA A 1 329 ? -4.746 21.125 -20.906 1 50.53 329 ALA A CA 1
ATOM 2532 C C . ALA A 1 329 ? -4.648 21.234 -19.391 1 50.53 329 ALA A C 1
ATOM 2534 O O . ALA A 1 329 ? -4.867 22.312 -18.828 1 50.53 329 ALA A O 1
ATOM 2535 N N . ALA A 1 330 ? -4.664 20.25 -18.781 1 45.41 330 ALA A N 1
ATOM 2536 C CA . ALA A 1 330 ? -4.449 20.375 -17.344 1 45.41 330 ALA A CA 1
ATOM 2537 C C . ALA A 1 330 ? -3.127 21.094 -17.047 1 45.41 330 ALA A C 1
ATOM 2539 O O . ALA A 1 330 ? -2.072 20.672 -17.531 1 45.41 330 ALA A O 1
ATOM 2540 N N . PRO A 1 331 ? -3.133 22.312 -16.766 1 36 331 PRO A N 1
ATOM 2541 C CA . PRO A 1 331 ? -1.886 23.078 -16.656 1 36 331 PRO A CA 1
ATOM 2542 C C . PRO A 1 331 ? -0.771 22.281 -15.977 1 36 331 PRO A C 1
ATOM 2544 O O . PRO A 1 331 ? -1.043 21.438 -15.117 1 36 331 PRO A O 1
ATOM 2547 N N . ILE A 1 332 ? 0.408 21.875 -16.766 1 31 332 ILE A N 1
ATOM 2548 C CA . ILE A 1 332 ? 1.646 21.719 -16.016 1 31 332 ILE A CA 1
ATOM 2549 C C . ILE A 1 332 ? 1.611 22.625 -14.781 1 31 332 ILE A C 1
ATOM 2551 O O . ILE A 1 332 ? 1.557 23.859 -14.906 1 31 332 ILE A O 1
ATOM 2555 N N . ALA A 1 333 ? 0.929 22.203 -13.938 1 26.84 333 ALA A N 1
ATOM 2556 C CA . ALA A 1 333 ? 1.216 23 -12.75 1 26.84 333 ALA A CA 1
ATOM 2557 C C . ALA A 1 333 ? 2.709 23 -12.438 1 26.84 333 ALA A C 1
ATOM 2559 O O . ALA A 1 333 ? 3.369 21.969 -12.523 1 26.84 333 ALA A O 1
ATOM 2560 N N . MET B 1 1 ? -14.766 -24.906 -9.062 1 52.59 1 MET B N 1
ATOM 2561 C CA . MET B 1 1 ? -13.531 -24.938 -9.844 1 52.59 1 MET B CA 1
ATOM 2562 C C . MET B 1 1 ? -12.734 -23.656 -9.672 1 52.59 1 MET B C 1
ATOM 2564 O O . MET B 1 1 ? -13.32 -22.578 -9.477 1 52.59 1 MET B O 1
ATOM 2568 N N . GLY B 1 2 ? -11.367 -23.797 -9.398 1 74.25 2 GLY B N 1
ATOM 2569 C CA . GLY B 1 2 ? -10.539 -22.656 -9.055 1 74.25 2 GLY B CA 1
ATOM 2570 C C . GLY B 1 2 ? -10.258 -21.734 -10.234 1 74.25 2 GLY B C 1
ATOM 2571 O O . GLY B 1 2 ? -10.531 -22.094 -11.375 1 74.25 2 GLY B O 1
ATOM 2572 N N . THR B 1 3 ? -10.156 -20.547 -10.094 1 83.81 3 THR B N 1
ATOM 2573 C CA . THR B 1 3 ? -9.828 -19.578 -11.133 1 83.81 3 THR B CA 1
ATOM 2574 C C . THR B 1 3 ? -8.406 -19.047 -10.938 1 83.81 3 THR B C 1
ATOM 2576 O O . THR B 1 3 ? -7.82 -19.203 -9.867 1 83.81 3 THR B O 1
ATOM 2579 N N . VAL B 1 4 ? -7.848 -18.625 -12.055 1 87.94 4 VAL B N 1
ATOM 2580 C CA . VAL B 1 4 ? -6.527 -18 -12.047 1 87.94 4 VAL B CA 1
ATOM 2581 C C . VAL B 1 4 ? -6.598 -16.625 -12.719 1 87.94 4 VAL B C 1
ATOM 2583 O O . VAL B 1 4 ? -7.418 -16.406 -13.617 1 87.94 4 VAL B O 1
ATOM 2586 N N . PRO B 1 5 ? -5.773 -15.773 -12.312 1 86.69 5 PRO B N 1
ATOM 2587 C CA . PRO B 1 5 ? -5.742 -14.477 -12.992 1 86.69 5 PRO B CA 1
ATOM 2588 C C . PRO B 1 5 ? -5.375 -14.594 -14.469 1 86.69 5 PRO B C 1
ATOM 2590 O O . PRO B 1 5 ? -4.453 -15.336 -14.82 1 86.69 5 PRO B O 1
ATOM 2593 N N . ALA B 1 6 ? -6.02 -13.82 -15.289 1 89.25 6 ALA B N 1
ATOM 2594 C CA . ALA B 1 6 ? -5.77 -13.852 -16.734 1 89.25 6 ALA B CA 1
ATOM 2595 C C . ALA B 1 6 ? -4.363 -13.367 -17.047 1 89.25 6 ALA B C 1
ATOM 2597 O O . ALA B 1 6 ? -3.832 -13.648 -18.125 1 89.25 6 ALA B O 1
ATOM 2598 N N . THR B 1 7 ? -3.824 -12.641 -16.109 1 89.75 7 THR B N 1
ATOM 2599 C CA . THR B 1 7 ? -2.475 -12.125 -16.297 1 89.75 7 THR B CA 1
ATOM 2600 C C . THR B 1 7 ? -1.483 -13.258 -16.531 1 89.75 7 THR B C 1
ATOM 2602 O O . THR B 1 7 ? -0.536 -13.109 -17.297 1 89.75 7 THR B O 1
ATOM 2605 N N . PHE B 1 8 ? -1.634 -14.391 -15.867 1 93.62 8 PHE B N 1
ATOM 2606 C CA . PHE B 1 8 ? -0.771 -15.539 -16.094 1 93.62 8 PHE B CA 1
ATOM 2607 C C . PHE B 1 8 ? -0.89 -16.047 -17.516 1 93.62 8 PHE B C 1
ATOM 2609 O O . PHE B 1 8 ? 0.12 -16.281 -18.188 1 93.62 8 PHE B O 1
ATOM 2616 N N . ALA B 1 9 ? -2.133 -16.109 -17.953 1 94.06 9 ALA B N 1
ATOM 2617 C CA . ALA B 1 9 ? -2.412 -16.578 -19.312 1 94.06 9 ALA B CA 1
ATOM 2618 C C . ALA B 1 9 ? -1.85 -15.617 -20.344 1 94.06 9 ALA B C 1
ATOM 2620 O O . ALA B 1 9 ? -1.251 -16.047 -21.328 1 94.06 9 ALA B O 1
ATOM 2621 N N . ARG B 1 10 ? -2.047 -14.414 -20.125 1 94.06 10 ARG B N 1
ATOM 2622 C CA . ARG B 1 10 ? -1.559 -13.391 -21.062 1 94.06 10 ARG B CA 1
ATOM 2623 C C . ARG B 1 10 ? -0.036 -13.414 -21.141 1 94.06 10 ARG B C 1
ATOM 2625 O O . ARG B 1 10 ? 0.538 -13.211 -22.203 1 94.06 10 ARG B O 1
ATOM 2632 N N . THR B 1 11 ? 0.616 -13.648 -20.016 1 95.25 11 THR B N 1
ATOM 2633 C CA . THR B 1 11 ? 2.072 -13.734 -19.984 1 95.25 11 THR B CA 1
ATOM 2634 C C . THR B 1 11 ? 2.559 -14.945 -20.781 1 95.25 11 THR B C 1
ATOM 2636 O O . THR B 1 11 ? 3.488 -14.836 -21.578 1 95.25 11 THR B O 1
ATOM 2639 N N . PHE B 1 12 ? 1.915 -16.078 -20.578 1 96.12 12 PHE B N 1
ATOM 2640 C CA . PHE B 1 12 ? 2.23 -17.266 -21.375 1 96.12 12 PHE B CA 1
ATOM 2641 C C . PHE B 1 12 ? 2.109 -16.969 -22.859 1 96.12 12 PHE B C 1
ATOM 2643 O O . PHE B 1 12 ? 3.012 -17.297 -23.641 1 96.12 12 PHE B O 1
ATOM 2650 N N . ALA B 1 13 ? 1.002 -16.344 -23.234 1 96.25 13 ALA B N 1
ATOM 2651 C CA . ALA B 1 13 ? 0.735 -16.031 -24.625 1 96.25 13 ALA B CA 1
ATOM 2652 C C . ALA B 1 13 ? 1.811 -15.109 -25.203 1 96.25 13 ALA B C 1
ATOM 2654 O O . ALA B 1 13 ? 2.369 -15.391 -26.266 1 96.25 13 ALA B O 1
ATOM 2655 N N . ALA B 1 14 ? 2.139 -14.133 -24.5 1 95.38 14 ALA B N 1
ATOM 2656 C CA . ALA B 1 14 ? 3.088 -13.125 -24.969 1 95.38 14 ALA B CA 1
ATOM 2657 C C . ALA B 1 14 ? 4.469 -13.734 -25.188 1 95.38 14 ALA B C 1
ATOM 2659 O O . ALA B 1 14 ? 5.133 -13.438 -26.188 1 95.38 14 ALA B O 1
ATOM 2660 N N . VAL B 1 15 ? 4.922 -14.57 -24.297 1 96.44 15 VAL B N 1
ATOM 2661 C CA . VAL B 1 15 ? 6.246 -15.18 -24.375 1 96.44 15 VAL B CA 1
ATOM 2662 C C . VAL B 1 15 ? 6.32 -16.109 -25.594 1 96.44 15 VAL B C 1
ATOM 2664 O O . VAL B 1 15 ? 7.383 -16.266 -26.188 1 96.44 15 VAL B O 1
ATOM 2667 N N . ALA B 1 16 ? 5.184 -16.656 -25.969 1 95.94 16 ALA B N 1
ATOM 2668 C CA . ALA B 1 16 ? 5.133 -17.547 -27.125 1 95.94 16 ALA B CA 1
ATOM 2669 C C . ALA B 1 16 ? 4.883 -16.781 -28.406 1 95.94 16 ALA B C 1
ATOM 2671 O O . ALA B 1 16 ? 4.68 -17.375 -29.469 1 95.94 16 ALA B O 1
ATOM 2672 N N . GLY B 1 17 ? 4.848 -15.438 -28.328 1 94.88 17 GLY B N 1
ATOM 2673 C CA . GLY B 1 17 ? 4.594 -14.617 -29.5 1 94.88 17 GLY B CA 1
ATOM 2674 C C . GLY B 1 17 ? 3.129 -14.586 -29.891 1 94.88 17 GLY B C 1
ATOM 2675 O O . GLY B 1 17 ? 2.801 -14.281 -31.047 1 94.88 17 GLY B O 1
ATOM 2676 N N . LEU B 1 18 ? 2.242 -15 -29 1 95.62 18 LEU B N 1
ATOM 2677 C CA . LEU B 1 18 ? 0.798 -14.977 -29.203 1 95.62 18 LEU B CA 1
ATOM 2678 C C . LEU B 1 18 ? 0.17 -13.797 -28.469 1 95.62 18 LEU B C 1
ATOM 2680 O O . LEU B 1 18 ? 0.854 -13.086 -27.719 1 95.62 18 LEU B O 1
ATOM 2684 N N . ALA B 1 19 ? -1.123 -13.641 -28.828 1 93.31 19 ALA B N 1
ATOM 2685 C CA . ALA B 1 19 ? -1.879 -12.609 -28.125 1 93.31 19 ALA B CA 1
ATOM 2686 C C . ALA B 1 19 ? -3.189 -13.164 -27.578 1 93.31 19 ALA B C 1
ATOM 2688 O O . ALA B 1 19 ? -3.908 -13.883 -28.281 1 93.31 19 ALA B O 1
ATOM 2689 N N . LEU B 1 20 ? -3.381 -12.977 -26.328 1 93 20 LEU B N 1
ATOM 2690 C CA . LEU B 1 20 ? -4.703 -13.18 -25.75 1 93 20 LEU B CA 1
ATOM 2691 C C . LEU B 1 20 ? -5.445 -11.859 -25.594 1 93 20 LEU B C 1
ATOM 2693 O O . LEU B 1 20 ? -5.113 -11.047 -24.734 1 93 20 LEU B O 1
ATOM 2697 N N . ASP B 1 21 ? -6.395 -11.648 -26.359 1 87.56 21 ASP B N 1
ATOM 2698 C CA . ASP B 1 21 ? -7.02 -10.328 -26.406 1 87.56 21 ASP B CA 1
ATOM 2699 C C . ASP B 1 21 ? -8.203 -10.25 -25.453 1 87.56 21 ASP B C 1
ATOM 2701 O O . ASP B 1 21 ? -8.5 -11.219 -24.734 1 87.56 21 ASP B O 1
ATOM 2705 N N . ALA B 1 22 ? -8.867 -9.211 -25.438 1 83.12 22 ALA B N 1
ATOM 2706 C CA . ALA B 1 22 ? -9.922 -8.922 -24.469 1 83.12 22 ALA B CA 1
ATOM 2707 C C . ALA B 1 22 ? -11.156 -9.773 -24.719 1 83.12 22 ALA B C 1
ATOM 2709 O O . ALA B 1 22 ? -11.984 -9.977 -23.828 1 83.12 22 ALA B O 1
ATOM 2710 N N . SER B 1 23 ? -11.297 -10.297 -25.891 1 85.06 23 SER B N 1
ATOM 2711 C CA . SER B 1 23 ? -12.445 -11.133 -26.234 1 85.06 23 SER B CA 1
ATOM 2712 C C . SER B 1 23 ? -12.219 -12.586 -25.844 1 85.06 23 SER B C 1
ATOM 2714 O O . SER B 1 23 ? -13.141 -13.398 -25.906 1 85.06 23 SER B O 1
ATOM 2716 N N . GLY B 1 24 ? -10.961 -12.828 -25.422 1 91.5 24 GLY B N 1
ATOM 2717 C CA . GLY B 1 24 ? -10.633 -14.18 -25 1 91.5 24 GLY B CA 1
ATOM 2718 C C . GLY B 1 24 ? -10.062 -15.039 -26.109 1 91.5 24 GLY B C 1
ATOM 2719 O O . GLY B 1 24 ? -10.055 -16.266 -26.016 1 91.5 24 GLY B O 1
ATOM 2720 N N . GLU B 1 25 ? -9.656 -14.359 -27.172 1 93.5 25 GLU B N 1
ATOM 2721 C CA . GLU B 1 25 ? -9.078 -15.102 -28.281 1 93.5 25 GLU B CA 1
ATOM 2722 C C . GLU B 1 25 ? -7.562 -15.172 -28.172 1 93.5 25 GLU B C 1
ATOM 2724 O O . GLU B 1 25 ? -6.891 -14.141 -28.094 1 93.5 25 GLU B O 1
ATOM 2729 N N . LEU B 1 26 ? -7.066 -16.375 -28.141 1 95.94 26 LEU B N 1
ATOM 2730 C CA . LEU B 1 26 ? -5.637 -16.609 -28.266 1 95.94 26 LEU B CA 1
ATOM 2731 C C . LEU B 1 26 ? -5.242 -16.781 -29.734 1 95.94 26 LEU B C 1
ATOM 2733 O O . LEU B 1 26 ? -5.656 -17.75 -30.375 1 95.94 26 LEU B O 1
ATOM 2737 N N . ALA B 1 27 ? -4.367 -15.812 -30.188 1 94.75 27 ALA B N 1
ATOM 2738 C CA . ALA B 1 27 ? -4.164 -15.82 -31.625 1 94.75 27 ALA B CA 1
ATOM 2739 C C . ALA B 1 27 ? -2.701 -15.57 -31.984 1 94.75 27 ALA B C 1
ATOM 2741 O O . ALA B 1 27 ? -1.958 -14.984 -31.188 1 94.75 27 ALA B O 1
ATOM 2742 N N . ASP B 1 28 ? -2.283 -16.188 -33.062 1 94.19 28 ASP B N 1
ATOM 2743 C CA . ASP B 1 28 ? -1.053 -15.859 -33.781 1 94.19 28 ASP B CA 1
ATOM 2744 C C . ASP B 1 28 ? -1.341 -14.977 -35 1 94.19 28 ASP B C 1
ATOM 2746 O O . ASP B 1 28 ? -1.624 -15.484 -36.094 1 94.19 28 ASP B O 1
ATOM 2750 N N . GLY B 1 29 ? -1.201 -13.711 -34.812 1 91.44 29 GLY B N 1
ATOM 2751 C CA . GLY B 1 29 ? -1.691 -12.836 -35.844 1 91.44 29 GLY B CA 1
ATOM 2752 C C . GLY B 1 29 ? -3.186 -12.953 -36.094 1 91.44 29 GLY B C 1
ATOM 2753 O O . GLY B 1 29 ? -3.979 -12.781 -35.156 1 91.44 29 GLY B O 1
ATOM 2754 N N . ALA B 1 30 ? -3.518 -13.414 -37.25 1 89.69 30 ALA B N 1
ATOM 2755 C CA . ALA B 1 30 ? -4.93 -13.516 -37.594 1 89.69 30 ALA B CA 1
ATOM 2756 C C . ALA B 1 30 ? -5.473 -14.906 -37.281 1 89.69 30 ALA B C 1
ATOM 2758 O O . ALA B 1 30 ? -6.688 -15.125 -37.312 1 89.69 30 ALA B O 1
ATOM 2759 N N . ARG B 1 31 ? -4.613 -15.852 -37 1 93.75 31 ARG B N 1
ATOM 2760 C CA . ARG B 1 31 ? -5.023 -17.234 -36.781 1 93.75 31 ARG B CA 1
ATOM 2761 C C . ARG B 1 31 ? -5.395 -17.453 -35.312 1 93.75 31 ARG B C 1
ATOM 2763 O O . ARG B 1 31 ? -4.539 -17.359 -34.438 1 93.75 31 ARG B O 1
ATOM 2770 N N . VAL B 1 32 ? -6.641 -17.812 -35.125 1 95.19 32 VAL B N 1
ATOM 2771 C CA . VAL B 1 32 ? -7.121 -18.078 -33.781 1 95.19 32 VAL B CA 1
ATOM 2772 C C . VAL B 1 32 ? -6.824 -19.531 -33.375 1 95.19 32 VAL B C 1
ATOM 2774 O O . VAL B 1 32 ? -7.234 -20.453 -34.094 1 95.19 32 VAL B O 1
ATOM 2777 N N . LEU B 1 33 ? -6.148 -19.703 -32.281 1 94.56 33 LEU B N 1
ATOM 2778 C CA . LEU B 1 33 ? -5.742 -21.031 -31.844 1 94.56 33 LEU B CA 1
ATOM 2779 C C . LEU B 1 33 ? -6.719 -21.578 -30.812 1 94.56 33 LEU B C 1
ATOM 2781 O O . LEU B 1 33 ? -6.898 -22.797 -30.703 1 94.56 33 LEU B O 1
ATOM 2785 N N . LEU B 1 34 ? -7.258 -20.656 -29.953 1 95.31 34 LEU B N 1
ATOM 2786 C CA . LEU B 1 34 ? -8.109 -21.031 -28.828 1 95.31 34 LEU B CA 1
ATOM 2787 C C . LEU B 1 34 ? -9.008 -19.875 -28.406 1 95.31 34 LEU B C 1
ATOM 2789 O O . LEU B 1 34 ? -8.617 -18.703 -28.531 1 95.31 34 LEU B O 1
ATOM 2793 N N . ARG B 1 35 ? -10.172 -20.203 -27.969 1 95.12 35 ARG B N 1
ATOM 2794 C CA . ARG B 1 35 ? -11.07 -19.203 -27.406 1 95.12 35 ARG B CA 1
ATOM 2795 C C . ARG B 1 35 ? -11.414 -19.531 -25.953 1 95.12 35 ARG B C 1
ATOM 2797 O O . ARG B 1 35 ? -11.734 -20.672 -25.641 1 95.12 35 ARG B O 1
ATOM 2804 N N . VAL B 1 36 ? -11.227 -18.547 -25.141 1 91.94 36 VAL B N 1
ATOM 2805 C CA . VAL B 1 36 ? -11.602 -18.672 -23.734 1 91.94 36 VAL B CA 1
ATOM 2806 C C . VAL B 1 36 ? -12.578 -17.562 -23.359 1 91.94 36 VAL B C 1
ATOM 2808 O O . VAL B 1 36 ? -12.656 -16.531 -24.031 1 91.94 36 VAL B O 1
ATOM 2811 N N . PRO B 1 37 ? -13.344 -17.859 -22.312 1 88.69 37 PRO B N 1
ATOM 2812 C CA . PRO B 1 37 ? -14.227 -16.766 -21.875 1 88.69 37 PRO B CA 1
ATOM 2813 C C . PRO B 1 37 ? -13.461 -15.5 -21.5 1 88.69 37 PRO B C 1
ATOM 2815 O O . PRO B 1 37 ? -12.398 -15.578 -20.875 1 88.69 37 PRO B O 1
ATOM 2818 N N . PRO B 1 38 ? -13.969 -14.414 -21.984 1 83.19 38 PRO B N 1
ATOM 2819 C CA . PRO B 1 38 ? -13.297 -13.156 -21.625 1 83.19 38 PRO B CA 1
ATOM 2820 C C . PRO B 1 38 ? -13.375 -12.844 -20.141 1 83.19 38 PRO B C 1
ATOM 2822 O O . PRO B 1 38 ? -14.289 -13.305 -19.453 1 83.19 38 PRO B O 1
ATOM 2825 N N . GLY B 1 39 ? -12.367 -12.141 -19.625 1 79.62 39 GLY B N 1
ATOM 2826 C CA . GLY B 1 39 ? -12.367 -11.758 -18.219 1 79.62 39 GLY B CA 1
ATOM 2827 C C . GLY B 1 39 ? -10.969 -11.625 -17.641 1 79.62 39 GLY B C 1
ATOM 2828 O O . GLY B 1 39 ? -9.977 -11.859 -18.328 1 79.62 39 GLY B O 1
ATOM 2829 N N . GLU B 1 40 ? -10.961 -11.211 -16.328 1 79.06 40 GLU B N 1
ATOM 2830 C CA . GLU B 1 40 ? -9.68 -11.023 -15.656 1 79.06 40 GLU B CA 1
ATOM 2831 C C . GLU B 1 40 ? -9.242 -12.297 -14.945 1 79.06 40 GLU B C 1
ATOM 2833 O O . GLU B 1 40 ? -8.148 -12.352 -14.383 1 79.06 40 GLU B O 1
ATOM 2838 N N . ARG B 1 41 ? -10.094 -13.211 -15.008 1 84.62 41 ARG B N 1
ATOM 2839 C CA . ARG B 1 41 ? -9.781 -14.539 -14.484 1 84.62 41 ARG B CA 1
ATOM 2840 C C . ARG B 1 41 ? -10.227 -15.633 -15.445 1 84.62 41 ARG B C 1
ATOM 2842 O O . ARG B 1 41 ? -11.164 -15.43 -16.234 1 84.62 41 ARG B O 1
ATOM 2849 N N . LEU B 1 42 ? -9.477 -16.688 -15.383 1 88 42 LEU B N 1
ATOM 2850 C CA . LEU B 1 42 ? -9.797 -17.875 -16.172 1 88 42 LEU B CA 1
ATOM 2851 C C . LEU B 1 42 ? -10.047 -19.062 -15.266 1 88 42 LEU B C 1
ATOM 2853 O O . LEU B 1 42 ? -9.375 -19.234 -14.25 1 88 42 LEU B O 1
ATOM 2857 N N . ASP B 1 43 ? -11.016 -19.828 -15.719 1 87.38 43 ASP B N 1
ATOM 2858 C CA . ASP B 1 43 ? -11.164 -21.094 -15 1 87.38 43 ASP B CA 1
ATOM 2859 C C . ASP B 1 43 ? -9.992 -22.031 -15.289 1 87.38 43 ASP B C 1
ATOM 2861 O O . ASP B 1 43 ? -9.32 -21.891 -16.312 1 87.38 43 ASP B O 1
ATOM 2865 N N . GLU B 1 44 ? -9.789 -22.938 -14.461 1 85.75 44 GLU B N 1
ATOM 2866 C CA . GLU B 1 44 ? -8.617 -23.812 -14.539 1 85.75 44 GLU B CA 1
ATOM 2867 C C . GLU B 1 44 ? -8.617 -24.609 -15.836 1 85.75 44 GLU B C 1
ATOM 2869 O O . GLU B 1 44 ? -7.555 -24.875 -16.406 1 85.75 44 GLU B O 1
ATOM 2874 N N . ALA B 1 45 ? -9.805 -25.031 -16.219 1 87.75 45 ALA B N 1
ATOM 2875 C CA . ALA B 1 45 ? -9.898 -25.828 -17.438 1 87.75 45 ALA B CA 1
ATOM 2876 C C . ALA B 1 45 ? -9.406 -25.047 -18.656 1 87.75 45 ALA B C 1
ATOM 2878 O O . ALA B 1 45 ? -8.648 -25.562 -19.469 1 87.75 45 ALA B O 1
ATOM 2879 N N . HIS B 1 46 ? -9.836 -23.828 -18.703 1 92.56 46 HIS B N 1
ATOM 2880 C CA . HIS B 1 46 ? -9.43 -22.969 -19.812 1 92.56 46 HIS B CA 1
ATOM 2881 C C . HIS B 1 46 ? -7.949 -22.609 -19.719 1 92.56 46 HIS B C 1
ATOM 2883 O O . HIS B 1 46 ? -7.266 -22.5 -20.734 1 92.56 46 HIS B O 1
ATOM 2889 N N . TYR B 1 47 ? -7.512 -22.406 -18.531 1 93.75 47 TYR B N 1
ATOM 2890 C CA . TYR B 1 47 ? -6.102 -22.109 -18.328 1 93.75 47 TYR B CA 1
ATOM 2891 C C . TYR B 1 47 ? -5.227 -23.281 -18.75 1 93.75 47 TYR B C 1
ATOM 2893 O O . TYR B 1 47 ? -4.203 -23.094 -19.422 1 93.75 47 TYR B O 1
ATOM 2901 N N . HIS B 1 48 ? -5.648 -24.484 -18.5 1 91.81 48 HIS B N 1
ATOM 2902 C CA . HIS B 1 48 ? -4.949 -25.688 -18.922 1 91.81 48 HIS B CA 1
ATOM 2903 C C . HIS B 1 48 ? -4.875 -25.781 -20.453 1 91.81 48 HIS B C 1
ATOM 2905 O O . HIS B 1 48 ? -3.809 -26.047 -21 1 91.81 48 HIS B O 1
ATOM 2911 N N . ALA B 1 49 ? -5.977 -25.562 -21 1 94.44 49 ALA B N 1
ATOM 2912 C CA . ALA B 1 49 ? -6.039 -25.625 -22.453 1 94.44 49 ALA B CA 1
ATOM 2913 C C . ALA B 1 49 ? -5.121 -24.578 -23.094 1 94.44 49 ALA B C 1
ATOM 2915 O O . ALA B 1 49 ? -4.48 -24.844 -24.109 1 94.44 49 ALA B O 1
ATOM 2916 N N . LEU B 1 50 ? -5.105 -23.5 -22.484 1 95.75 50 LEU B N 1
ATOM 2917 C CA . LEU B 1 50 ? -4.277 -22.406 -23 1 95.75 50 LEU B CA 1
ATOM 2918 C C . LEU B 1 50 ? -2.797 -22.766 -22.922 1 95.75 50 LEU B C 1
ATOM 2920 O O . LEU B 1 50 ? -2.049 -22.562 -23.875 1 95.75 50 LEU B O 1
ATOM 2924 N N . ILE B 1 51 ? -2.357 -23.281 -21.828 1 95.62 51 ILE B N 1
ATOM 2925 C CA . ILE B 1 51 ? -0.958 -23.656 -21.641 1 95.62 51 ILE B CA 1
ATOM 2926 C C . ILE B 1 51 ? -0.576 -24.734 -22.656 1 95.62 51 ILE B C 1
ATOM 2928 O O . ILE B 1 51 ? 0.496 -24.672 -23.266 1 95.62 51 ILE B O 1
ATOM 2932 N N . GLU B 1 52 ? -1.45 -25.656 -22.891 1 95.25 52 GLU B N 1
ATOM 2933 C CA . GLU B 1 52 ? -1.196 -26.703 -23.875 1 95.25 52 GLU B CA 1
ATOM 2934 C C . GLU B 1 52 ? -1 -26.109 -25.266 1 95.25 52 GLU B C 1
ATOM 2936 O O . GLU B 1 52 ? -0.076 -26.5 -25.984 1 95.25 52 GLU B O 1
ATOM 2941 N N . ALA B 1 53 ? -1.863 -25.203 -25.594 1 95.56 53 ALA B N 1
ATOM 2942 C CA . ALA B 1 53 ? -1.776 -24.562 -26.891 1 95.56 53 ALA B CA 1
ATOM 2943 C C . ALA B 1 53 ? -0.47 -23.781 -27.047 1 95.56 53 ALA B C 1
ATOM 2945 O O . ALA B 1 53 ? 0.17 -23.828 -28.094 1 95.56 53 ALA B O 1
ATOM 2946 N N . VAL B 1 54 ? -0.075 -23.125 -25.984 1 96.25 54 VAL B N 1
ATOM 2947 C CA . VAL B 1 54 ? 1.13 -22.297 -25.984 1 96.25 54 VAL B CA 1
ATOM 2948 C C . VAL B 1 54 ? 2.365 -23.188 -26.094 1 96.25 54 VAL B C 1
ATOM 2950 O O . VAL B 1 54 ? 3.285 -22.891 -26.859 1 96.25 54 VAL B O 1
ATOM 2953 N N . VAL B 1 55 ? 2.391 -24.281 -25.375 1 94.88 55 VAL B N 1
ATOM 2954 C CA . VAL B 1 55 ? 3.518 -25.203 -25.375 1 94.88 55 VAL B CA 1
ATOM 2955 C C . VAL B 1 55 ? 3.678 -25.812 -26.766 1 94.88 55 VAL B C 1
ATOM 2957 O O . VAL B 1 55 ? 4.789 -25.875 -27.297 1 94.88 55 VAL B O 1
ATOM 2960 N N . ALA B 1 56 ? 2.572 -26.219 -27.359 1 93.25 56 ALA B N 1
ATOM 2961 C CA . ALA B 1 56 ? 2.59 -26.812 -28.688 1 93.25 56 ALA B CA 1
ATOM 2962 C C . ALA B 1 56 ? 3.102 -25.828 -29.719 1 93.25 56 ALA B C 1
ATOM 2964 O O . ALA B 1 56 ? 3.834 -26.203 -30.641 1 93.25 56 ALA B O 1
ATOM 2965 N N . HIS B 1 57 ? 2.758 -24.609 -29.531 1 93.69 57 HIS B N 1
ATOM 2966 C CA . HIS B 1 57 ? 3.127 -23.562 -30.484 1 93.69 57 HIS B CA 1
ATOM 2967 C C . HIS B 1 57 ? 4.59 -23.156 -30.312 1 93.69 57 HIS B C 1
ATOM 2969 O O . HIS B 1 57 ? 5.293 -22.953 -31.312 1 93.69 57 HIS B O 1
ATOM 2975 N N . HIS B 1 58 ? 5.078 -23.031 -29.109 1 93.81 58 HIS B N 1
ATOM 2976 C CA . HIS B 1 58 ? 6.41 -22.516 -28.797 1 93.81 58 HIS B CA 1
ATOM 2977 C C . HIS B 1 58 ? 7.484 -23.547 -29.125 1 93.81 58 HIS B C 1
ATOM 2979 O O . HIS B 1 58 ? 8.516 -23.219 -29.703 1 93.81 58 HIS B O 1
ATOM 2985 N N . GLY B 1 59 ? 7.348 -24.75 -28.672 1 91.56 59 GLY B N 1
ATOM 2986 C CA . GLY B 1 59 ? 8.227 -25.844 -29.016 1 91.56 59 GLY B CA 1
ATOM 2987 C C . GLY B 1 59 ? 9.469 -25.922 -28.141 1 91.56 59 GLY B C 1
ATOM 2988 O O . GLY B 1 59 ? 10.18 -26.922 -28.156 1 91.56 59 GLY B O 1
ATOM 2989 N N . ASP B 1 60 ? 9.883 -24.859 -27.531 1 95.38 60 ASP B N 1
ATOM 2990 C CA . ASP B 1 60 ? 11.031 -24.812 -26.625 1 95.38 60 ASP B CA 1
ATOM 2991 C C . ASP B 1 60 ? 10.602 -24.609 -25.188 1 95.38 60 ASP B C 1
ATOM 2993 O O . ASP B 1 60 ? 10.516 -23.469 -24.703 1 95.38 60 ASP B O 1
ATOM 2997 N N . ARG B 1 61 ? 10.414 -25.703 -24.531 1 95.69 61 ARG B N 1
ATOM 2998 C CA . ARG B 1 61 ? 9.852 -25.703 -23.188 1 95.69 61 ARG B CA 1
ATOM 2999 C C . ARG B 1 61 ? 10.758 -24.953 -22.219 1 95.69 61 ARG B C 1
ATOM 3001 O O . ARG B 1 61 ? 10.281 -24.188 -21.375 1 95.69 61 ARG B O 1
ATOM 3008 N N . ALA B 1 62 ? 12.102 -25.156 -22.328 1 96.81 62 ALA B N 1
ATOM 3009 C CA . ALA B 1 62 ? 13.031 -24.422 -21.469 1 96.81 62 ALA B CA 1
ATOM 3010 C C . ALA B 1 62 ? 12.984 -22.922 -21.75 1 96.81 62 ALA B C 1
ATOM 3012 O O . ALA B 1 62 ? 12.977 -22.109 -20.812 1 96.81 62 ALA B O 1
ATOM 3013 N N . GLY B 1 63 ? 12.938 -22.609 -22.984 1 97.25 63 GLY B N 1
ATOM 3014 C CA . GLY B 1 63 ? 12.812 -21.203 -23.375 1 97.25 63 GLY B CA 1
ATOM 3015 C C . GLY B 1 63 ? 11.539 -20.562 -22.875 1 97.25 63 GLY B C 1
ATOM 3016 O O . GLY B 1 63 ? 11.531 -19.375 -22.5 1 97.25 63 GLY B O 1
ATOM 3017 N N . LEU B 1 64 ? 10.492 -21.281 -22.859 1 97.5 64 LEU B N 1
ATOM 3018 C CA . LEU B 1 64 ? 9.211 -20.797 -22.375 1 97.5 64 LEU B CA 1
ATOM 3019 C C . LEU B 1 64 ? 9.289 -20.484 -20.875 1 97.5 64 LEU B C 1
ATOM 3021 O O . LEU B 1 64 ? 8.828 -19.422 -20.438 1 97.5 64 LEU B O 1
ATOM 3025 N N . ALA B 1 65 ? 9.844 -21.344 -20.094 1 97.75 65 ALA B N 1
ATOM 3026 C CA . ALA B 1 65 ? 9.977 -21.141 -18.656 1 97.75 65 ALA B CA 1
ATOM 3027 C C . ALA B 1 65 ? 10.812 -19.906 -18.359 1 97.75 65 ALA B C 1
ATOM 3029 O O . ALA B 1 65 ? 10.438 -19.078 -17.516 1 97.75 65 ALA B O 1
ATOM 3030 N N . ILE B 1 66 ? 11.922 -19.75 -19.094 1 98 66 ILE B N 1
ATOM 3031 C CA . ILE B 1 66 ? 12.828 -18.625 -18.891 1 98 66 ILE B CA 1
ATOM 3032 C C . ILE B 1 66 ? 12.141 -17.328 -19.328 1 98 66 ILE B C 1
ATOM 3034 O O . ILE B 1 66 ? 12.164 -16.328 -18.594 1 98 66 ILE B O 1
ATOM 3038 N N . GLY B 1 67 ? 11.539 -17.391 -20.484 1 98.12 67 GLY B N 1
ATOM 3039 C CA . GLY B 1 67 ? 10.828 -16.219 -20.969 1 98.12 67 GLY B CA 1
ATOM 3040 C C . GLY B 1 67 ? 9.703 -15.781 -20.047 1 98.12 67 GLY B C 1
ATOM 3041 O O . GLY B 1 67 ? 9.516 -14.586 -19.812 1 98.12 67 GLY B O 1
ATOM 3042 N N . TYR B 1 68 ? 8.953 -16.734 -19.578 1 97.75 68 TYR B N 1
ATOM 3043 C CA . TYR B 1 68 ? 7.871 -16.453 -18.641 1 97.75 68 TYR B CA 1
ATOM 3044 C C . TYR B 1 68 ? 8.398 -15.773 -17.375 1 97.75 68 TYR B C 1
ATOM 3046 O O . TYR B 1 68 ? 7.82 -14.797 -16.906 1 97.75 68 TYR B O 1
ATOM 3054 N N . ALA B 1 69 ? 9.469 -16.281 -16.844 1 97.75 69 ALA B N 1
ATOM 3055 C CA . ALA B 1 69 ? 10.094 -15.734 -15.641 1 97.75 69 ALA B CA 1
ATOM 3056 C C . ALA B 1 69 ? 10.531 -14.289 -15.859 1 97.75 69 ALA B C 1
ATOM 3058 O O . ALA B 1 69 ? 10.438 -13.461 -14.945 1 97.75 69 ALA B O 1
ATOM 3059 N N . GLU B 1 70 ? 10.992 -13.977 -17.031 1 97.12 70 GLU B N 1
ATOM 3060 C CA . GLU B 1 70 ? 11.461 -12.633 -17.359 1 97.12 70 GLU B CA 1
ATOM 3061 C C . GLU B 1 70 ? 10.297 -11.664 -17.531 1 97.12 70 GLU B C 1
ATOM 3063 O O . GLU B 1 70 ? 10.422 -10.469 -17.25 1 97.12 70 GLU B O 1
ATOM 3068 N N . ALA B 1 71 ? 9.219 -12.227 -17.922 1 96.44 71 ALA B N 1
ATOM 3069 C CA . ALA B 1 71 ? 8.102 -11.375 -18.328 1 96.44 71 ALA B CA 1
ATOM 3070 C C . ALA B 1 71 ? 7.156 -11.117 -17.156 1 96.44 71 ALA B C 1
ATOM 3072 O O . ALA B 1 71 ? 6.523 -10.062 -17.094 1 96.44 71 ALA B O 1
ATOM 3073 N N . LEU B 1 72 ? 7.012 -12.062 -16.297 1 94.44 72 LEU B N 1
ATOM 3074 C CA . LEU B 1 72 ? 6.066 -11.914 -15.188 1 94.44 72 LEU B CA 1
ATOM 3075 C C . LEU B 1 72 ? 6.695 -11.164 -14.023 1 94.44 72 LEU B C 1
ATOM 3077 O O . LEU B 1 72 ? 7.707 -11.602 -13.469 1 94.44 72 LEU B O 1
ATOM 3081 N N . HIS B 1 73 ? 6.109 -10.078 -13.672 1 93.62 73 HIS B N 1
ATOM 3082 C CA . HIS B 1 73 ? 6.566 -9.266 -12.555 1 93.62 73 HIS B CA 1
ATOM 3083 C C . HIS B 1 73 ? 5.578 -9.32 -11.391 1 93.62 73 HIS B C 1
ATOM 3085 O O . HIS B 1 73 ? 4.387 -9.57 -11.594 1 93.62 73 HIS B O 1
ATOM 3091 N N . LEU B 1 74 ? 6.109 -9.055 -10.227 1 92.25 74 LEU B N 1
ATOM 3092 C CA . LEU B 1 74 ? 5.266 -9.055 -9.039 1 92.25 74 LEU B CA 1
ATOM 3093 C C . LEU B 1 74 ? 4.191 -7.977 -9.133 1 92.25 74 LEU B C 1
ATOM 3095 O O . LEU B 1 74 ? 3.107 -8.117 -8.57 1 92.25 74 LEU B O 1
ATOM 3099 N N . ASP B 1 75 ? 4.469 -6.914 -9.844 1 88.12 75 ASP B N 1
ATOM 3100 C CA . ASP B 1 75 ? 3.52 -5.824 -10.047 1 88.12 75 ASP B CA 1
ATOM 3101 C C . ASP B 1 75 ? 2.236 -6.328 -10.703 1 88.12 75 ASP B C 1
ATOM 3103 O O . ASP B 1 75 ? 1.18 -5.707 -10.57 1 88.12 75 ASP B O 1
ATOM 3107 N N . ASP B 1 76 ? 2.33 -7.457 -11.344 1 85.69 76 ASP B N 1
ATOM 3108 C CA . ASP B 1 76 ? 1.197 -8.031 -12.062 1 85.69 76 ASP B CA 1
ATOM 3109 C C . ASP B 1 76 ? 0.281 -8.805 -11.117 1 85.69 76 ASP B C 1
ATOM 3111 O O . ASP B 1 76 ? -0.821 -9.203 -11.5 1 85.69 76 ASP B O 1
ATOM 3115 N N . LEU B 1 77 ? 0.721 -8.977 -9.922 1 87.56 77 LEU B N 1
ATOM 3116 C CA . LEU B 1 77 ? -0.02 -9.828 -8.992 1 87.56 77 LEU B CA 1
ATOM 3117 C C . LEU B 1 77 ? -0.77 -8.984 -7.969 1 87.56 77 LEU B C 1
ATOM 3119 O O . LEU B 1 77 ? -1.053 -9.453 -6.863 1 87.56 77 LEU B O 1
ATOM 3123 N N . GLY B 1 78 ? -0.969 -7.715 -8.273 1 83.06 78 GLY B N 1
ATOM 3124 C CA . GLY B 1 78 ? -1.76 -6.852 -7.41 1 83.06 78 GLY B CA 1
ATOM 3125 C C . GLY B 1 78 ? -1.123 -6.613 -6.055 1 83.06 78 GLY B C 1
ATOM 3126 O O . GLY B 1 78 ? 0.094 -6.445 -5.953 1 83.06 78 GLY B O 1
ATOM 3127 N N . ALA B 1 79 ? -1.987 -6.598 -5.031 1 86.25 79 ALA B N 1
ATOM 3128 C CA . ALA B 1 79 ? -1.534 -6.277 -3.682 1 86.25 79 ALA B CA 1
ATOM 3129 C C . ALA B 1 79 ? -0.574 -7.34 -3.158 1 86.25 79 ALA B C 1
ATOM 3131 O O . ALA B 1 79 ? 0.358 -7.031 -2.412 1 86.25 79 ALA B O 1
ATOM 3132 N N . LEU B 1 80 ? -0.823 -8.555 -3.537 1 91.19 80 LEU B N 1
ATOM 3133 C CA . LEU B 1 80 ? 0.072 -9.609 -3.074 1 91.19 80 LEU B CA 1
ATOM 3134 C C . LEU B 1 80 ? 1.484 -9.398 -3.609 1 91.19 80 LEU B C 1
ATOM 3136 O O . LEU B 1 80 ? 2.457 -9.492 -2.855 1 91.19 80 LEU B O 1
ATOM 3140 N N . GLY B 1 81 ? 1.581 -9.102 -4.902 1 94.75 81 GLY B N 1
ATOM 3141 C CA . GLY B 1 81 ? 2.891 -8.828 -5.473 1 94.75 81 GLY B CA 1
ATOM 3142 C C . GLY B 1 81 ? 3.619 -7.688 -4.785 1 94.75 81 GLY B C 1
ATOM 3143 O O . GLY B 1 81 ? 4.82 -7.781 -4.52 1 94.75 81 GLY B O 1
ATOM 3144 N N . LEU B 1 82 ? 2.875 -6.68 -4.473 1 93 82 LEU B N 1
ATOM 3145 C CA . LEU B 1 82 ? 3.455 -5.531 -3.789 1 93 82 LEU B CA 1
ATOM 3146 C C . LEU B 1 82 ? 3.902 -5.902 -2.379 1 93 82 LEU B C 1
ATOM 3148 O O . LEU B 1 82 ? 4.98 -5.504 -1.939 1 93 82 LEU B O 1
ATOM 3152 N N . ALA B 1 83 ? 3.072 -6.648 -1.69 1 94.31 83 ALA B N 1
ATOM 3153 C CA . ALA B 1 83 ? 3.385 -7.07 -0.327 1 94.31 83 ALA B CA 1
ATOM 3154 C C . ALA B 1 83 ? 4.645 -7.93 -0.292 1 94.31 83 ALA B C 1
ATOM 3156 O O . ALA B 1 83 ? 5.418 -7.871 0.667 1 94.31 83 ALA B O 1
ATOM 3157 N N . VAL B 1 84 ? 4.836 -8.672 -1.322 1 96.62 84 VAL B N 1
ATOM 3158 C CA . VAL B 1 84 ? 5.992 -9.562 -1.399 1 96.62 84 VAL B CA 1
ATOM 3159 C C . VAL B 1 84 ? 7.258 -8.742 -1.641 1 96.62 84 VAL B C 1
ATOM 3161 O O . VAL B 1 84 ? 8.258 -8.914 -0.94 1 96.62 84 VAL B O 1
ATOM 3164 N N . LYS B 1 85 ? 7.207 -7.785 -2.516 1 95.69 85 LYS B N 1
ATOM 3165 C CA . LYS B 1 85 ? 8.438 -7.094 -2.883 1 95.69 85 LYS B CA 1
ATOM 3166 C C . LYS B 1 85 ? 8.773 -5.992 -1.881 1 95.69 85 LYS B C 1
ATOM 3168 O O . LYS B 1 85 ? 9.875 -5.449 -1.892 1 95.69 85 LYS B O 1
ATOM 3173 N N . THR B 1 86 ? 7.809 -5.617 -1.008 1 94.88 86 THR B N 1
ATOM 3174 C CA . THR B 1 86 ? 8.07 -4.578 -0.015 1 94.88 86 THR B CA 1
ATOM 3175 C C . THR B 1 86 ? 8.273 -5.191 1.367 1 94.88 86 THR B C 1
ATOM 3177 O O . THR B 1 86 ? 8.359 -4.473 2.365 1 94.88 86 THR B O 1
ATOM 3180 N N . ALA B 1 87 ? 8.297 -6.512 1.445 1 95.88 87 ALA B N 1
ATOM 3181 C CA . ALA B 1 87 ? 8.586 -7.168 2.719 1 95.88 87 ALA B CA 1
ATOM 3182 C C . ALA B 1 87 ? 9.992 -6.832 3.199 1 95.88 87 ALA B C 1
ATOM 3184 O O . ALA B 1 87 ? 10.914 -6.691 2.391 1 95.88 87 ALA B O 1
ATOM 3185 N N . PRO B 1 88 ? 10.234 -6.711 4.531 1 93.88 88 PRO B N 1
ATOM 3186 C CA . PRO B 1 88 ? 11.539 -6.277 5.039 1 93.88 88 PRO B CA 1
ATOM 3187 C C . PRO B 1 88 ? 12.656 -7.266 4.707 1 93.88 88 PRO B C 1
ATOM 3189 O O . PRO B 1 88 ? 13.773 -6.852 4.395 1 93.88 88 PRO B O 1
ATOM 3192 N N . ARG B 1 89 ? 12.367 -8.609 4.785 1 96.25 89 ARG B N 1
ATOM 3193 C CA . ARG B 1 89 ? 13.336 -9.656 4.488 1 96.25 89 ARG B CA 1
ATOM 3194 C C . ARG B 1 89 ? 12.758 -10.688 3.529 1 96.25 89 ARG B C 1
ATOM 3196 O O . ARG B 1 89 ? 11.539 -10.781 3.381 1 96.25 89 ARG B O 1
ATOM 3203 N N . LEU B 1 90 ? 13.641 -11.477 2.873 1 97.31 90 LEU B N 1
ATOM 3204 C CA . LEU B 1 90 ? 13.203 -12.523 1.953 1 97.31 90 LEU B CA 1
ATOM 3205 C C . LEU B 1 90 ? 12.281 -13.516 2.654 1 97.31 90 LEU B C 1
ATOM 3207 O O . LEU B 1 90 ? 11.281 -13.953 2.078 1 97.31 90 LEU B O 1
ATOM 3211 N N . ARG B 1 91 ? 12.617 -13.859 3.908 1 95.5 91 ARG B N 1
ATOM 3212 C CA . ARG B 1 91 ? 11.789 -14.758 4.711 1 95.5 91 ARG B CA 1
ATOM 3213 C C . ARG B 1 91 ? 10.344 -14.266 4.758 1 95.5 91 ARG B C 1
ATOM 3215 O O . ARG B 1 91 ? 9.414 -15.047 4.523 1 95.5 91 ARG B O 1
ATOM 3222 N N . ASP B 1 92 ? 10.18 -12.977 5.004 1 94.69 92 ASP B N 1
ATOM 3223 C CA . ASP B 1 92 ? 8.844 -12.383 5.074 1 94.69 92 ASP B CA 1
ATOM 3224 C C . ASP B 1 92 ? 8.133 -12.477 3.73 1 94.69 92 ASP B C 1
ATOM 3226 O O . ASP B 1 92 ? 6.926 -12.734 3.682 1 94.69 92 ASP B O 1
ATOM 3230 N N . SER B 1 93 ? 8.836 -12.258 2.676 1 97.31 93 SER B N 1
ATOM 3231 C CA . SER B 1 93 ? 8.273 -12.344 1.331 1 97.31 93 SER B CA 1
ATOM 3232 C C . SER B 1 93 ? 7.707 -13.734 1.058 1 97.31 93 SER B C 1
ATOM 3234 O O . SER B 1 93 ? 6.562 -13.859 0.61 1 97.31 93 SER B O 1
ATOM 3236 N N . LEU B 1 94 ? 8.484 -14.742 1.383 1 97.31 94 LEU B N 1
ATOM 3237 C CA . LEU B 1 94 ? 8.07 -16.109 1.096 1 97.31 94 LEU B CA 1
ATOM 3238 C C . LEU B 1 94 ? 6.93 -16.531 2.01 1 97.31 94 LEU B C 1
ATOM 3240 O O . LEU B 1 94 ? 6.031 -17.266 1.589 1 97.31 94 LEU B O 1
ATOM 3244 N N . GLN B 1 95 ? 6.93 -16.094 3.203 1 94.56 95 GLN B N 1
ATOM 3245 C CA . GLN B 1 95 ? 5.836 -16.375 4.129 1 94.56 95 GLN B CA 1
ATOM 3246 C C . GLN B 1 95 ? 4.531 -15.742 3.645 1 94.56 95 GLN B C 1
ATOM 3248 O O . GLN B 1 95 ? 3.457 -16.312 3.828 1 94.56 95 GLN B O 1
ATOM 3253 N N . ARG B 1 96 ? 4.629 -14.633 3.035 1 95.06 96 ARG B N 1
ATOM 3254 C CA . ARG B 1 96 ? 3.445 -13.992 2.477 1 95.06 96 ARG B CA 1
ATOM 3255 C C . ARG B 1 96 ? 2.887 -14.789 1.305 1 95.06 96 ARG B C 1
ATOM 3257 O O . ARG B 1 96 ? 1.669 -14.922 1.161 1 95.06 96 ARG B O 1
ATOM 3264 N N . VAL B 1 97 ? 3.787 -15.258 0.509 1 96.44 97 VAL B N 1
ATOM 3265 C CA . VAL B 1 97 ? 3.332 -16.125 -0.578 1 96.44 97 VAL B CA 1
ATOM 3266 C C . VAL B 1 97 ? 2.598 -17.328 -0.007 1 96.44 97 VAL B C 1
ATOM 3268 O O . VAL B 1 97 ? 1.499 -17.672 -0.457 1 96.44 97 VAL B O 1
ATOM 3271 N N . GLU B 1 98 ? 3.139 -17.938 0.982 1 94.75 98 GLU B N 1
ATOM 3272 C CA . GLU B 1 98 ? 2.525 -19.094 1.613 1 94.75 98 GLU B CA 1
ATOM 3273 C C . GLU B 1 98 ? 1.134 -18.766 2.145 1 94.75 98 GLU B C 1
ATOM 3275 O O . GLU B 1 98 ? 0.187 -19.531 1.93 1 94.75 98 GLU B O 1
ATOM 3280 N N . ARG B 1 99 ? 1.013 -17.688 2.715 1 89.81 99 ARG B N 1
ATOM 3281 C CA . ARG B 1 99 ? -0.219 -17.344 3.422 1 89.81 99 ARG B CA 1
ATOM 3282 C C . ARG B 1 99 ? -1.281 -16.828 2.457 1 89.81 99 ARG B C 1
ATOM 3284 O O . ARG B 1 99 ? -2.461 -17.172 2.586 1 89.81 99 ARG B O 1
ATOM 3291 N N . TYR B 1 100 ? -0.854 -16.047 1.481 1 91.56 100 TYR B N 1
ATOM 3292 C CA . TYR B 1 100 ? -1.852 -15.234 0.789 1 91.56 100 TYR B CA 1
ATOM 3293 C C . TYR B 1 100 ? -2.031 -15.703 -0.65 1 91.56 100 TYR B C 1
ATOM 3295 O O . TYR B 1 100 ? -2.92 -15.227 -1.359 1 91.56 100 TYR B O 1
ATOM 3303 N N . TYR B 1 101 ? -1.215 -16.672 -1.147 1 93.38 101 TYR B N 1
ATOM 3304 C CA . TYR B 1 101 ? -1.291 -17.031 -2.557 1 93.38 101 TYR B CA 1
ATOM 3305 C C . TYR B 1 101 ? -2.664 -17.594 -2.9 1 93.38 101 TYR B C 1
ATOM 3307 O O . TYR B 1 101 ? -3.076 -17.578 -4.062 1 93.38 101 TYR B O 1
ATOM 3315 N N . ARG B 1 102 ? -3.438 -18.078 -1.957 1 87.44 102 ARG B N 1
ATOM 3316 C CA . ARG B 1 102 ? -4.781 -18.609 -2.174 1 87.44 102 ARG B CA 1
ATOM 3317 C C . ARG B 1 102 ? -5.723 -17.516 -2.676 1 87.44 102 ARG B C 1
ATOM 3319 O O . ARG B 1 102 ? -6.812 -17.812 -3.174 1 87.44 102 ARG B O 1
ATOM 3326 N N . LEU B 1 103 ? -5.344 -16.25 -2.463 1 83.94 103 LEU B N 1
ATOM 3327 C CA . LEU B 1 103 ? -6.109 -15.133 -2.998 1 83.94 103 LEU B CA 1
ATOM 3328 C C . LEU B 1 103 ? -5.953 -15.039 -4.512 1 83.94 103 LEU B C 1
ATOM 3330 O O . LEU B 1 103 ? -6.762 -14.398 -5.188 1 83.94 103 LEU B O 1
ATOM 3334 N N . VAL B 1 104 ? -4.848 -15.594 -5.02 1 87 104 VAL B N 1
ATOM 3335 C CA . VAL B 1 104 ? -4.555 -15.547 -6.449 1 87 104 VAL B CA 1
ATOM 3336 C C . VAL B 1 104 ? -5.156 -16.766 -7.137 1 87 104 VAL B C 1
ATOM 3338 O O . VAL B 1 104 ? -5.867 -16.641 -8.133 1 87 104 VAL B O 1
ATOM 3341 N N . THR B 1 105 ? -4.848 -17.906 -6.555 1 82.25 105 THR B N 1
ATOM 3342 C CA . THR B 1 105 ? -5.402 -19.141 -7.086 1 82.25 105 THR B CA 1
ATOM 3343 C C . THR B 1 105 ? -5.445 -20.234 -6.008 1 82.25 105 THR B C 1
ATOM 3345 O O . THR B 1 105 ? -4.676 -20.188 -5.047 1 82.25 105 THR B O 1
ATOM 3348 N N . ASP B 1 106 ? -6.305 -21.109 -6.176 1 77.88 106 ASP B N 1
ATOM 3349 C CA . ASP B 1 106 ? -6.418 -22.219 -5.227 1 77.88 106 ASP B CA 1
ATOM 3350 C C . ASP B 1 106 ? -5.895 -23.516 -5.832 1 77.88 106 ASP B C 1
ATOM 3352 O O . ASP B 1 106 ? -6.02 -24.578 -5.227 1 77.88 106 ASP B O 1
ATOM 3356 N N . SER B 1 107 ? -5.246 -23.438 -6.914 1 78.81 107 SER B N 1
ATOM 3357 C CA . SER B 1 107 ? -4.832 -24.641 -7.637 1 78.81 107 SER B CA 1
ATOM 3358 C C . SER B 1 107 ? -3.459 -25.109 -7.176 1 78.81 107 SER B C 1
ATOM 3360 O O . SER B 1 107 ? -3.039 -26.234 -7.5 1 78.81 107 SER B O 1
ATOM 3362 N N . VAL B 1 108 ? -2.77 -24.328 -6.496 1 87.19 108 VAL B N 1
ATOM 3363 C CA . VAL B 1 108 ? -1.436 -24.672 -6.016 1 87.19 108 VAL B CA 1
ATOM 3364 C C . VAL B 1 108 ? -1.207 -24.047 -4.637 1 87.19 108 VAL B C 1
ATOM 3366 O O . VAL B 1 108 ? -1.803 -23.016 -4.305 1 87.19 108 VAL B O 1
ATOM 3369 N N . ARG B 1 109 ? -0.382 -24.734 -3.875 1 89.56 109 ARG B N 1
ATOM 3370 C CA . ARG B 1 109 ? -0.011 -24.234 -2.555 1 89.56 109 ARG B CA 1
ATOM 3371 C C . ARG B 1 109 ? 1.501 -24.094 -2.43 1 89.56 109 ARG B C 1
ATOM 3373 O O . ARG B 1 109 ? 2.254 -24.953 -2.893 1 89.56 109 ARG B O 1
ATOM 3380 N N . TYR B 1 110 ? 1.842 -23 -1.841 1 95.44 110 TYR B N 1
ATOM 3381 C CA . TYR B 1 110 ? 3.252 -22.766 -1.558 1 95.44 110 TYR B CA 1
ATOM 3382 C C . TYR B 1 110 ? 3.525 -22.828 -0.059 1 95.44 110 TYR B C 1
ATOM 3384 O O . TYR B 1 110 ? 2.682 -22.422 0.749 1 95.44 110 TYR B O 1
ATOM 3392 N N . ARG B 1 111 ? 4.703 -23.312 0.266 1 93.94 111 ARG B N 1
ATOM 3393 C CA . ARG B 1 111 ? 5.086 -23.422 1.67 1 93.94 111 ARG B CA 1
ATOM 3394 C C . ARG B 1 111 ? 6.586 -23.188 1.849 1 93.94 111 ARG B C 1
ATOM 3396 O O . ARG B 1 111 ? 7.391 -23.672 1.051 1 93.94 111 ARG B O 1
ATOM 3403 N N . LEU B 1 112 ? 6.883 -22.484 2.891 1 95.44 112 LEU B N 1
ATOM 3404 C CA . LEU B 1 112 ? 8.281 -22.328 3.289 1 95.44 112 LEU B CA 1
ATOM 3405 C C . LEU B 1 112 ? 8.625 -23.281 4.43 1 95.44 112 LEU B C 1
ATOM 3407 O O . LEU B 1 112 ? 8.031 -23.203 5.508 1 95.44 112 LEU B O 1
ATOM 3411 N N . ASP B 1 113 ? 9.492 -24.203 4.172 1 94.12 113 ASP B N 1
ATOM 3412 C CA . ASP B 1 113 ? 9.961 -25.156 5.164 1 94.12 113 ASP B CA 1
ATOM 3413 C C . ASP B 1 113 ? 11.344 -24.766 5.691 1 94.12 113 ASP B C 1
ATOM 3415 O O . ASP B 1 113 ? 12.32 -24.766 4.938 1 94.12 113 ASP B O 1
ATOM 3419 N N . GLU B 1 114 ? 11.43 -24.438 6.973 1 90.69 114 GLU B N 1
ATOM 3420 C CA . GLU B 1 114 ? 12.695 -24 7.562 1 90.69 114 GLU B CA 1
ATOM 3421 C C . GLU B 1 114 ? 13.203 -25 8.602 1 90.69 114 GLU B C 1
ATOM 3423 O O . GLU B 1 114 ? 14 -24.641 9.469 1 90.69 114 GLU B O 1
ATOM 3428 N N . THR B 1 115 ? 12.688 -26.188 8.555 1 85.75 115 THR B N 1
ATOM 3429 C CA . THR B 1 115 ? 13.062 -27.219 9.523 1 85.75 115 THR B CA 1
ATOM 3430 C C . THR B 1 115 ? 14.531 -27.609 9.359 1 85.75 115 THR B C 1
ATOM 3432 O O . THR B 1 115 ? 15.188 -28 10.328 1 85.75 115 THR B O 1
ATOM 3435 N N . ALA B 1 116 ? 15.094 -27.547 8.242 1 87.88 116 ALA B N 1
ATOM 3436 C CA . ALA B 1 116 ? 16.5 -27.734 7.883 1 87.88 116 ALA B CA 1
ATOM 3437 C C . ALA B 1 116 ? 16.984 -26.641 6.941 1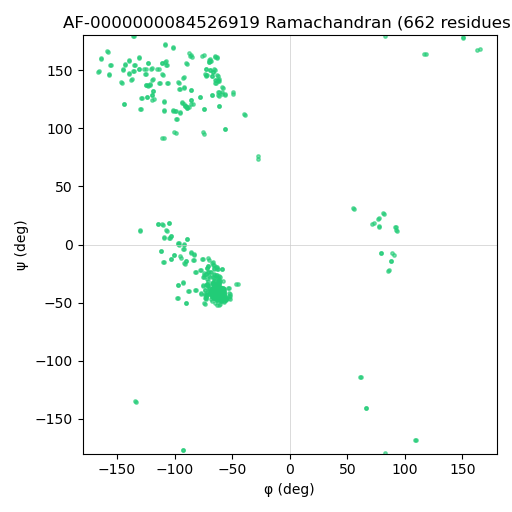 87.88 116 ALA B C 1
ATOM 3439 O O . ALA B 1 116 ? 16.766 -25.453 7.207 1 87.88 116 ALA B O 1
ATOM 3440 N N . ALA B 1 117 ? 17.656 -27.078 5.973 1 88.5 117 ALA B N 1
ATOM 3441 C CA . ALA B 1 117 ? 17.953 -26.078 4.949 1 88.5 117 ALA B CA 1
ATOM 3442 C C . ALA B 1 117 ? 16.656 -25.547 4.32 1 88.5 117 ALA B C 1
ATOM 3444 O O . ALA B 1 117 ? 15.742 -26.312 4.02 1 88.5 117 ALA B O 1
ATOM 3445 N N . PRO B 1 118 ? 16.562 -24.219 4.305 1 93.25 118 PRO B N 1
ATOM 3446 C CA . PRO B 1 118 ? 15.289 -23.641 3.879 1 93.25 118 PRO B CA 1
ATOM 3447 C C . PRO B 1 118 ? 14.867 -24.109 2.486 1 93.25 118 PRO B C 1
ATOM 3449 O O . PRO B 1 118 ? 15.672 -24.078 1.551 1 93.25 118 PRO B O 1
ATOM 3452 N N . LEU B 1 119 ? 13.633 -24.562 2.438 1 95.25 119 LEU B N 1
ATOM 3453 C CA . LEU B 1 119 ? 13.023 -25.016 1.192 1 95.25 119 LEU B CA 1
ATOM 3454 C C . LEU B 1 119 ? 11.727 -24.25 0.917 1 95.25 119 LEU B C 1
ATOM 3456 O O . LEU B 1 119 ? 10.883 -24.109 1.807 1 95.25 119 LEU B O 1
ATOM 3460 N N . PHE B 1 120 ? 11.68 -23.703 -0.267 1 97.81 120 PHE B N 1
ATOM 3461 C CA . PHE B 1 120 ? 10.422 -23.172 -0.769 1 97.81 120 PHE B CA 1
ATOM 3462 C C . PHE B 1 120 ? 9.711 -24.188 -1.646 1 97.81 120 PHE B C 1
ATOM 3464 O O . PHE B 1 120 ? 10.172 -24.5 -2.748 1 97.81 120 PHE B O 1
ATOM 3471 N N . LEU B 1 121 ? 8.555 -24.641 -1.125 1 97.12 121 LEU B N 1
ATOM 3472 C CA . LEU B 1 121 ? 7.906 -25.812 -1.703 1 97.12 121 LEU B CA 1
ATOM 3473 C C . LEU B 1 121 ? 6.672 -25.406 -2.504 1 97.12 121 LEU B C 1
ATOM 3475 O O . LEU B 1 121 ? 5.938 -24.5 -2.105 1 97.12 121 LEU B O 1
ATOM 3479 N N . LEU B 1 122 ? 6.488 -26.031 -3.635 1 96.81 122 LEU B N 1
ATOM 3480 C CA . LEU B 1 122 ? 5.262 -25.969 -4.43 1 96.81 122 LEU B CA 1
ATOM 3481 C C . LEU B 1 122 ? 4.516 -27.297 -4.375 1 96.81 122 LEU B C 1
ATOM 3483 O O . LEU B 1 122 ? 5.031 -28.328 -4.832 1 96.81 122 LEU B O 1
ATOM 3487 N N . ASP B 1 123 ? 3.32 -27.234 -3.793 1 90.38 123 ASP B N 1
ATOM 3488 C CA . ASP B 1 123 ? 2.523 -28.453 -3.609 1 90.38 123 ASP B CA 1
ATOM 3489 C C . ASP B 1 123 ? 1.252 -28.406 -4.453 1 90.38 123 ASP B C 1
ATOM 3491 O O . ASP B 1 123 ? 0.628 -27.344 -4.586 1 90.38 123 ASP B O 1
ATOM 3495 N N . ARG B 1 124 ? 0.934 -29.484 -5.031 1 81.81 124 ARG B N 1
ATOM 3496 C CA . ARG B 1 124 ? -0.312 -29.641 -5.773 1 81.81 124 ARG B CA 1
ATOM 3497 C C . ARG B 1 124 ? -1.043 -30.922 -5.352 1 81.81 124 ARG B C 1
ATOM 3499 O O . ARG B 1 124 ? -0.414 -31.891 -4.941 1 81.81 124 ARG B O 1
ATOM 3506 N N . ASP B 1 125 ? -2.369 -30.75 -5.52 1 74.81 125 ASP B N 1
ATOM 3507 C CA . ASP B 1 125 ? -3.162 -31.953 -5.254 1 74.81 125 ASP B CA 1
ATOM 3508 C C . ASP B 1 125 ? -3.246 -32.844 -6.492 1 74.81 125 ASP B C 1
ATOM 3510 O O . ASP B 1 125 ? -3.475 -32.344 -7.602 1 74.81 125 ASP B O 1
ATOM 3514 N N . GLY B 1 126 ? -3.031 -34.062 -6.332 1 69.38 126 GLY B N 1
ATOM 3515 C CA . GLY B 1 126 ? -3.264 -35.031 -7.391 1 69.38 126 GLY B CA 1
ATOM 3516 C C . GLY B 1 126 ? -2.113 -35.125 -8.375 1 69.38 126 GLY B C 1
ATOM 3517 O O . GLY B 1 126 ? -1.062 -34.5 -8.172 1 69.38 126 GLY B O 1
ATOM 3518 N N . PRO B 1 127 ? -2.33 -36.031 -9.391 1 71.19 127 PRO B N 1
ATOM 3519 C CA . PRO B 1 127 ? -1.291 -36.188 -10.406 1 71.19 127 PRO B CA 1
ATOM 3520 C C . PRO B 1 127 ? -1.132 -34.938 -11.297 1 71.19 127 PRO B C 1
ATOM 3522 O O . PRO B 1 127 ? -2.119 -34.281 -11.609 1 71.19 127 PRO B O 1
ATOM 3525 N N . THR B 1 128 ? 0.119 -34.75 -11.641 1 79.56 128 THR B N 1
ATOM 3526 C CA . THR B 1 128 ? 0.437 -33.562 -12.422 1 79.56 128 THR B CA 1
ATOM 3527 C C . THR B 1 128 ? 0.363 -33.844 -13.914 1 79.56 128 THR B C 1
ATOM 3529 O O . THR B 1 128 ? 1.022 -34.781 -14.406 1 79.56 128 THR B O 1
ATOM 3532 N N . ARG B 1 129 ? -0.46 -33.188 -14.586 1 87.25 129 ARG B N 1
ATOM 3533 C CA . ARG B 1 129 ? -0.532 -33.219 -16.047 1 87.25 129 ARG B CA 1
ATOM 3534 C C . ARG B 1 129 ? 0.622 -32.438 -16.672 1 87.25 129 ARG B C 1
ATOM 3536 O O . ARG B 1 129 ? 1.315 -31.688 -15.977 1 87.25 129 ARG B O 1
ATOM 3543 N N . GLU B 1 130 ? 0.855 -32.688 -17.938 1 89.62 130 GLU B N 1
ATOM 3544 C CA . GLU B 1 130 ? 1.98 -32.062 -18.625 1 89.62 130 GLU B CA 1
ATOM 3545 C C . GLU B 1 130 ? 1.896 -30.531 -18.547 1 89.62 130 GLU B C 1
ATOM 3547 O O . GLU B 1 130 ? 2.908 -29.859 -18.344 1 89.62 130 GLU B O 1
ATOM 3552 N N . ASP B 1 131 ? 0.743 -30 -18.781 1 90.31 131 ASP B N 1
ATOM 3553 C CA . ASP B 1 131 ? 0.577 -28.547 -18.703 1 90.31 131 ASP B CA 1
ATOM 3554 C C . ASP B 1 131 ? 0.879 -28.031 -17.297 1 90.31 131 ASP B C 1
ATOM 3556 O O . ASP B 1 131 ? 1.406 -26.922 -17.141 1 90.31 131 ASP B O 1
ATOM 3560 N N . GLU B 1 132 ? 0.564 -28.828 -16.328 1 91.94 132 GLU B N 1
ATOM 3561 C CA . GLU B 1 132 ? 0.847 -28.453 -14.945 1 91.94 132 GLU B CA 1
ATOM 3562 C C . GLU B 1 132 ? 2.344 -28.516 -14.656 1 91.94 132 GLU B C 1
ATOM 3564 O O . GLU B 1 132 ? 2.854 -27.719 -13.859 1 91.94 132 GLU B O 1
ATOM 3569 N N . GLU B 1 133 ? 3.01 -29.484 -15.312 1 95.06 133 GLU B N 1
ATOM 3570 C CA . GLU B 1 133 ? 4.465 -29.531 -15.211 1 95.06 133 GLU B CA 1
ATOM 3571 C C . GLU B 1 133 ? 5.098 -28.25 -15.727 1 95.06 133 GLU B C 1
ATOM 3573 O O . GLU B 1 133 ? 5.984 -27.688 -15.078 1 95.06 133 GLU B O 1
ATOM 3578 N N . VAL B 1 134 ? 4.621 -27.828 -16.844 1 96.12 134 VAL B N 1
ATOM 3579 C CA . VAL B 1 134 ? 5.121 -26.594 -17.438 1 96.12 134 VAL B CA 1
ATOM 3580 C C . VAL B 1 134 ? 4.82 -25.406 -16.531 1 96.12 134 VAL B C 1
ATOM 3582 O O . VAL B 1 134 ? 5.672 -24.547 -16.328 1 96.12 134 VAL B O 1
ATOM 3585 N N . ARG B 1 135 ? 3.637 -25.375 -15.969 1 94.5 135 ARG B N 1
ATOM 3586 C CA . ARG B 1 135 ? 3.238 -24.328 -15.039 1 94.5 135 ARG B CA 1
ATOM 3587 C C . ARG B 1 135 ? 4.176 -24.281 -13.836 1 94.5 135 ARG B C 1
ATOM 3589 O O . ARG B 1 135 ? 4.574 -23.203 -13.398 1 94.5 135 ARG B O 1
ATOM 3596 N N . ASP B 1 136 ? 4.523 -25.422 -13.312 1 95.56 136 ASP B N 1
ATOM 3597 C CA . ASP B 1 136 ? 5.418 -25.5 -12.164 1 95.56 136 ASP B CA 1
ATOM 3598 C C . ASP B 1 136 ? 6.809 -24.984 -12.508 1 95.56 136 ASP B C 1
ATOM 3600 O O . ASP B 1 136 ? 7.418 -24.25 -11.727 1 95.56 136 ASP B O 1
ATOM 3604 N N . GLU B 1 137 ? 7.277 -25.406 -13.656 1 97.5 137 GLU B N 1
ATOM 3605 C CA . GLU B 1 137 ? 8.578 -24.938 -14.125 1 97.5 137 GLU B CA 1
ATOM 3606 C C . GLU B 1 137 ? 8.602 -23.422 -14.266 1 97.5 137 GLU B C 1
ATOM 3608 O O . GLU B 1 137 ? 9.523 -22.766 -13.789 1 97.5 137 GLU B O 1
ATOM 3613 N N . CYS B 1 138 ? 7.562 -22.875 -14.844 1 97.31 138 CYS B N 1
ATOM 3614 C CA . CYS B 1 138 ? 7.441 -21.438 -15.031 1 97.31 138 CYS B CA 1
ATOM 3615 C C . CYS B 1 138 ? 7.289 -20.719 -13.695 1 97.31 138 CYS B C 1
ATOM 3617 O O . CYS B 1 138 ? 7.867 -19.656 -13.484 1 97.31 138 CYS B O 1
ATOM 3619 N N . ALA B 1 139 ? 6.555 -21.312 -12.805 1 96.38 139 ALA B N 1
ATOM 3620 C CA . ALA B 1 139 ? 6.305 -20.703 -11.5 1 96.38 139 ALA B CA 1
ATOM 3621 C C . ALA B 1 139 ? 7.598 -20.578 -10.695 1 96.38 139 ALA B C 1
ATOM 3623 O O . ALA B 1 139 ? 7.918 -19.5 -10.195 1 96.38 139 ALA B O 1
ATOM 3624 N N . LEU B 1 140 ? 8.367 -21.656 -10.586 1 98.06 140 LEU B N 1
ATOM 3625 C CA . LEU B 1 140 ? 9.602 -21.594 -9.812 1 98.06 140 LEU B CA 1
ATOM 3626 C C . LEU B 1 140 ? 10.609 -20.656 -10.477 1 98.06 140 LEU B C 1
ATOM 3628 O O . LEU B 1 140 ? 11.328 -19.938 -9.797 1 98.06 140 LEU B O 1
ATOM 3632 N N . ALA B 1 141 ? 10.656 -20.719 -11.812 1 98.38 141 ALA B N 1
ATOM 3633 C CA . ALA B 1 141 ? 11.531 -19.781 -12.516 1 98.38 141 ALA B CA 1
ATOM 3634 C C . ALA B 1 141 ? 11.109 -18.328 -12.25 1 98.38 141 ALA B C 1
ATOM 3636 O O . ALA B 1 141 ? 11.953 -17.469 -12.016 1 98.38 141 ALA B O 1
ATOM 3637 N N . GLY B 1 142 ? 9.836 -18.109 -12.305 1 98 142 GLY B N 1
ATOM 3638 C CA . GLY B 1 142 ? 9.312 -16.781 -12.008 1 98 142 GLY B CA 1
ATOM 3639 C C . GLY B 1 142 ? 9.664 -16.297 -10.617 1 98 142 GLY B C 1
ATOM 3640 O O . GLY B 1 142 ? 10.094 -15.148 -10.445 1 98 142 GLY B O 1
ATOM 3641 N N . PHE B 1 143 ? 9.5 -17.125 -9.633 1 97.94 143 PHE B N 1
ATOM 3642 C CA . PHE B 1 143 ? 9.844 -16.75 -8.266 1 97.94 143 PHE B CA 1
ATOM 3643 C C . PHE B 1 143 ? 11.344 -16.469 -8.133 1 97.94 143 PHE B C 1
ATOM 3645 O O . PHE B 1 143 ? 11.742 -15.5 -7.5 1 97.94 143 PHE B O 1
ATOM 3652 N N . ALA B 1 144 ? 12.148 -17.312 -8.75 1 98.12 144 ALA B N 1
ATOM 3653 C CA . ALA B 1 144 ? 13.594 -17.109 -8.695 1 98.12 144 ALA B CA 1
ATOM 3654 C C . ALA B 1 144 ? 13.992 -15.766 -9.297 1 98.12 144 ALA B C 1
ATOM 3656 O O . ALA B 1 144 ? 14.773 -15.023 -8.703 1 98.12 144 ALA B O 1
ATOM 3657 N N . ARG B 1 145 ? 13.445 -15.453 -10.469 1 98 145 ARG B N 1
ATOM 3658 C CA . ARG B 1 145 ? 13.773 -14.203 -11.141 1 98 145 ARG B CA 1
ATOM 3659 C C . ARG B 1 145 ? 13.312 -13 -10.312 1 98 145 ARG B C 1
ATOM 3661 O O . ARG B 1 145 ? 14.062 -12.039 -10.141 1 98 145 ARG B O 1
ATOM 3668 N N . ASN B 1 146 ? 12.102 -13.078 -9.82 1 97.88 146 ASN B N 1
ATOM 3669 C CA . ASN B 1 146 ? 11.57 -11.977 -9.031 1 97.88 146 ASN B CA 1
ATOM 3670 C C . ASN B 1 146 ? 12.344 -11.789 -7.727 1 97.88 146 ASN B C 1
ATOM 3672 O O . ASN B 1 146 ? 12.633 -10.664 -7.32 1 97.88 146 ASN B O 1
ATOM 3676 N N . MET B 1 147 ? 12.719 -12.867 -7.078 1 97.81 147 MET B N 1
ATOM 3677 C CA . MET B 1 147 ? 13.523 -12.758 -5.863 1 97.81 147 MET B CA 1
ATOM 3678 C C . MET B 1 147 ? 14.852 -12.07 -6.148 1 97.81 147 MET B C 1
ATOM 3680 O O . MET B 1 147 ? 15.305 -11.234 -5.363 1 97.81 147 MET B O 1
ATOM 3684 N N . ARG B 1 148 ? 15.469 -12.359 -7.262 1 97.25 148 ARG B N 1
ATOM 3685 C CA . ARG B 1 148 ? 16.719 -11.695 -7.637 1 97.25 148 ARG B CA 1
ATOM 3686 C C . ARG B 1 148 ? 16.5 -10.203 -7.836 1 97.25 148 ARG B C 1
ATOM 3688 O O . ARG B 1 148 ? 17.375 -9.398 -7.516 1 97.25 148 ARG B O 1
ATOM 3695 N N . ARG B 1 149 ? 15.352 -9.891 -8.367 1 96 149 ARG B N 1
ATOM 3696 C CA . ARG B 1 149 ? 15.039 -8.484 -8.625 1 96 149 ARG B CA 1
ATOM 3697 C C . ARG B 1 149 ? 14.906 -7.707 -7.316 1 96 149 ARG B C 1
ATOM 3699 O O . ARG B 1 149 ? 15.43 -6.598 -7.191 1 96 149 ARG B O 1
ATOM 3706 N N . PHE B 1 150 ? 14.25 -8.312 -6.273 1 95.19 150 PHE B N 1
ATOM 3707 C CA . PHE B 1 150 ? 13.938 -7.473 -5.125 1 95.19 150 PHE B CA 1
ATOM 3708 C C . PHE B 1 150 ? 14.906 -7.746 -3.979 1 95.19 150 PHE B C 1
ATOM 3710 O O . PHE B 1 150 ? 14.969 -6.98 -3.016 1 95.19 150 PHE B O 1
ATOM 3717 N N . VAL B 1 151 ? 15.711 -8.789 -3.986 1 96.12 151 VAL B N 1
ATOM 3718 C CA . VAL B 1 151 ? 16.734 -9.047 -2.971 1 96.12 151 VAL B CA 1
ATOM 3719 C C . VAL B 1 151 ? 18.094 -8.555 -3.465 1 96.12 151 VAL B C 1
ATOM 3721 O O . VAL B 1 151 ? 18.844 -7.93 -2.715 1 96.12 151 VAL B O 1
ATOM 3724 N N . GLY B 1 152 ? 18.453 -8.875 -4.738 1 94.06 152 GLY B N 1
ATOM 3725 C CA . GLY B 1 152 ? 19.734 -8.469 -5.297 1 94.06 152 GLY B CA 1
ATOM 3726 C C . GLY B 1 152 ? 20.703 -9.625 -5.488 1 94.06 152 GLY B C 1
ATOM 3727 O O . GLY B 1 152 ? 20.297 -10.789 -5.445 1 94.06 152 GLY B O 1
ATOM 3728 N N . PRO B 1 153 ? 21.953 -9.273 -5.766 1 92.06 153 PRO B N 1
ATOM 3729 C CA . PRO B 1 153 ? 22.953 -10.266 -6.176 1 92.06 153 PRO B CA 1
ATOM 3730 C C . PRO B 1 153 ? 23.359 -11.195 -5.031 1 92.06 153 PRO B C 1
ATOM 3732 O O . PRO B 1 153 ? 24 -12.227 -5.266 1 92.06 153 PRO B O 1
ATOM 3735 N N . GLU B 1 154 ? 23.016 -10.867 -3.869 1 93.81 154 GLU B N 1
ATOM 3736 C CA . GLU B 1 154 ? 23.375 -11.664 -2.703 1 93.81 154 GLU B CA 1
ATOM 3737 C C . GLU B 1 154 ? 22.531 -12.93 -2.613 1 93.81 154 GLU B C 1
ATOM 3739 O O . GLU B 1 154 ? 22.859 -13.852 -1.864 1 93.81 154 GLU B O 1
ATOM 3744 N N . LEU B 1 155 ? 21.469 -12.977 -3.416 1 95.75 155 LEU B N 1
ATOM 3745 C CA . LEU B 1 155 ? 20.609 -14.156 -3.404 1 95.75 155 LEU B CA 1
ATOM 3746 C C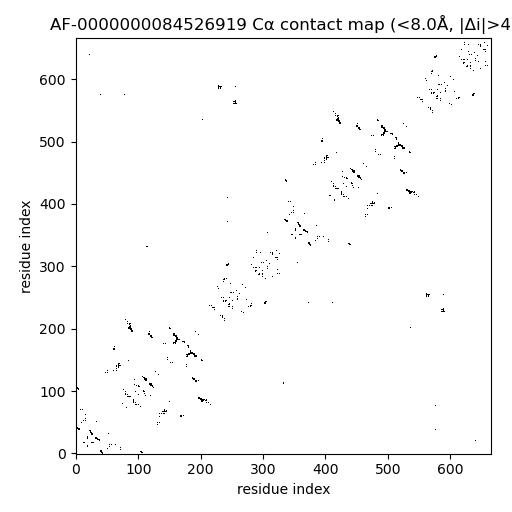 . LEU B 1 155 ? 21.344 -15.367 -3.961 1 95.75 155 LEU B C 1
ATOM 3748 O O . LEU B 1 155 ? 21.906 -15.312 -5.059 1 95.75 155 LEU B O 1
ATOM 3752 N N . ARG B 1 156 ? 21.312 -16.484 -3.189 1 94.81 156 ARG B N 1
ATOM 3753 C CA . ARG B 1 156 ? 21.969 -17.719 -3.602 1 94.81 156 ARG B CA 1
ATOM 3754 C C . ARG B 1 156 ? 21 -18.891 -3.486 1 94.81 156 ARG B C 1
ATOM 3756 O O . ARG B 1 156 ? 20.562 -19.25 -2.387 1 94.81 156 ARG B O 1
ATOM 3763 N N . LEU B 1 157 ? 20.719 -19.484 -4.625 1 97.25 157 LEU B N 1
ATOM 3764 C CA . LEU B 1 157 ? 19.953 -20.719 -4.668 1 97.25 157 LEU B CA 1
ATOM 3765 C C . LEU B 1 157 ? 20.875 -21.922 -4.645 1 97.25 157 LEU B C 1
ATOM 3767 O O . LEU B 1 157 ? 21.906 -21.938 -5.324 1 97.25 157 LEU B O 1
ATOM 3771 N N . GLU B 1 158 ? 20.562 -22.875 -3.871 1 97.44 158 GLU B N 1
ATOM 3772 C CA . GLU B 1 158 ? 21.391 -24.062 -3.77 1 97.44 158 GLU B CA 1
ATOM 3773 C C . GLU B 1 158 ? 20.984 -25.109 -4.801 1 97.44 158 GLU B C 1
ATOM 3775 O O . GLU B 1 158 ? 21.844 -25.797 -5.363 1 97.44 158 GLU B O 1
ATOM 3780 N N . GLU B 1 159 ? 19.719 -25.219 -4.969 1 97.88 159 GLU B N 1
ATOM 3781 C CA . GLU B 1 159 ? 19.188 -26.234 -5.891 1 97.88 159 GLU B CA 1
ATOM 3782 C C . GLU B 1 159 ? 17.719 -25.984 -6.207 1 97.88 159 GLU B C 1
ATOM 3784 O O . GLU B 1 159 ? 16.969 -25.469 -5.363 1 97.88 159 GLU B O 1
ATOM 3789 N N . VAL B 1 160 ? 17.328 -26.359 -7.426 1 98.56 160 VAL B N 1
ATOM 3790 C CA . VAL B 1 160 ? 15.922 -26.406 -7.816 1 98.56 160 VAL B CA 1
ATOM 3791 C C . VAL B 1 160 ? 15.531 -27.828 -8.188 1 98.56 160 VAL B C 1
ATOM 3793 O O . VAL B 1 160 ? 16.25 -28.516 -8.906 1 98.56 160 VAL B O 1
ATOM 3796 N N . THR B 1 161 ? 14.398 -28.312 -7.66 1 98.31 161 THR B N 1
ATOM 3797 C CA . THR B 1 161 ? 13.961 -29.672 -7.941 1 98.31 161 THR B CA 1
ATOM 3798 C C . THR B 1 161 ? 12.539 -29.672 -8.492 1 98.31 161 THR B C 1
ATOM 3800 O O . THR B 1 161 ? 11.727 -28.812 -8.148 1 98.31 161 THR B O 1
ATOM 3803 N N . PHE B 1 162 ? 12.266 -30.578 -9.336 1 97.44 162 PHE B N 1
ATOM 3804 C CA . PHE B 1 162 ? 10.922 -30.844 -9.836 1 97.44 162 PHE B CA 1
ATOM 3805 C C . PHE B 1 162 ? 10.539 -32.312 -9.617 1 97.44 162 PHE B C 1
ATOM 3807 O O . PHE B 1 162 ? 11.344 -33.219 -9.859 1 97.44 162 PHE B O 1
ATOM 3814 N N . ALA B 1 163 ? 9.352 -32.531 -9.195 1 95.75 163 ALA B N 1
ATOM 3815 C CA . ALA B 1 163 ? 8.891 -33.875 -8.906 1 95.75 163 ALA B CA 1
ATOM 3816 C C . ALA B 1 163 ? 8.617 -34.656 -10.188 1 95.75 163 ALA B C 1
ATOM 3818 O O . ALA B 1 163 ? 8.695 -35.875 -10.211 1 95.75 163 ALA B O 1
ATOM 3819 N N . HIS B 1 164 ? 8.336 -34.031 -11.258 1 95.25 164 HIS B N 1
ATOM 3820 C CA . HIS B 1 164 ? 7.988 -34.688 -12.523 1 95.25 164 HIS B CA 1
ATOM 3821 C C . HIS B 1 164 ? 9.234 -35 -13.344 1 95.25 164 HIS B C 1
ATOM 3823 O O . HIS B 1 164 ? 10.312 -34.469 -13.078 1 95.25 164 HIS B O 1
ATOM 3829 N N . PRO B 1 165 ? 9.125 -35.875 -14.367 1 95.81 165 PRO B N 1
ATOM 3830 C CA . PRO B 1 165 ? 10.273 -36.219 -15.211 1 95.81 165 PRO B CA 1
ATOM 3831 C C . PRO B 1 165 ? 10.719 -35.062 -16.094 1 95.81 165 PRO B C 1
ATOM 3833 O O . PRO B 1 165 ? 9.922 -34.188 -16.391 1 95.81 165 PRO B O 1
ATOM 3836 N N . CYS B 1 166 ? 11.945 -35.125 -16.516 1 96.94 166 CYS B N 1
ATOM 3837 C CA . CYS B 1 166 ? 12.523 -34.062 -17.344 1 96.94 166 CYS B CA 1
ATOM 3838 C C . CYS B 1 166 ? 12.047 -34.188 -18.781 1 96.94 166 CYS B C 1
ATOM 3840 O O . CYS B 1 166 ? 12.164 -35.219 -19.406 1 96.94 166 CYS B O 1
ATOM 3842 N N . ARG B 1 167 ? 11.508 -33.125 -19.312 1 94.38 167 ARG B N 1
ATOM 3843 C CA . ARG B 1 167 ? 11.047 -33.094 -20.703 1 94.38 167 ARG B CA 1
ATOM 3844 C C . ARG B 1 167 ? 11.602 -31.875 -21.438 1 94.38 167 ARG B C 1
ATOM 3846 O O . ARG B 1 167 ? 11.062 -31.469 -22.469 1 94.38 167 ARG B O 1
ATOM 3853 N N . LEU B 1 168 ? 12.625 -31.188 -20.781 1 95.38 168 LEU B N 1
ATOM 3854 C CA . LEU B 1 168 ? 13.234 -29.984 -21.359 1 95.38 168 LEU B CA 1
ATOM 3855 C C . LEU B 1 168 ? 14.75 -30.031 -21.203 1 95.38 168 LEU B C 1
ATOM 3857 O O . LEU B 1 168 ? 15.312 -31.062 -20.812 1 95.38 168 LEU B O 1
ATOM 3861 N N . ASP B 1 169 ? 15.43 -29.031 -21.672 1 95.06 169 ASP B N 1
ATOM 3862 C CA . ASP B 1 169 ? 16.875 -28.906 -21.516 1 95.06 169 ASP B CA 1
ATOM 3863 C C . ASP B 1 169 ? 17.234 -28.5 -20.094 1 95.06 169 ASP B C 1
ATOM 3865 O O . ASP B 1 169 ? 17.328 -27.312 -19.781 1 95.06 169 ASP B O 1
ATOM 3869 N N . ALA B 1 170 ? 17.547 -29.453 -19.328 1 95.62 170 ALA B N 1
ATOM 3870 C CA . ALA B 1 170 ? 17.812 -29.219 -17.922 1 95.62 170 ALA B CA 1
ATOM 3871 C C . ALA B 1 170 ? 19.094 -28.406 -17.734 1 95.62 170 ALA B C 1
ATOM 3873 O O . ALA B 1 170 ? 19.219 -27.625 -16.781 1 95.62 170 ALA B O 1
ATOM 3874 N N . GLY B 1 171 ? 20.031 -28.625 -18.578 1 96.62 171 GLY B N 1
ATOM 3875 C CA . GLY B 1 171 ? 21.266 -27.875 -18.516 1 96.62 171 GLY B CA 1
ATOM 3876 C C . GLY B 1 171 ? 21.062 -26.375 -18.703 1 96.62 171 GLY B C 1
ATOM 3877 O O . GLY B 1 171 ? 21.656 -25.578 -17.984 1 96.62 171 GLY B O 1
ATOM 3878 N N . ARG B 1 172 ? 20.25 -26.062 -19.594 1 97.5 172 ARG B N 1
ATOM 3879 C CA . ARG B 1 172 ? 19.938 -24.672 -19.859 1 97.5 172 ARG B CA 1
ATOM 3880 C C . ARG B 1 172 ? 19.25 -24.016 -18.672 1 97.5 172 ARG B C 1
ATOM 3882 O O . ARG B 1 172 ? 19.578 -22.875 -18.312 1 97.5 172 ARG B O 1
ATOM 3889 N N . LEU B 1 173 ? 18.281 -24.703 -18.125 1 97.62 173 LEU B N 1
ATOM 3890 C CA . LEU B 1 173 ? 17.594 -24.188 -16.953 1 97.62 173 LEU B CA 1
ATOM 3891 C C . LEU B 1 173 ? 18.562 -24.031 -15.773 1 97.62 173 LEU B C 1
ATOM 3893 O O . LEU B 1 173 ? 18.5 -23.031 -15.047 1 97.62 173 LEU B O 1
ATOM 3897 N N . ALA B 1 174 ? 19.469 -25 -15.625 1 98.19 174 ALA B N 1
ATOM 3898 C CA . ALA B 1 174 ? 20.453 -24.938 -14.547 1 98.19 174 ALA B CA 1
ATOM 3899 C C . ALA B 1 174 ? 21.359 -23.734 -14.703 1 98.19 174 ALA B C 1
ATOM 3901 O O . ALA B 1 174 ? 21.672 -23.047 -13.719 1 98.19 174 ALA B O 1
ATOM 3902 N N . GLU B 1 175 ? 21.781 -23.484 -15.883 1 97.75 175 GLU B N 1
ATOM 3903 C CA . GLU B 1 175 ? 22.609 -22.312 -16.156 1 97.75 175 GLU B CA 1
ATOM 3904 C C . GLU B 1 175 ? 21.859 -21.016 -15.836 1 97.75 175 GLU B C 1
ATOM 3906 O O . GLU B 1 175 ? 22.422 -20.109 -15.242 1 97.75 175 GLU B O 1
ATOM 3911 N N . TRP B 1 176 ? 20.625 -21.031 -16.188 1 97.81 176 TRP B N 1
ATOM 3912 C CA . TRP B 1 176 ? 19.828 -19.828 -15.977 1 97.81 176 TRP B CA 1
ATOM 3913 C C . TRP B 1 176 ? 19.547 -19.625 -14.492 1 97.81 176 TRP B C 1
ATOM 3915 O O . TRP B 1 176 ? 19.641 -18.5 -13.992 1 97.81 176 TRP B O 1
ATOM 3925 N N . PHE B 1 177 ? 19.234 -20.688 -13.766 1 97.75 177 PHE B N 1
ATOM 3926 C CA . PHE B 1 177 ? 18.984 -20.609 -12.336 1 97.75 177 PHE B CA 1
ATOM 3927 C C . PHE B 1 177 ? 20.266 -20.297 -11.57 1 97.75 177 PHE B C 1
ATOM 3929 O O . PHE B 1 177 ? 20.219 -19.75 -10.469 1 97.75 177 PHE B O 1
ATOM 3936 N N . GLY B 1 178 ? 21.406 -20.719 -12.172 1 97 178 GLY B N 1
ATOM 3937 C CA . GLY B 1 178 ? 22.688 -20.547 -11.492 1 97 178 GLY B CA 1
ATOM 3938 C C . GLY B 1 178 ? 22.922 -21.578 -10.406 1 97 178 GLY B C 1
ATOM 3939 O O . GLY B 1 178 ? 23.656 -21.328 -9.445 1 97 178 GLY B O 1
ATOM 3940 N N . CYS B 1 179 ? 22.281 -22.719 -10.445 1 97.62 179 CYS B N 1
ATOM 3941 C CA . CYS B 1 179 ? 22.406 -23.828 -9.516 1 97.62 179 CYS B CA 1
ATOM 3942 C C . CYS B 1 179 ? 21.922 -25.125 -10.156 1 97.62 179 CYS B C 1
ATOM 3944 O O . CYS B 1 179 ? 21.312 -25.109 -11.227 1 97.62 179 CYS B O 1
ATOM 3946 N N . PRO B 1 180 ? 22.234 -26.266 -9.523 1 98.06 180 PRO B N 1
ATOM 3947 C CA . PRO B 1 180 ? 21.766 -27.531 -10.086 1 98.06 180 PRO B CA 1
ATOM 3948 C C . PRO B 1 180 ? 20.234 -27.625 -10.133 1 98.06 180 PRO B C 1
ATOM 3950 O O . PRO B 1 180 ? 19.562 -27.141 -9.227 1 98.06 180 PRO B O 1
ATOM 3953 N N . VAL B 1 181 ? 19.75 -28.234 -11.25 1 98.56 181 VAL B N 1
ATOM 3954 C CA . VAL B 1 181 ? 18.328 -28.547 -11.422 1 98.56 181 VAL B CA 1
ATOM 3955 C C . VAL B 1 181 ? 18.141 -30.047 -11.555 1 98.56 181 VAL B C 1
ATOM 3957 O O . VAL B 1 181 ? 18.766 -30.688 -12.414 1 98.56 181 VAL B O 1
ATOM 3960 N N . ARG B 1 182 ? 17.297 -30.594 -10.703 1 98.12 182 ARG B N 1
ATOM 3961 C CA . ARG B 1 182 ? 17.062 -32.031 -10.703 1 98.12 182 ARG B CA 1
ATOM 3962 C C . ARG B 1 182 ? 15.594 -32.344 -10.938 1 98.12 182 ARG B C 1
ATOM 3964 O O . ARG B 1 182 ? 14.711 -31.703 -10.375 1 98.12 182 ARG B O 1
ATOM 3971 N N . PHE B 1 183 ? 15.359 -33.312 -11.734 1 97.75 183 PHE B N 1
ATOM 3972 C CA . PHE B 1 183 ? 14.016 -33.812 -12.008 1 97.75 183 PHE B CA 1
ATOM 3973 C C . PHE B 1 183 ? 13.797 -35.188 -11.367 1 97.75 183 PHE B C 1
ATOM 3975 O O . PHE B 1 183 ? 14.719 -35.75 -10.773 1 97.75 183 PHE B O 1
ATOM 3982 N N . ASP B 1 184 ? 12.555 -35.625 -11.43 1 96.56 184 ASP B N 1
ATOM 3983 C CA . ASP B 1 184 ? 12.188 -36.875 -10.766 1 96.56 184 ASP B CA 1
ATOM 3984 C C . ASP B 1 184 ? 12.539 -36.844 -9.281 1 96.56 184 ASP B C 1
ATOM 3986 O O . ASP B 1 184 ? 13.016 -37.844 -8.727 1 96.56 184 ASP B O 1
ATOM 3990 N N . ALA B 1 185 ? 12.508 -35.75 -8.672 1 96.06 185 ALA B N 1
ATOM 3991 C CA . ALA B 1 185 ? 12.773 -35.531 -7.25 1 96.06 185 ALA B CA 1
ATOM 3992 C C . ALA B 1 185 ? 11.523 -35.781 -6.418 1 96.06 185 ALA B C 1
ATOM 3994 O O . ALA B 1 185 ? 10.406 -35.812 -6.949 1 96.06 185 ALA B O 1
ATOM 3995 N N . PRO B 1 186 ? 11.633 -36 -5.148 1 93.62 186 PRO B N 1
ATOM 3996 C CA . PRO B 1 186 ? 10.469 -36.25 -4.309 1 93.62 186 PRO B CA 1
ATOM 3997 C C . PRO B 1 186 ? 9.531 -35.062 -4.188 1 93.62 186 PRO B C 1
ATOM 3999 O O . PRO B 1 186 ? 8.344 -35.219 -3.895 1 93.62 186 PRO B O 1
ATOM 4002 N N . ARG B 1 187 ? 10.102 -33.844 -4.371 1 94.12 187 ARG B N 1
ATOM 4003 C CA . ARG B 1 187 ? 9.297 -32.656 -4.215 1 94.12 187 ARG B CA 1
ATOM 4004 C C . ARG B 1 187 ? 9.695 -31.594 -5.238 1 94.12 187 ARG B C 1
ATOM 4006 O O . ARG B 1 187 ? 10.812 -31.609 -5.758 1 94.12 187 ARG B O 1
ATOM 4013 N N . THR B 1 188 ? 8.758 -30.719 -5.535 1 96.94 188 THR B N 1
ATOM 4014 C CA . THR B 1 188 ? 9.031 -29.516 -6.312 1 96.94 188 THR B CA 1
ATOM 4015 C C . THR B 1 188 ? 9.398 -28.344 -5.398 1 96.94 188 THR B C 1
ATOM 4017 O O . THR B 1 188 ? 8.594 -27.938 -4.559 1 96.94 188 THR B O 1
ATOM 4020 N N . SER B 1 189 ? 10.664 -27.797 -5.574 1 98 189 SER B N 1
ATOM 4021 C CA . SER B 1 189 ? 11.094 -26.844 -4.559 1 98 189 SER B CA 1
ATOM 4022 C C . SER B 1 189 ? 12.281 -26.016 -5.035 1 98 189 SER B C 1
ATOM 4024 O O . SER B 1 189 ? 12.914 -26.359 -6.039 1 98 189 SER B O 1
ATOM 4026 N N . ILE B 1 190 ? 12.492 -24.922 -4.43 1 98.31 190 ILE B N 1
ATOM 4027 C CA . ILE B 1 190 ? 13.734 -24.156 -4.465 1 98.31 190 ILE B CA 1
ATOM 4028 C C . ILE B 1 190 ? 14.438 -24.25 -3.109 1 98.31 190 ILE B C 1
ATOM 4030 O O . ILE B 1 190 ? 13.852 -23.922 -2.076 1 98.31 190 ILE B O 1
ATOM 4034 N N . ALA B 1 191 ? 15.633 -24.688 -3.117 1 98 191 ALA B N 1
ATOM 4035 C CA . ALA B 1 191 ? 16.453 -24.75 -1.913 1 98 191 ALA B CA 1
ATOM 4036 C C . ALA B 1 191 ? 17.375 -23.531 -1.827 1 98 191 ALA B C 1
ATOM 4038 O O . ALA B 1 191 ? 17.953 -23.109 -2.832 1 98 191 ALA B O 1
ATOM 4039 N N . PHE B 1 192 ? 17.5 -23.016 -0.592 1 96.62 192 PHE B N 1
ATOM 4040 C CA . PHE B 1 192 ? 18.312 -21.828 -0.382 1 96.62 192 PHE B CA 1
ATOM 4041 C C . PHE B 1 192 ? 19.516 -22.141 0.486 1 96.62 192 PHE B C 1
ATOM 4043 O O . PHE B 1 192 ? 19.484 -23.062 1.295 1 96.62 192 PHE B O 1
ATOM 4050 N N . ALA B 1 193 ? 20.578 -21.359 0.234 1 91.44 193 ALA B N 1
ATOM 4051 C CA . ALA B 1 193 ? 21.672 -21.375 1.187 1 91.44 193 ALA B CA 1
ATOM 4052 C C . ALA B 1 193 ? 21.234 -20.859 2.553 1 91.44 193 ALA B C 1
ATOM 4054 O O . ALA B 1 193 ? 20.281 -20.094 2.65 1 91.44 193 ALA B O 1
ATOM 4055 N N . PRO B 1 194 ? 22.047 -21.234 3.525 1 83.44 194 PRO B N 1
ATOM 4056 C CA . PRO B 1 194 ? 21.703 -20.75 4.863 1 83.44 194 PRO B CA 1
ATOM 4057 C C . PRO B 1 194 ? 21.781 -19.219 4.977 1 83.44 194 PRO B C 1
ATOM 4059 O O . PRO B 1 194 ? 22.578 -18.594 4.27 1 83.44 194 PRO B O 1
ATOM 4062 N N . ASP B 1 195 ? 20.969 -18.5 5.648 1 89 195 ASP B N 1
ATOM 4063 C CA . ASP B 1 195 ? 21.016 -17.094 6.062 1 89 195 ASP B CA 1
ATOM 4064 C C . ASP B 1 195 ? 20.422 -16.188 4.98 1 89 195 ASP B C 1
ATOM 4066 O O . ASP B 1 195 ? 20.297 -14.984 5.18 1 89 195 ASP B O 1
ATOM 4070 N N . VAL B 1 196 ? 20.266 -16.812 3.736 1 94.06 196 VAL B N 1
ATOM 4071 C CA . VAL B 1 196 ? 19.766 -15.969 2.656 1 94.06 196 VAL B CA 1
ATOM 4072 C C . VAL B 1 196 ? 18.391 -15.438 3.018 1 94.06 196 VAL B C 1
ATOM 4074 O O . VAL B 1 196 ? 17.984 -14.367 2.553 1 94.06 196 VAL B O 1
ATOM 4077 N N . LEU B 1 197 ? 17.656 -16.156 3.812 1 95.5 197 LEU B N 1
ATOM 4078 C CA . LEU B 1 197 ? 16.297 -15.773 4.152 1 95.5 197 LEU B CA 1
ATOM 4079 C C . LEU B 1 197 ? 16.266 -14.484 4.965 1 95.5 197 LEU B C 1
ATOM 4081 O O . LEU B 1 197 ? 15.242 -13.812 5.047 1 95.5 197 LEU B O 1
ATOM 4085 N N . ASP B 1 198 ? 17.391 -14.109 5.535 1 95.38 198 ASP B N 1
ATOM 4086 C CA . ASP B 1 198 ? 17.438 -12.93 6.391 1 95.38 198 ASP B CA 1
ATOM 4087 C C . ASP B 1 198 ? 17.938 -11.711 5.613 1 95.38 198 ASP B C 1
ATOM 4089 O O . ASP B 1 198 ? 18.031 -10.617 6.168 1 95.38 198 ASP B O 1
ATOM 4093 N N . LEU B 1 199 ? 18.203 -11.922 4.34 1 96.25 199 LEU B N 1
ATOM 4094 C CA . LEU B 1 199 ? 18.609 -10.805 3.5 1 96.25 199 LEU B CA 1
ATOM 4095 C C . LEU B 1 199 ? 17.484 -9.789 3.361 1 96.25 199 LEU B C 1
ATOM 4097 O O . LEU B 1 199 ? 16.328 -10.164 3.223 1 96.25 199 LEU B O 1
ATOM 4101 N N . PRO B 1 200 ? 17.828 -8.492 3.414 1 95.88 200 PRO B N 1
ATOM 4102 C CA . PRO B 1 200 ? 16.812 -7.457 3.221 1 95.88 200 PRO B CA 1
ATOM 4103 C C . PRO B 1 200 ? 16.344 -7.348 1.769 1 95.88 200 PRO B C 1
ATOM 4105 O O . PRO B 1 200 ? 17.078 -7.723 0.853 1 95.88 200 PRO B O 1
ATOM 4108 N N . THR B 1 201 ? 15.148 -6.945 1.569 1 95.12 201 THR B N 1
ATOM 4109 C CA . THR B 1 201 ? 14.664 -6.633 0.231 1 95.12 201 THR B CA 1
ATOM 4110 C C . THR B 1 201 ? 14.914 -5.164 -0.106 1 95.12 201 THR B C 1
ATOM 4112 O O . THR B 1 201 ? 15.062 -4.332 0.792 1 95.12 201 THR B O 1
ATOM 4115 N N . ARG B 1 202 ? 14.984 -4.828 -1.317 1 92.94 202 ARG B N 1
ATOM 4116 C CA . ARG B 1 202 ? 15.336 -3.494 -1.793 1 92.94 202 ARG B CA 1
ATOM 4117 C C . ARG B 1 202 ? 14.297 -2.467 -1.358 1 92.94 202 ARG B C 1
ATOM 4119 O O . ARG B 1 202 ? 14.633 -1.326 -1.04 1 92.94 202 ARG B O 1
ATOM 4126 N N . LEU B 1 203 ? 13.055 -2.893 -1.31 1 92.75 203 LEU B N 1
ATOM 4127 C CA . LEU B 1 203 ? 11.969 -1.969 -0.999 1 92.75 203 LEU B CA 1
ATOM 4128 C C . LEU B 1 203 ? 11.375 -2.268 0.375 1 92.75 203 LEU B C 1
ATOM 4130 O O . LEU B 1 203 ? 10.273 -1.822 0.689 1 92.75 203 LEU B O 1
ATOM 4134 N N . GLY B 1 204 ? 12.078 -2.977 1.162 1 94.5 204 GLY B N 1
ATOM 4135 C CA . GLY B 1 204 ? 11.578 -3.346 2.477 1 94.5 204 GLY B CA 1
ATOM 4136 C C . GLY B 1 204 ? 11.312 -2.15 3.371 1 94.5 204 GLY B C 1
ATOM 4137 O O . GLY B 1 204 ? 12.203 -1.339 3.617 1 94.5 204 GLY B O 1
ATOM 4138 N N . ASP B 1 205 ? 10.07 -1.986 3.795 1 92.31 205 ASP B N 1
ATOM 4139 C CA . ASP B 1 205 ? 9.633 -0.938 4.707 1 92.31 205 ASP B CA 1
ATOM 4140 C C . ASP B 1 205 ? 8.539 -1.45 5.645 1 92.31 205 ASP B C 1
ATOM 4142 O O . ASP B 1 205 ? 7.469 -1.87 5.191 1 92.31 205 ASP B O 1
ATOM 4146 N N . PRO B 1 206 ? 8.836 -1.364 6.926 1 89.06 206 PRO B N 1
ATOM 4147 C CA . PRO B 1 206 ? 7.902 -1.977 7.871 1 89.06 206 PRO B CA 1
ATOM 4148 C C . PRO B 1 206 ? 6.5 -1.378 7.789 1 89.06 206 PRO B C 1
ATOM 4150 O O . PRO B 1 206 ? 5.508 -2.102 7.902 1 89.06 206 PRO B O 1
ATOM 4153 N N . ALA B 1 207 ? 6.391 -0.151 7.594 1 88.12 207 ALA B N 1
ATOM 4154 C CA . ALA B 1 207 ? 5.082 0.496 7.578 1 88.12 207 ALA B CA 1
ATOM 4155 C C . ALA B 1 207 ? 4.316 0.153 6.305 1 88.12 207 ALA B C 1
ATOM 4157 O O . ALA B 1 207 ? 3.125 -0.163 6.352 1 88.12 207 ALA B O 1
ATOM 4158 N N . VAL B 1 208 ? 4.953 0.217 5.184 1 91.19 208 VAL B N 1
ATOM 4159 C CA . VAL B 1 208 ? 4.336 -0.178 3.922 1 91.19 208 VAL B CA 1
ATOM 4160 C C . VAL B 1 208 ? 3.904 -1.641 3.992 1 91.19 208 VAL B C 1
ATOM 4162 O O . VAL B 1 208 ? 2.787 -1.985 3.6 1 91.19 208 VAL B O 1
ATOM 4165 N N . SER B 1 209 ? 4.859 -2.404 4.484 1 90.62 209 SER B N 1
ATOM 4166 C CA . SER B 1 209 ? 4.602 -3.832 4.648 1 90.62 209 SER B CA 1
ATOM 4167 C C . SER B 1 209 ? 3.365 -4.078 5.504 1 90.62 209 SER B C 1
ATOM 4169 O O . SER B 1 209 ? 2.5 -4.879 5.145 1 90.62 209 SER B O 1
ATOM 4171 N N . ARG B 1 210 ? 3.289 -3.395 6.527 1 83.12 210 ARG B N 1
ATOM 4172 C CA . ARG B 1 210 ? 2.16 -3.553 7.438 1 83.12 210 ARG B CA 1
ATOM 4173 C C . ARG B 1 210 ? 0.851 -3.158 6.762 1 83.12 210 ARG B C 1
ATOM 4175 O O . ARG B 1 210 ? -0.164 -3.84 6.918 1 83.12 210 ARG B O 1
ATOM 4182 N N . PHE B 1 211 ? 0.842 -2.154 6.121 1 85.94 211 PHE B N 1
ATOM 4183 C CA . PHE B 1 211 ? -0.349 -1.678 5.426 1 85.94 211 PHE B CA 1
ATOM 4184 C C . PHE B 1 211 ? -0.829 -2.705 4.406 1 85.94 211 PHE B C 1
ATOM 4186 O O . PHE B 1 211 ? -2.012 -3.053 4.379 1 85.94 211 PHE B O 1
ATOM 4193 N N . LEU B 1 212 ? 0.029 -3.184 3.627 1 88.75 212 LEU B N 1
ATOM 4194 C CA . LEU B 1 212 ? -0.323 -4.133 2.576 1 88.75 212 LEU B CA 1
ATOM 4195 C C . LEU B 1 212 ? -0.773 -5.461 3.172 1 88.75 212 LEU B C 1
ATOM 4197 O O . LEU B 1 212 ? -1.707 -6.09 2.666 1 88.75 212 LEU B O 1
ATOM 4201 N N . THR B 1 213 ? -0.106 -5.891 4.195 1 87.75 213 THR B N 1
ATOM 4202 C CA . THR B 1 213 ? -0.492 -7.141 4.84 1 87.75 213 THR B CA 1
ATOM 4203 C C . THR B 1 213 ? -1.887 -7.027 5.449 1 87.75 213 THR B C 1
ATOM 4205 O O . THR B 1 213 ? -2.68 -7.969 5.375 1 87.75 213 THR B O 1
ATOM 4208 N N . ALA B 1 214 ? -2.178 -5.906 6.008 1 78.75 214 ALA B N 1
ATOM 4209 C CA . ALA B 1 214 ? -3.516 -5.68 6.547 1 78.75 214 ALA B CA 1
ATOM 4210 C C . ALA B 1 214 ? -4.57 -5.758 5.445 1 78.75 214 ALA B C 1
ATOM 4212 O O . ALA B 1 214 ? -5.648 -6.32 5.648 1 78.75 214 ALA B O 1
ATOM 4213 N N . HIS B 1 215 ? -4.25 -5.195 4.391 1 80.25 215 HIS B N 1
ATOM 4214 C CA . HIS B 1 215 ? -5.145 -5.238 3.24 1 80.25 215 HIS B CA 1
ATOM 4215 C C . HIS B 1 215 ? -5.383 -6.676 2.781 1 80.25 215 HIS B C 1
ATOM 4217 O O . HIS B 1 215 ? -6.52 -7.066 2.52 1 80.25 215 HIS B O 1
ATOM 4223 N N . LEU B 1 216 ? -4.367 -7.461 2.691 1 85.31 216 LEU B N 1
ATOM 4224 C CA . LEU B 1 216 ? -4.465 -8.852 2.266 1 85.31 216 LEU B CA 1
ATOM 4225 C C . LEU B 1 216 ? -5.234 -9.688 3.289 1 85.31 216 LEU B C 1
ATOM 4227 O O . LEU B 1 216 ? -6.008 -10.57 2.922 1 85.31 216 LEU B O 1
ATOM 4231 N N . ASP B 1 217 ? -5 -9.398 4.516 1 80.81 217 ASP B N 1
ATOM 4232 C CA . ASP B 1 217 ? -5.746 -10.078 5.57 1 80.81 217 ASP B CA 1
ATOM 4233 C C . ASP B 1 217 ? -7.246 -9.828 5.43 1 80.81 217 ASP B C 1
ATOM 4235 O O . ASP B 1 217 ? -8.055 -10.742 5.625 1 80.81 217 ASP B O 1
ATOM 4239 N N . ALA B 1 218 ? -7.578 -8.641 5.086 1 71.25 218 ALA B N 1
ATOM 4240 C CA . ALA B 1 218 ? -8.977 -8.297 4.863 1 71.25 218 ALA B CA 1
ATOM 4241 C C . ALA B 1 218 ? -9.562 -9.078 3.689 1 71.25 218 ALA B C 1
ATOM 4243 O O . ALA B 1 218 ? -10.695 -9.555 3.752 1 71.25 218 ALA B O 1
ATOM 4244 N N . GLN B 1 219 ? -8.82 -9.203 2.695 1 74.44 219 GLN B N 1
ATOM 4245 C CA . GLN B 1 219 ? -9.266 -9.977 1.536 1 74.44 219 GLN B CA 1
ATOM 4246 C C . GLN B 1 219 ? -9.445 -11.445 1.89 1 74.44 219 GLN B C 1
ATOM 4248 O O . GLN B 1 219 ? -10.391 -12.086 1.436 1 74.44 219 GLN B O 1
ATOM 4253 N N . LEU B 1 220 ? -8.5 -11.984 2.646 1 77.31 220 LEU B N 1
ATOM 4254 C CA . LEU B 1 220 ? -8.594 -13.375 3.072 1 77.31 220 LEU B CA 1
ATOM 4255 C C . LEU B 1 220 ? -9.836 -13.609 3.926 1 77.31 220 LEU B C 1
ATOM 4257 O O . LEU B 1 220 ? -10.508 -14.633 3.789 1 77.31 220 LEU B O 1
ATOM 4261 N N . ALA B 1 221 ? -10.055 -12.68 4.754 1 65.56 221 ALA B N 1
ATOM 4262 C CA . ALA B 1 221 ? -11.219 -12.758 5.625 1 65.56 221 ALA B CA 1
ATOM 4263 C C . ALA B 1 221 ? -12.516 -12.789 4.812 1 65.56 221 ALA B C 1
ATOM 4265 O O . ALA B 1 221 ? -13.477 -13.461 5.188 1 65.56 221 ALA B O 1
ATOM 4266 N N . ALA B 1 222 ? -12.438 -12.148 3.744 1 60.91 222 ALA B N 1
ATOM 4267 C CA . ALA B 1 222 ? -13.609 -12.07 2.877 1 60.91 222 ALA B CA 1
ATOM 4268 C C . ALA B 1 222 ? -13.867 -13.406 2.176 1 60.91 222 ALA B C 1
ATOM 4270 O O . ALA B 1 222 ? -14.969 -13.656 1.695 1 60.91 222 ALA B O 1
ATOM 4271 N N . LEU B 1 223 ? -12.797 -14.195 2.023 1 63.41 223 LEU B N 1
ATOM 4272 C CA . LEU B 1 223 ? -12.93 -15.508 1.39 1 63.41 223 LEU B CA 1
ATOM 4273 C C . LEU B 1 223 ? -13.539 -16.516 2.355 1 63.41 223 LEU B C 1
ATOM 4275 O O . LEU B 1 223 ? -14.047 -17.562 1.932 1 63.41 223 LEU B O 1
ATOM 4279 N N . ALA B 1 224 ? -13.445 -16.266 3.711 1 61.25 224 ALA B N 1
ATOM 4280 C CA . ALA B 1 224 ? -13.93 -17.203 4.715 1 61.25 224 ALA B CA 1
ATOM 4281 C C . ALA B 1 224 ? -15.43 -17.422 4.582 1 61.25 224 ALA B C 1
ATOM 4283 O O . ALA B 1 224 ? -16.172 -16.5 4.234 1 61.25 224 ALA B O 1
ATOM 4284 N N . PRO B 1 225 ? -15.703 -18.766 4.586 1 58 225 PRO B N 1
ATOM 4285 C CA . PRO B 1 225 ? -17.141 -19.047 4.582 1 58 225 PRO B CA 1
ATOM 4286 C C . PRO B 1 225 ? -17.906 -18.25 5.641 1 58 225 PRO B C 1
ATOM 4288 O O . PRO B 1 225 ? -17.328 -17.891 6.676 1 58 225 PRO B O 1
ATOM 4291 N N . GLY B 1 226 ? -19.078 -17.5 5.312 1 60.22 226 GLY B N 1
ATOM 4292 C CA . GLY B 1 226 ? -19.891 -16.703 6.207 1 60.22 226 GLY B CA 1
ATOM 4293 C C . GLY B 1 226 ? -20.844 -15.766 5.469 1 60.22 226 GLY B C 1
ATOM 4294 O O . GLY B 1 226 ? -20.891 -15.766 4.238 1 60.22 226 GLY B O 1
ATOM 4295 N N . ASP B 1 227 ? -21.719 -15.234 6.211 1 64.81 227 ASP B N 1
ATOM 4296 C CA . ASP B 1 227 ? -22.672 -14.289 5.637 1 64.81 227 ASP B CA 1
ATOM 4297 C C . ASP B 1 227 ? -21.938 -13.102 5.008 1 64.81 227 ASP B C 1
ATOM 4299 O O . ASP B 1 227 ? -20.969 -12.594 5.566 1 64.81 227 ASP B O 1
ATOM 4303 N N . PRO B 1 228 ? -22.359 -12.875 3.857 1 64.12 228 PRO B N 1
ATOM 4304 C CA . PRO B 1 228 ? -21.734 -11.773 3.121 1 64.12 228 PRO B CA 1
ATOM 4305 C C . PRO B 1 228 ? -21.594 -10.508 3.963 1 64.12 228 PRO B C 1
ATOM 4307 O O . PRO B 1 228 ? -20.594 -9.789 3.848 1 64.12 228 PRO B O 1
ATOM 4310 N N . LEU B 1 229 ? -22.562 -10.336 4.805 1 73.12 229 LEU B N 1
ATOM 4311 C CA . LEU B 1 229 ? -22.5 -9.148 5.648 1 73.12 229 LEU B CA 1
ATOM 4312 C C . LEU B 1 229 ? -21.359 -9.25 6.645 1 73.12 229 LEU B C 1
ATOM 4314 O O . LEU B 1 229 ? -20.625 -8.281 6.859 1 73.12 229 LEU B O 1
ATOM 4318 N N . GLU B 1 230 ? -21.266 -10.445 7.152 1 75.38 230 GLU B N 1
ATOM 4319 C CA . GLU B 1 230 ? -20.188 -10.656 8.117 1 75.38 230 GLU B CA 1
ATOM 4320 C C . GLU B 1 230 ? -18.812 -10.461 7.461 1 75.38 230 GLU B C 1
ATOM 4322 O O . GLU B 1 230 ? -17.938 -9.812 8.031 1 75.38 230 GLU B O 1
ATOM 4327 N N . ARG B 1 231 ? -18.781 -10.867 6.336 1 72.81 231 ARG B N 1
ATOM 4328 C CA . ARG B 1 231 ? -17.531 -10.773 5.602 1 72.81 231 ARG B CA 1
ATOM 4329 C C . ARG B 1 231 ? -17.203 -9.336 5.227 1 72.81 231 ARG B C 1
ATOM 4331 O O . ARG B 1 231 ? -16.078 -8.883 5.375 1 72.81 231 ARG B O 1
ATOM 4338 N N . ALA B 1 232 ? -18.219 -8.68 4.789 1 71.31 232 ALA B N 1
ATOM 4339 C CA . ALA B 1 232 ? -18.047 -7.281 4.398 1 71.31 232 ALA B CA 1
ATOM 4340 C C . ALA B 1 232 ? -17.672 -6.422 5.598 1 71.31 232 ALA B C 1
ATOM 4342 O O . ALA B 1 232 ? -16.797 -5.551 5.496 1 71.31 232 ALA B O 1
ATOM 4343 N N . LEU B 1 233 ? -18.297 -6.715 6.633 1 78.94 233 LEU B N 1
ATOM 4344 C CA . LEU B 1 233 ? -18.016 -5.98 7.863 1 78.94 233 LEU B CA 1
ATOM 4345 C C . LEU B 1 233 ? -16.594 -6.246 8.344 1 78.94 233 LEU B C 1
ATOM 4347 O O . LEU B 1 233 ? -15.852 -5.309 8.641 1 78.94 233 LEU B O 1
ATOM 4351 N N . ALA B 1 234 ? -16.219 -7.438 8.273 1 77.44 234 ALA B N 1
ATOM 4352 C CA . ALA B 1 234 ? -14.883 -7.82 8.734 1 77.44 234 ALA B CA 1
ATOM 4353 C C . ALA B 1 234 ? -13.797 -7.199 7.852 1 77.44 234 ALA B C 1
ATOM 4355 O O . ALA B 1 234 ? -12.781 -6.715 8.359 1 77.44 234 ALA B O 1
ATOM 4356 N N . ALA B 1 235 ? -14.047 -7.199 6.645 1 73.31 235 ALA B N 1
ATOM 4357 C CA . ALA B 1 235 ? -13.094 -6.637 5.691 1 73.31 235 ALA B CA 1
ATOM 4358 C C . ALA B 1 235 ? -12.906 -5.141 5.922 1 73.31 235 ALA B C 1
ATOM 4360 O O . ALA B 1 235 ? -11.781 -4.645 5.957 1 73.31 235 ALA B O 1
ATOM 4361 N N . HIS B 1 236 ? -13.945 -4.477 6.09 1 74.56 236 HIS B N 1
ATOM 4362 C CA . HIS B 1 236 ? -13.891 -3.039 6.328 1 74.56 236 HIS B CA 1
ATOM 4363 C C . HIS B 1 236 ? -13.188 -2.723 7.641 1 74.56 236 HIS B C 1
ATOM 4365 O O . HIS B 1 236 ? -12.383 -1.79 7.711 1 74.56 236 HIS B O 1
ATOM 4371 N N . LEU B 1 237 ? -13.523 -3.494 8.594 1 79.44 237 LEU B N 1
ATOM 4372 C CA . LEU B 1 237 ? -12.906 -3.305 9.906 1 79.44 237 LEU B CA 1
ATOM 4373 C C . LEU B 1 237 ? -11.398 -3.51 9.828 1 79.44 237 LEU B C 1
ATOM 4375 O O . LEU B 1 237 ? -10.625 -2.707 10.359 1 79.44 237 LEU B O 1
ATOM 4379 N N . SER B 1 238 ? -11.023 -4.512 9.148 1 76.81 238 SER B N 1
ATOM 4380 C CA . SER B 1 238 ? -9.602 -4.84 9.039 1 76.81 238 SER B CA 1
ATOM 4381 C C . SER B 1 238 ? -8.82 -3.691 8.414 1 76.81 238 SER B C 1
ATOM 4383 O O . SER B 1 238 ? -7.707 -3.379 8.844 1 76.81 238 SER B O 1
ATOM 4385 N N . GLU B 1 239 ? -9.43 -3.125 7.48 1 69 239 GLU B N 1
ATOM 4386 C CA . GLU B 1 239 ? -8.781 -2.027 6.766 1 69 239 GLU B CA 1
ATOM 4387 C C . GLU B 1 239 ? -8.711 -0.773 7.633 1 69 239 GLU B C 1
ATOM 4389 O O . GLU B 1 239 ? -7.762 0.006 7.523 1 69 239 GLU B O 1
ATOM 4394 N N . ALA B 1 240 ? -9.617 -0.63 8.477 1 69.94 240 ALA B N 1
ATOM 4395 C CA . ALA B 1 240 ? -9.789 0.621 9.211 1 69.94 240 ALA B CA 1
ATOM 4396 C C . ALA B 1 240 ? -9.023 0.589 10.531 1 69.94 240 ALA B C 1
ATOM 4398 O O . ALA B 1 240 ? -8.711 1.637 11.102 1 69.94 240 ALA B O 1
ATOM 4399 N N . LEU B 1 241 ? -8.633 -0.537 10.969 1 72.38 241 LEU B N 1
ATOM 4400 C CA . LEU B 1 241 ? -8.141 -0.697 12.336 1 72.38 241 LEU B CA 1
ATOM 4401 C C . LEU B 1 241 ? -6.828 0.052 12.531 1 72.38 241 LEU B C 1
ATOM 4403 O O . LEU B 1 241 ? -6.559 0.569 13.617 1 72.38 241 LEU B O 1
ATOM 4407 N N . SER B 1 242 ? -6.074 0.071 11.422 1 62.41 242 SER B N 1
ATOM 4408 C CA . SER B 1 242 ? -4.777 0.724 11.555 1 62.41 242 SER B CA 1
ATOM 4409 C C . SER B 1 242 ? -4.934 2.223 11.789 1 62.41 242 SER B C 1
ATOM 4411 O O . SER B 1 242 ? -3.996 2.891 12.227 1 62.41 242 SER B O 1
ATOM 4413 N N . THR B 1 243 ? -6.074 2.699 11.531 1 61.16 243 THR B N 1
ATOM 4414 C CA . THR B 1 243 ? -6.34 4.113 11.773 1 61.16 243 THR B CA 1
ATOM 4415 C C . THR B 1 243 ? -7.277 4.293 12.961 1 61.16 243 THR B C 1
ATOM 4417 O O . THR B 1 243 ? -7.711 5.41 13.258 1 61.16 243 THR B O 1
ATOM 4420 N N . GLY B 1 244 ? -7.598 3.26 13.617 1 67.31 244 GLY B N 1
ATOM 4421 C CA . GLY B 1 244 ? -8.508 3.279 14.75 1 67.31 244 GLY B CA 1
ATOM 4422 C C . GLY B 1 244 ? -9.758 2.453 14.531 1 67.31 244 GLY B C 1
ATOM 4423 O O . GLY B 1 244 ? -10.047 2.051 13.398 1 67.31 244 GLY B O 1
ATOM 4424 N N . VAL B 1 245 ? -10.461 2.16 15.68 1 75.5 245 VAL B N 1
ATOM 4425 C CA . VAL B 1 245 ? -11.703 1.393 15.594 1 75.5 245 VAL B CA 1
ATOM 4426 C C . VAL B 1 245 ? -12.82 2.271 15.047 1 75.5 245 VAL B C 1
ATOM 4428 O O . VAL B 1 245 ? -13.195 3.273 15.664 1 75.5 245 VAL B O 1
ATOM 4431 N N . PRO B 1 246 ? -13.305 1.896 13.93 1 76.12 246 PRO B N 1
ATOM 4432 C CA . PRO B 1 246 ? -14.375 2.723 13.367 1 76.12 246 PRO B CA 1
ATOM 4433 C C . PRO B 1 246 ? -15.703 2.559 14.109 1 76.12 246 PRO B C 1
ATOM 4435 O O . PRO B 1 246 ? -16 1.474 14.617 1 76.12 246 PRO B O 1
ATOM 4438 N N . ARG B 1 247 ? -16.5 3.654 14.195 1 78.75 247 ARG B N 1
ATOM 4439 C CA . ARG B 1 247 ? -17.844 3.584 14.727 1 78.75 247 ARG B CA 1
ATOM 4440 C C . ARG B 1 247 ? -18.766 2.812 13.789 1 78.75 247 ARG B C 1
ATOM 4442 O O . ARG B 1 247 ? -18.594 2.854 12.57 1 78.75 247 ARG B O 1
ATOM 4449 N N . ALA B 1 248 ? -19.766 2.174 14.453 1 83.69 248 ALA B N 1
ATOM 4450 C CA . ALA B 1 248 ? -20.688 1.354 13.68 1 83.69 248 ALA B CA 1
ATOM 4451 C C . ALA B 1 248 ? -21.391 2.178 12.602 1 83.69 248 ALA B C 1
ATOM 4453 O O . ALA B 1 248 ? -21.594 1.699 11.484 1 83.69 248 ALA B O 1
ATOM 4454 N N . GLY B 1 249 ? -21.703 3.381 13.016 1 79.12 249 GLY B N 1
ATOM 4455 C CA . GLY B 1 249 ? -22.359 4.246 12.047 1 79.12 249 GLY B CA 1
ATOM 4456 C C . GLY B 1 249 ? -21.516 4.508 10.812 1 79.12 249 GLY B C 1
ATOM 4457 O O . GLY B 1 249 ? -22.031 4.492 9.688 1 79.12 249 GLY B O 1
ATOM 4458 N N . ALA B 1 250 ? -20.25 4.711 11.023 1 74.81 250 ALA B N 1
ATOM 4459 C CA . ALA B 1 250 ? -19.344 4.973 9.922 1 74.81 250 ALA B CA 1
ATOM 4460 C C . ALA B 1 250 ? -19.188 3.74 9.031 1 74.81 250 ALA B C 1
ATOM 4462 O O . ALA B 1 250 ? -19.172 3.852 7.805 1 74.81 250 ALA B O 1
ATOM 4463 N N . VAL B 1 251 ? -19.094 2.639 9.664 1 80.19 251 VAL B N 1
ATOM 4464 C CA . VAL B 1 251 ? -18.953 1.385 8.938 1 80.19 251 VAL B CA 1
ATOM 4465 C C . VAL B 1 251 ? -20.219 1.095 8.148 1 80.19 251 VAL B C 1
ATOM 4467 O O . VAL B 1 251 ? -20.172 0.666 6.992 1 80.19 251 VAL B O 1
ATOM 4470 N N . ALA B 1 252 ? -21.391 1.318 8.812 1 79.44 252 ALA B N 1
ATOM 4471 C CA . ALA B 1 252 ? -22.672 1.104 8.156 1 79.44 252 ALA B CA 1
ATOM 4472 C C . ALA B 1 252 ? -22.797 1.938 6.883 1 79.44 252 ALA B C 1
ATOM 4474 O O . ALA B 1 252 ? -23.172 1.426 5.832 1 79.44 252 ALA B O 1
ATOM 4475 N N . ARG B 1 253 ? -22.359 3.107 7.051 1 72 253 ARG B N 1
ATOM 4476 C CA . ARG B 1 253 ? -22.406 4.012 5.906 1 72 253 ARG B CA 1
ATOM 4477 C C . ARG B 1 253 ? -21.5 3.512 4.785 1 72 253 ARG B C 1
ATOM 4479 O O . ARG B 1 253 ? -21.891 3.547 3.611 1 72 253 ARG B O 1
ATOM 4486 N N . ALA B 1 254 ? -20.344 3.039 5.188 1 68.38 254 ALA B N 1
ATOM 4487 C CA . ALA B 1 254 ? -19.391 2.518 4.211 1 68.38 254 ALA B CA 1
ATOM 4488 C C . ALA B 1 254 ? -19.953 1.297 3.492 1 68.38 254 ALA B C 1
ATOM 4490 O O . ALA B 1 254 ? -19.656 1.057 2.324 1 68.38 254 ALA B O 1
ATOM 4491 N N . LEU B 1 255 ? -20.844 0.638 4.184 1 70.19 255 LEU B N 1
ATOM 4492 C CA . LEU B 1 255 ? -21.438 -0.581 3.641 1 70.19 255 LEU B CA 1
ATOM 4493 C C . LEU B 1 255 ? -22.781 -0.284 2.967 1 70.19 255 LEU B C 1
ATOM 4495 O O . LEU B 1 255 ? -23.484 -1.204 2.551 1 70.19 255 LEU B O 1
ATOM 4499 N N . GLY B 1 256 ? -23.125 1.013 3.033 1 65.94 256 GLY B N 1
ATOM 4500 C CA . GLY B 1 256 ? -24.297 1.447 2.305 1 65.94 256 GLY B CA 1
ATOM 4501 C C . GLY B 1 256 ? -25.594 1.181 3.053 1 65.94 256 GLY B C 1
ATOM 4502 O O . GLY B 1 256 ? -26.625 0.924 2.438 1 65.94 256 GLY B O 1
ATOM 4503 N N . MET B 1 257 ? -25.547 1.126 4.297 1 72.81 257 MET B N 1
ATOM 4504 C CA . MET B 1 257 ? -26.766 0.882 5.082 1 72.81 257 MET B CA 1
ATOM 4505 C C . MET B 1 257 ? -26.781 1.762 6.328 1 72.81 257 MET B C 1
ATOM 4507 O O . MET B 1 257 ? -25.812 2.438 6.637 1 72.81 257 MET B O 1
ATOM 4511 N N . SER B 1 258 ? -27.953 1.965 6.848 1 77.25 258 SER B N 1
ATOM 4512 C CA . SER B 1 258 ? -28.062 2.697 8.102 1 77.25 258 SER B CA 1
ATOM 4513 C C . SER B 1 258 ? -27.516 1.884 9.273 1 77.25 258 SER B C 1
ATOM 4515 O O . SER B 1 258 ? -27.406 0.659 9.18 1 77.25 258 SER B O 1
ATOM 4517 N N . GLU B 1 259 ? -27.172 2.594 10.242 1 85.62 259 GLU B N 1
ATOM 4518 C CA . GLU B 1 259 ? -26.703 1.914 11.453 1 85.62 259 GLU B CA 1
ATOM 4519 C C . GLU B 1 259 ? -27.75 0.958 11.992 1 85.62 259 GLU B C 1
ATOM 4521 O O . GLU B 1 259 ? -27.438 -0.141 12.445 1 85.62 259 GLU B O 1
ATOM 4526 N N . ARG B 1 260 ? -29.016 1.413 11.883 1 82.88 260 ARG B N 1
ATOM 4527 C CA . ARG B 1 260 ? -30.141 0.584 12.328 1 82.88 260 ARG B CA 1
ATOM 4528 C C . ARG B 1 260 ? -30.219 -0.702 11.516 1 82.88 260 ARG B C 1
ATOM 4530 O O . ARG B 1 260 ? -30.391 -1.787 12.07 1 82.88 260 ARG B O 1
ATOM 4537 N N . THR B 1 261 ? -30.109 -0.617 10.258 1 80.81 261 THR B N 1
ATOM 4538 C CA . THR B 1 261 ? -30.156 -1.771 9.367 1 80.81 261 THR B CA 1
ATOM 4539 C C . THR B 1 261 ? -28.984 -2.709 9.648 1 80.81 261 THR B C 1
ATOM 4541 O O . THR B 1 261 ? -29.141 -3.932 9.648 1 80.81 261 THR B O 1
ATOM 4544 N N . LEU B 1 262 ? -27.812 -2.156 9.836 1 87 262 LEU B N 1
ATOM 4545 C CA . LEU B 1 262 ? -26.641 -2.967 10.156 1 87 262 LEU B CA 1
ATOM 4546 C C . LEU B 1 262 ? -26.906 -3.816 11.398 1 87 262 LEU B C 1
ATOM 4548 O O . LEU B 1 262 ? -26.688 -5.031 11.383 1 87 262 LEU B O 1
ATOM 4552 N N . TYR B 1 263 ? -27.438 -3.219 12.414 1 87.56 263 TYR B N 1
ATOM 4553 C CA . TYR B 1 263 ? -27.672 -3.928 13.664 1 87.56 263 TYR B CA 1
ATOM 4554 C C . TYR B 1 263 ? -28.75 -5 13.484 1 87.56 263 TYR B C 1
ATOM 4556 O O . TYR B 1 263 ? -28.609 -6.109 14.008 1 87.56 263 TYR B O 1
ATOM 4564 N N . ARG B 1 264 ? -29.734 -4.617 12.797 1 86.06 264 ARG B N 1
ATOM 4565 C CA . ARG B 1 264 ? -30.797 -5.578 12.539 1 86.06 264 ARG B CA 1
ATOM 4566 C C . ARG B 1 264 ? -30.281 -6.797 11.797 1 86.06 264 ARG B C 1
ATOM 4568 O O . ARG B 1 264 ? -30.547 -7.938 12.18 1 86.06 264 ARG B O 1
ATOM 4575 N N . ARG B 1 265 ? -29.547 -6.582 10.82 1 83.31 265 ARG B N 1
ATOM 4576 C CA . ARG B 1 265 ? -29.016 -7.668 9.992 1 83.31 265 ARG B CA 1
ATOM 4577 C C . ARG B 1 265 ? -28.031 -8.523 10.781 1 83.31 265 ARG B C 1
ATOM 4579 O O . ARG B 1 265 ? -28 -9.75 10.617 1 83.31 265 ARG B O 1
ATOM 4586 N N . LEU B 1 266 ? -27.234 -7.891 11.445 1 87.44 266 LEU B N 1
ATOM 4587 C CA . LEU B 1 266 ? -26.328 -8.641 12.305 1 87.44 266 LEU B CA 1
ATOM 4588 C C . LEU B 1 266 ? -27.094 -9.516 13.281 1 87.44 266 LEU B C 1
ATOM 4590 O O . LEU B 1 266 ? -26.734 -10.68 13.5 1 87.44 266 LEU B O 1
ATOM 4594 N N . SER B 1 267 ? -28.141 -8.898 13.836 1 86.94 267 SER B N 1
ATOM 4595 C CA . SER B 1 267 ? -28.984 -9.656 14.766 1 86.94 267 SER B CA 1
ATOM 4596 C C . SER B 1 267 ? -29.609 -10.875 14.078 1 86.94 267 SER B C 1
ATOM 4598 O O . SER B 1 267 ? -29.641 -11.961 14.656 1 86.94 267 SER B O 1
ATOM 4600 N N . ASP B 1 268 ? -29.984 -10.656 12.953 1 83.56 268 ASP B N 1
ATOM 4601 C CA . ASP B 1 268 ? -30.578 -11.742 12.172 1 83.56 268 ASP B CA 1
ATOM 4602 C C . ASP B 1 268 ? -29.578 -12.875 11.977 1 83.56 268 ASP B C 1
ATOM 4604 O O . ASP B 1 268 ? -29.969 -14.039 11.844 1 83.56 268 ASP B O 1
ATOM 4608 N N . LEU B 1 269 ? -28.391 -12.477 11.953 1 80.75 269 LEU B N 1
ATOM 4609 C CA . LEU B 1 269 ? -27.328 -13.453 11.758 1 80.75 269 LEU B CA 1
ATOM 4610 C C . LEU B 1 269 ? -26.812 -13.961 13.094 1 80.75 269 LEU B C 1
ATOM 4612 O O . LEU B 1 269 ? -25.859 -14.75 13.133 1 80.75 269 LEU B O 1
ATOM 4616 N N . GLY B 1 270 ? -27.375 -13.453 14.164 1 85.56 270 GLY B N 1
ATOM 4617 C CA . GLY B 1 270 ? -26.891 -13.82 15.492 1 85.56 270 GLY B CA 1
ATOM 4618 C C . GLY B 1 270 ? -25.562 -13.203 15.836 1 85.56 270 GLY B C 1
ATOM 4619 O O . GLY B 1 270 ? -24.812 -13.742 16.656 1 85.56 270 GLY B O 1
ATOM 4620 N N . LEU B 1 271 ? -25.266 -12.156 15.062 1 86.38 271 LEU B N 1
ATOM 4621 C CA . LEU B 1 271 ? -23.984 -11.484 15.258 1 86.38 271 LEU B CA 1
ATOM 4622 C C . LEU B 1 271 ? -24.188 -10.117 15.898 1 86.38 271 LEU B C 1
ATOM 4624 O O . LEU B 1 271 ? -25.297 -9.586 15.906 1 86.38 271 LEU B O 1
ATOM 4628 N N . THR B 1 272 ? -23.125 -9.578 16.578 1 89.06 272 THR B N 1
ATOM 4629 C CA . THR B 1 272 ? -23.062 -8.203 17.031 1 89.06 272 THR B CA 1
ATOM 4630 C C . THR B 1 272 ? -21.891 -7.465 16.406 1 89.06 272 THR B C 1
ATOM 4632 O O . THR B 1 272 ? -20.922 -8.094 15.961 1 89.06 272 THR B O 1
ATOM 4635 N N . TYR B 1 273 ? -22.031 -6.16 16.25 1 89.19 273 TYR B N 1
ATOM 4636 C CA . TYR B 1 273 ? -20.922 -5.359 15.75 1 89.19 273 TYR B CA 1
ATOM 4637 C C . TYR B 1 273 ? -19.656 -5.613 16.562 1 89.19 273 TYR B C 1
ATOM 4639 O O . TYR B 1 273 ? -18.578 -5.836 16 1 89.19 273 TYR B O 1
ATOM 4647 N N . GLN B 1 274 ? -19.906 -5.672 17.859 1 86.75 274 GLN B N 1
ATOM 4648 C CA . GLN B 1 274 ? -18.766 -5.887 18.75 1 86.75 274 GLN B CA 1
ATOM 4649 C C . GLN B 1 274 ? -18.172 -7.27 18.547 1 86.75 274 GLN B C 1
ATOM 4651 O O . GLN B 1 274 ? -16.938 -7.434 18.609 1 86.75 274 GLN B O 1
ATOM 4656 N N . GLY B 1 275 ? -18.953 -8.195 18.312 1 86 275 GLY B N 1
ATOM 4657 C CA . GLY B 1 275 ? -18.469 -9.547 18.078 1 86 275 GLY B CA 1
ATOM 4658 C C . GLY B 1 275 ? -17.609 -9.656 16.828 1 86 275 GLY B C 1
ATOM 4659 O O . GLY B 1 275 ? -16.547 -10.281 16.844 1 86 275 GLY B O 1
ATOM 4660 N N . VAL B 1 276 ? -18.109 -9.016 15.766 1 85.38 276 VAL B N 1
ATOM 4661 C CA . VAL B 1 276 ? -17.375 -9.055 14.5 1 85.38 276 VAL B CA 1
ATOM 4662 C C . VAL B 1 276 ? -16.078 -8.273 14.641 1 85.38 276 VAL B C 1
ATOM 4664 O O . VAL B 1 276 ? -15.031 -8.703 14.148 1 85.38 276 VAL B O 1
ATOM 4667 N N . LEU B 1 277 ? -16.172 -7.211 15.344 1 87.31 277 LEU B N 1
ATOM 4668 C CA . LEU B 1 277 ? -14.977 -6.406 15.602 1 87.31 277 LEU B CA 1
ATOM 4669 C C . LEU B 1 277 ? -13.922 -7.223 16.344 1 87.31 277 LEU B C 1
ATOM 4671 O O . LEU B 1 277 ? -12.758 -7.273 15.93 1 87.31 277 LEU B O 1
ATOM 4675 N N . GLU B 1 278 ? -14.312 -7.883 17.312 1 85.5 278 GLU B N 1
ATOM 4676 C CA . GLU B 1 278 ? -13.375 -8.641 18.141 1 85.5 278 GLU B CA 1
ATOM 4677 C C . GLU B 1 278 ? -12.758 -9.797 17.359 1 85.5 278 GLU B C 1
ATOM 4679 O O . GLU B 1 278 ? -11.562 -10.07 17.484 1 85.5 278 GLU B O 1
ATOM 4684 N N . ARG B 1 279 ? -13.57 -10.375 16.594 1 82.69 279 ARG B N 1
ATOM 4685 C CA . ARG B 1 279 ? -13.07 -11.469 15.773 1 82.69 279 ARG B CA 1
ATOM 4686 C C . ARG B 1 279 ? -12.039 -10.969 14.766 1 82.69 279 ARG B C 1
ATOM 4688 O O . ARG B 1 279 ? -11.031 -11.633 14.516 1 82.69 279 ARG B O 1
ATOM 4695 N N . THR B 1 280 ? -12.352 -9.836 14.219 1 83.06 280 THR B N 1
ATOM 4696 C CA . THR B 1 280 ? -11.438 -9.227 13.258 1 83.06 280 THR B CA 1
ATOM 4697 C C . THR B 1 280 ? -10.125 -8.836 13.93 1 83.06 280 THR B C 1
ATOM 4699 O O . THR B 1 280 ? -9.047 -9.094 13.398 1 83.06 280 THR B O 1
ATOM 4702 N N . GLN B 1 281 ? -10.234 -8.227 15.062 1 85.12 281 GLN B N 1
ATOM 4703 C CA . GLN B 1 281 ? -9.07 -7.832 15.836 1 85.12 281 GLN B CA 1
ATOM 4704 C C . GLN B 1 281 ? -8.219 -9.039 16.219 1 85.12 281 GLN B C 1
ATOM 4706 O O . GLN B 1 281 ? -6.992 -9.008 16.094 1 85.12 281 GLN B O 1
ATOM 4711 N N . ARG B 1 282 ? -8.898 -10.031 16.625 1 81.62 282 ARG B N 1
ATOM 4712 C CA . ARG B 1 282 ? -8.203 -11.258 17.016 1 81.62 282 ARG B CA 1
ATOM 4713 C C . ARG B 1 282 ? -7.422 -11.844 15.844 1 81.62 282 ARG B C 1
ATOM 4715 O O . ARG B 1 282 ? -6.234 -12.148 15.977 1 81.62 282 ARG B O 1
ATOM 4722 N N . SER B 1 283 ? -8.141 -11.969 14.805 1 79.62 283 SER B N 1
ATOM 4723 C CA . SER B 1 283 ? -7.512 -12.555 13.625 1 79.62 283 SER B CA 1
ATOM 4724 C C . SER B 1 283 ? -6.281 -11.758 13.195 1 79.62 283 SER B C 1
ATOM 4726 O O . SER B 1 283 ? -5.23 -12.336 12.914 1 79.62 283 SER B O 1
ATOM 4728 N N . LEU B 1 284 ? -6.375 -10.5 13.234 1 79.12 284 LEU B N 1
ATOM 4729 C CA . LEU B 1 284 ? -5.27 -9.625 12.859 1 79.12 284 LEU B CA 1
ATOM 4730 C C . LEU B 1 284 ? -4.125 -9.742 13.867 1 79.12 284 LEU B C 1
ATOM 4732 O O . LEU B 1 284 ? -2.957 -9.82 13.477 1 79.12 284 LEU B O 1
ATOM 4736 N N . ALA B 1 285 ? -4.48 -9.797 15.055 1 81.81 285 ALA B N 1
ATOM 4737 C CA . ALA B 1 285 ? -3.486 -9.914 16.109 1 81.81 285 ALA B CA 1
ATOM 4738 C C . ALA B 1 285 ? -2.697 -11.219 15.984 1 81.81 285 ALA B C 1
ATOM 4740 O O . ALA B 1 285 ? -1.468 -11.219 16.078 1 81.81 285 ALA B O 1
ATOM 4741 N N . GLU B 1 286 ? -3.439 -12.211 15.742 1 79 286 GLU B N 1
ATOM 4742 C CA . GLU B 1 286 ? -2.793 -13.508 15.602 1 79 286 GLU B CA 1
ATOM 4743 C C . GLU B 1 286 ? -1.809 -13.508 14.438 1 79 286 GLU B C 1
ATOM 4745 O O . GLU B 1 286 ? -0.7 -14.031 14.547 1 79 286 GLU B O 1
ATOM 4750 N N . SER B 1 287 ? -2.234 -12.922 13.453 1 73.06 287 SER B N 1
ATOM 4751 C CA . SER B 1 287 ? -1.381 -12.852 12.266 1 73.06 287 SER B CA 1
ATOM 4752 C C . SER B 1 287 ? -0.123 -12.031 12.547 1 73.06 287 SER B C 1
ATOM 4754 O O . SER B 1 287 ? 0.983 -12.445 12.188 1 73.06 287 SER B O 1
ATOM 4756 N N . LEU B 1 288 ? -0.23 -10.93 13.188 1 73.25 288 LEU B N 1
ATOM 4757 C CA . LEU B 1 288 ? 0.871 -10.023 13.484 1 73.25 288 LEU B CA 1
ATOM 4758 C C . LEU B 1 288 ? 1.848 -10.656 14.469 1 73.25 288 LEU B C 1
ATOM 4760 O O . LEU B 1 288 ? 3.062 -10.5 14.328 1 73.25 288 LEU B O 1
ATOM 4764 N N . LEU B 1 289 ? 1.272 -11.359 15.383 1 76.56 289 LEU B N 1
ATOM 4765 C CA . LEU B 1 289 ? 2.104 -12.008 16.391 1 76.56 289 LEU B CA 1
ATOM 4766 C C . LEU B 1 289 ? 2.875 -13.18 15.797 1 76.56 289 LEU B C 1
ATOM 4768 O O . LEU B 1 289 ? 4.027 -13.422 16.172 1 76.56 289 LEU B O 1
ATOM 4772 N N . ALA B 1 290 ? 2.199 -13.773 14.922 1 67.5 290 ALA B N 1
ATOM 4773 C CA . ALA B 1 290 ? 2.846 -14.906 14.258 1 67.5 290 ALA B CA 1
ATOM 4774 C C . ALA B 1 290 ? 4.02 -14.445 13.406 1 67.5 290 ALA B C 1
ATOM 4776 O O . ALA B 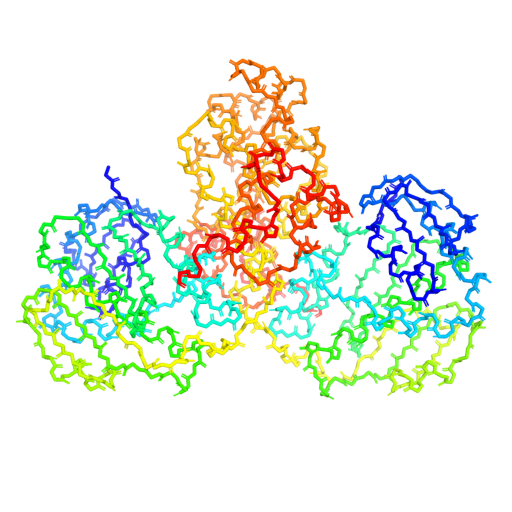1 290 ? 5.008 -15.172 13.25 1 67.5 290 ALA B O 1
ATOM 4777 N N . GLU B 1 291 ? 3.836 -13.258 12.891 1 62.5 291 GLU B N 1
ATOM 4778 C CA . GLU B 1 291 ? 4.895 -12.688 12.062 1 62.5 291 GLU B CA 1
ATOM 4779 C C . GLU B 1 291 ? 6.121 -12.344 12.898 1 62.5 291 GLU B C 1
ATOM 4781 O O . GLU B 1 291 ? 7.242 -12.32 12.391 1 62.5 291 GLU B O 1
ATOM 4786 N N . GLY B 1 292 ? 5.973 -12.133 14.164 1 60.47 292 GLY B N 1
ATOM 4787 C CA . GLY B 1 292 ? 7.039 -12.086 15.148 1 60.47 292 GLY B CA 1
ATOM 4788 C C . GLY B 1 292 ? 7.789 -10.766 15.156 1 60.47 292 GLY B C 1
ATOM 4789 O O . GLY B 1 292 ? 8.68 -10.555 15.977 1 60.47 292 GLY B O 1
ATOM 4790 N N . HIS B 1 293 ? 7.594 -9.867 14.289 1 59.66 293 HIS B N 1
ATOM 4791 C CA . HIS B 1 293 ? 8.453 -8.695 14.156 1 59.66 293 HIS B CA 1
ATOM 4792 C C . HIS B 1 293 ? 7.816 -7.469 14.805 1 59.66 293 HIS B C 1
ATOM 4794 O O . HIS B 1 293 ? 8.445 -6.414 14.891 1 59.66 293 HIS B O 1
ATOM 4800 N N . HIS B 1 294 ? 6.617 -7.574 15.195 1 66.88 294 HIS B N 1
ATOM 4801 C CA . HIS B 1 294 ? 5.941 -6.434 15.797 1 66.88 294 HIS B CA 1
ATOM 4802 C C . HIS B 1 294 ? 6.012 -6.492 17.328 1 66.88 294 HIS B C 1
ATOM 4804 O O . HIS B 1 294 ? 5.855 -7.562 17.922 1 66.88 294 HIS B O 1
ATOM 4810 N N . SER B 1 295 ? 6.348 -5.375 17.844 1 73.12 295 SER B N 1
ATOM 4811 C CA . SER B 1 295 ? 6.211 -5.297 19.297 1 73.12 295 SER B CA 1
ATOM 4812 C C . SER B 1 295 ? 4.75 -5.398 19.734 1 73.12 295 SER B C 1
ATOM 4814 O O . SER B 1 295 ? 3.848 -5.238 18.906 1 73.12 295 SER B O 1
ATOM 4816 N N . LEU B 1 296 ? 4.598 -5.695 20.938 1 80.31 296 LEU B N 1
ATOM 4817 C CA . LEU B 1 296 ? 3.24 -5.809 21.453 1 80.31 296 LEU B CA 1
ATOM 4818 C C . LEU B 1 296 ? 2.504 -4.477 21.344 1 80.31 296 LEU B C 1
ATOM 4820 O O . LEU B 1 296 ? 1.299 -4.445 21.094 1 80.31 296 LEU B O 1
ATOM 4824 N N . ALA B 1 297 ? 3.281 -3.473 21.469 1 74.25 297 ALA B N 1
ATOM 4825 C CA . ALA B 1 297 ? 2.693 -2.141 21.344 1 74.25 297 ALA B CA 1
ATOM 4826 C C . ALA B 1 297 ? 2.225 -1.876 19.922 1 74.25 297 ALA B C 1
ATOM 4828 O O . ALA B 1 297 ? 1.144 -1.322 19.703 1 74.25 297 ALA B O 1
ATOM 4829 N N . GLU B 1 298 ? 2.994 -2.326 19.031 1 72.06 298 GLU B N 1
ATOM 4830 C CA . GLU B 1 298 ? 2.656 -2.172 17.625 1 72.06 298 GLU B CA 1
ATOM 4831 C C . GLU B 1 298 ? 1.422 -2.992 17.25 1 72.06 298 GLU B C 1
ATOM 4833 O O . GLU B 1 298 ? 0.545 -2.516 16.531 1 72.06 298 GLU B O 1
ATOM 4838 N N . VAL B 1 299 ? 1.439 -4.184 17.75 1 80.69 299 VAL B N 1
ATOM 4839 C CA . VAL B 1 299 ? 0.291 -5.047 17.5 1 80.69 299 VAL B CA 1
ATOM 4840 C C . VAL B 1 299 ? -0.974 -4.406 18.062 1 80.69 299 VAL B C 1
ATOM 4842 O O . VAL B 1 299 ? -2.025 -4.414 17.422 1 80.69 299 VAL B O 1
ATOM 4845 N N . ALA B 1 300 ? -0.811 -3.828 19.219 1 81.19 300 ALA B N 1
ATOM 4846 C CA . ALA B 1 300 ? -1.944 -3.156 19.844 1 81.19 300 ALA B CA 1
ATOM 4847 C C . ALA B 1 300 ? -2.486 -2.043 18.953 1 81.19 300 ALA B C 1
ATOM 4849 O O . ALA B 1 300 ? -3.688 -1.985 18.672 1 81.19 300 ALA B O 1
ATOM 4850 N N . PHE B 1 301 ? -1.656 -1.305 18.406 1 70.12 301 PHE B N 1
ATOM 4851 C CA . PHE B 1 301 ? -2.02 -0.176 17.547 1 70.12 301 PHE B CA 1
ATOM 4852 C C . PHE B 1 301 ? -2.66 -0.657 16.25 1 70.12 301 PHE B C 1
ATOM 4854 O O . PHE B 1 301 ? -3.717 -0.161 15.859 1 70.12 301 PHE B O 1
ATOM 4861 N N . LEU B 1 302 ? -2.066 -1.623 15.719 1 71.88 302 LEU B N 1
ATOM 4862 C CA . LEU B 1 302 ? -2.498 -2.109 14.414 1 71.88 302 LEU B CA 1
ATOM 4863 C C . LEU B 1 302 ? -3.842 -2.822 14.516 1 71.88 302 LEU B C 1
ATOM 4865 O O . LEU B 1 302 ? -4.535 -2.996 13.508 1 71.88 302 LEU B O 1
ATOM 4869 N N . THR B 1 303 ? -4.102 -3.166 15.688 1 80.38 303 THR B N 1
ATOM 4870 C CA . THR B 1 303 ? -5.371 -3.852 15.898 1 80.38 303 THR B CA 1
ATOM 4871 C C . THR B 1 303 ? -6.398 -2.908 16.516 1 80.38 303 THR B C 1
ATOM 4873 O O . THR B 1 303 ? -7.48 -3.338 16.922 1 80.38 303 THR B O 1
ATOM 4876 N N . GLY B 1 304 ? -6.047 -1.628 16.609 1 76.75 304 GLY B N 1
ATOM 4877 C CA . GLY B 1 304 ? -7.02 -0.602 16.953 1 76.75 304 GLY B CA 1
ATOM 4878 C C . GLY B 1 304 ? -7.082 -0.313 18.438 1 76.75 304 GLY B C 1
ATOM 4879 O O . GLY B 1 304 ? -8.023 0.322 18.906 1 76.75 304 GLY B O 1
ATOM 4880 N N . PHE B 1 305 ? -6.09 -0.85 19.188 1 77.44 305 PHE B N 1
ATOM 4881 C CA . PHE B 1 305 ? -6.074 -0.581 20.609 1 77.44 305 PHE B CA 1
ATOM 4882 C C . PHE B 1 305 ? -5.223 0.646 20.922 1 77.44 305 PHE B C 1
ATOM 4884 O O . PHE B 1 305 ? -4.207 0.884 20.266 1 77.44 305 PHE B O 1
ATOM 4891 N N . SER B 1 306 ? -5.719 1.342 21.891 1 69.38 306 SER B N 1
ATOM 4892 C CA . SER B 1 306 ? -5 2.551 22.281 1 69.38 306 SER B CA 1
ATOM 4893 C C . SER B 1 306 ? -3.842 2.229 23.219 1 69.38 306 SER B C 1
ATOM 4895 O O . SER B 1 306 ? -2.893 3.008 23.328 1 69.38 306 SER B O 1
ATOM 4897 N N . GLU B 1 307 ? -3.91 1.086 23.938 1 75.5 307 GLU B N 1
ATOM 4898 C CA . GLU B 1 307 ? -2.889 0.699 24.906 1 75.5 307 GLU B CA 1
ATOM 4899 C C . GLU B 1 307 ? -2.549 -0.784 24.797 1 75.5 307 GLU B C 1
ATOM 4901 O O . GLU B 1 307 ? -3.432 -1.612 24.562 1 75.5 307 GLU B O 1
ATOM 4906 N N . GLN B 1 308 ? -1.27 -0.953 24.984 1 80.44 308 GLN B N 1
ATOM 4907 C CA . GLN B 1 308 ? -0.783 -2.328 24.938 1 80.44 308 GLN B CA 1
ATOM 4908 C C . GLN B 1 308 ? -1.463 -3.189 25.984 1 80.44 308 GLN B C 1
ATOM 4910 O O . GLN B 1 308 ? -1.767 -4.359 25.75 1 80.44 308 GLN B O 1
ATOM 4915 N N . SER B 1 309 ? -1.671 -2.58 27.109 1 82.25 309 SER B N 1
ATOM 4916 C CA . SER B 1 309 ? -2.27 -3.334 28.203 1 82.25 309 SER B CA 1
ATOM 4917 C C . SER B 1 309 ? -3.68 -3.797 27.859 1 82.25 309 SER B C 1
ATOM 4919 O O . SER B 1 309 ? -4.055 -4.934 28.141 1 82.25 309 SER B O 1
ATOM 4921 N N . SER B 1 310 ? -4.387 -2.91 27.281 1 85.12 310 SER B N 1
ATOM 4922 C CA . SER B 1 310 ? -5.746 -3.246 26.875 1 85.12 310 SER B CA 1
ATOM 4923 C C . SER B 1 310 ? -5.746 -4.344 25.812 1 85.12 310 SER B C 1
ATOM 4925 O O . SER B 1 310 ? -6.582 -5.25 25.859 1 85.12 310 SER B O 1
ATOM 4927 N N . PHE B 1 311 ? -4.805 -4.273 24.938 1 88.31 311 PHE B N 1
ATOM 4928 C CA . PHE B 1 311 ? -4.648 -5.305 23.922 1 88.31 311 PHE B CA 1
ATOM 4929 C C . PHE B 1 311 ? -4.32 -6.648 24.562 1 88.31 311 PHE B C 1
ATOM 4931 O O . PHE B 1 311 ? -4.945 -7.664 24.25 1 88.31 311 PHE B O 1
ATOM 4938 N N . SER B 1 312 ? -3.385 -6.621 25.484 1 88.38 312 SER B N 1
ATOM 4939 C CA . SER B 1 312 ? -2.932 -7.855 26.109 1 88.38 312 SER B CA 1
ATOM 4940 C C . SER B 1 312 ? -4.07 -8.547 26.844 1 88.38 312 SER B C 1
ATOM 4942 O O . SER B 1 312 ? -4.211 -9.773 26.766 1 88.38 312 SER B O 1
ATOM 4944 N N . ARG B 1 313 ? -4.898 -7.82 27.516 1 86.38 313 ARG B N 1
ATOM 4945 C CA . ARG B 1 313 ? -6.043 -8.367 28.234 1 86.38 313 ARG B CA 1
ATOM 4946 C C . ARG B 1 313 ? -7.066 -8.961 27.281 1 86.38 313 ARG B C 1
ATOM 4948 O O . ARG B 1 313 ? -7.582 -10.055 27.516 1 86.38 313 ARG B O 1
ATOM 4955 N N . ALA B 1 314 ? -7.312 -8.242 26.297 1 87.56 314 ALA B N 1
ATOM 4956 C CA . ALA B 1 314 ? -8.281 -8.703 25.312 1 87.56 314 ALA B CA 1
ATOM 4957 C C . ALA B 1 314 ? -7.801 -9.984 24.641 1 87.56 314 ALA B C 1
ATOM 4959 O O . ALA B 1 314 ? -8.562 -10.938 24.484 1 87.56 314 ALA B O 1
ATOM 4960 N N . PHE B 1 315 ? -6.555 -9.961 24.219 1 89.75 315 PHE B N 1
ATOM 4961 C CA . PHE B 1 315 ? -5.984 -11.109 23.531 1 89.75 315 PHE B CA 1
ATOM 4962 C C . PHE B 1 315 ? -6.051 -12.359 24.406 1 89.75 315 PHE B C 1
ATOM 4964 O O . PHE B 1 315 ? -6.414 -13.438 23.938 1 89.75 315 PHE B O 1
ATOM 4971 N N . LYS B 1 316 ? -5.797 -12.172 25.609 1 86 316 LYS B N 1
ATOM 4972 C CA . LYS B 1 316 ? -5.887 -13.281 26.547 1 86 316 LYS B CA 1
ATOM 4973 C C . LYS B 1 316 ? -7.316 -13.812 26.656 1 86 316 LYS B C 1
ATOM 4975 O O . LYS B 1 316 ? -7.535 -15.023 26.719 1 86 316 LYS B O 1
ATOM 4980 N N . ARG B 1 317 ? -8.195 -12.969 26.703 1 84.75 317 ARG B N 1
ATOM 4981 C CA . ARG B 1 317 ? -9.602 -13.359 26.75 1 84.75 317 ARG B CA 1
ATOM 4982 C C . ARG B 1 317 ? -9.992 -14.125 25.484 1 84.75 317 ARG B C 1
ATOM 4984 O O . ARG B 1 317 ? -10.758 -15.094 25.562 1 84.75 317 ARG B O 1
ATOM 4991 N N . TRP B 1 318 ? -9.477 -13.695 24.344 1 81.44 318 TRP B N 1
ATOM 4992 C CA . TRP B 1 318 ? -9.836 -14.289 23.062 1 81.44 318 TRP B CA 1
ATOM 4993 C C . TRP B 1 318 ? -9.211 -15.672 22.906 1 81.44 318 TRP B C 1
ATOM 4995 O O . TRP B 1 318 ? -9.867 -16.609 22.438 1 81.44 318 TRP B O 1
ATOM 5005 N N . VAL B 1 319 ? -7.934 -15.711 23.234 1 79.5 319 VAL B N 1
ATOM 5006 C CA . VAL B 1 319 ? -7.125 -16.859 22.812 1 79.5 319 VAL B CA 1
ATOM 5007 C C . VAL B 1 319 ? -6.781 -17.719 24.031 1 79.5 319 VAL B C 1
A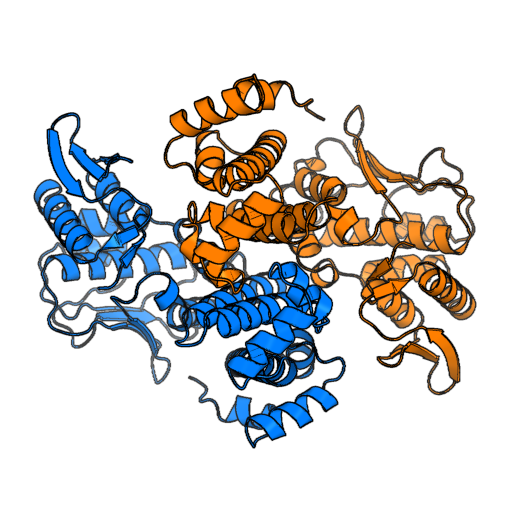TOM 5009 O O . VAL B 1 319 ? -6.398 -18.891 23.875 1 79.5 319 VAL B O 1
ATOM 5012 N N . GLY B 1 320 ? -6.965 -17.156 25.203 1 79.31 320 GLY B N 1
ATOM 5013 C CA . GLY B 1 320 ? -6.73 -17.922 26.422 1 79.31 320 GLY B CA 1
ATOM 5014 C C . GLY B 1 320 ? -5.305 -17.812 26.938 1 79.31 320 GLY B C 1
ATOM 5015 O O . GLY B 1 320 ? -4.98 -18.312 28.016 1 79.31 320 GLY B O 1
ATOM 5016 N N . ARG B 1 321 ? -4.398 -17.203 26.125 1 80.44 321 ARG B N 1
ATOM 5017 C CA . ARG B 1 321 ? -3.014 -16.969 26.531 1 80.44 321 ARG B CA 1
ATOM 5018 C C . ARG B 1 321 ? -2.564 -15.555 26.188 1 80.44 321 ARG B C 1
ATOM 5020 O O . ARG B 1 321 ? -3.064 -14.953 25.234 1 80.44 321 ARG B O 1
ATOM 5027 N N . PRO B 1 322 ? -1.559 -15.047 26.953 1 84.88 322 PRO B N 1
ATOM 5028 C CA . PRO B 1 322 ? -1.059 -13.711 26.641 1 84.88 322 PRO B CA 1
ATOM 5029 C C . PRO B 1 322 ? -0.352 -13.633 25.297 1 84.88 322 PRO B C 1
ATOM 5031 O O . PRO B 1 322 ? 0.215 -14.633 24.828 1 84.88 322 PRO B O 1
ATOM 5034 N N . PRO B 1 323 ? -0.444 -12.5 24.656 1 84.44 323 PRO B N 1
ATOM 5035 C CA . PRO B 1 323 ? 0.17 -12.359 23.328 1 84.44 323 PRO B CA 1
ATOM 5036 C C . PRO B 1 323 ? 1.644 -12.758 23.312 1 84.44 323 PRO B C 1
ATOM 5038 O O . PRO B 1 323 ? 2.123 -13.336 22.344 1 84.44 323 PRO B O 1
ATOM 5041 N N . GLY B 1 324 ? 2.355 -12.453 24.344 1 78.75 324 GLY B N 1
ATOM 5042 C CA . GLY B 1 324 ? 3.758 -12.828 24.422 1 78.75 324 GLY B CA 1
ATOM 5043 C C . GLY B 1 324 ? 3.975 -14.328 24.328 1 78.75 324 GLY B C 1
ATOM 5044 O O . GLY B 1 324 ? 4.898 -14.789 23.656 1 78.75 324 GLY B O 1
ATOM 5045 N N . ARG B 1 325 ? 3.119 -15.023 24.984 1 72.38 325 ARG B N 1
ATOM 5046 C CA . ARG B 1 325 ? 3.227 -16.484 24.984 1 72.38 325 ARG B CA 1
ATOM 5047 C C . ARG B 1 325 ? 2.781 -17.062 23.641 1 72.38 325 ARG B C 1
ATOM 5049 O O . ARG B 1 325 ? 3.311 -18.078 23.203 1 72.38 325 ARG B O 1
ATOM 5056 N N . PHE B 1 326 ? 1.756 -16.438 23.156 1 71.62 326 PHE B N 1
ATOM 5057 C CA . PHE B 1 326 ? 1.287 -16.859 21.844 1 71.62 326 PHE B CA 1
ATOM 5058 C C . PHE B 1 326 ? 2.396 -16.75 20.797 1 71.62 326 PHE B C 1
ATOM 5060 O O . PHE B 1 326 ? 2.58 -17.641 19.969 1 71.62 326 PHE B O 1
ATOM 5067 N N . ARG B 1 327 ? 3.023 -15.664 20.781 1 67.38 327 ARG B N 1
ATOM 5068 C CA . ARG B 1 327 ? 4.156 -15.43 19.891 1 67.38 327 ARG B CA 1
ATOM 5069 C C . ARG B 1 327 ? 5.199 -16.531 20.031 1 67.38 327 ARG B C 1
ATOM 5071 O O . ARG B 1 327 ? 5.77 -16.984 19.031 1 67.38 327 ARG B O 1
ATOM 5078 N N . ARG B 1 328 ? 5.461 -16.859 21.312 1 58.72 328 ARG B N 1
ATOM 5079 C CA . ARG B 1 328 ? 6.484 -17.875 21.609 1 58.72 328 ARG B CA 1
ATOM 5080 C C . ARG B 1 328 ? 6.023 -19.25 21.156 1 58.72 328 ARG B C 1
ATOM 5082 O O . ARG B 1 328 ? 6.844 -20.094 20.797 1 58.72 328 ARG B O 1
ATOM 5089 N N . ALA B 1 329 ? 4.793 -19.484 21.391 1 50.34 329 ALA B N 1
ATOM 5090 C CA . ALA B 1 329 ? 4.258 -20.797 21.078 1 50.34 329 ALA B CA 1
ATOM 5091 C C . ALA B 1 329 ? 4.055 -20.984 19.578 1 50.34 329 ALA B C 1
ATOM 5093 O O . ALA B 1 329 ? 3.928 -22.109 19.094 1 50.34 329 ALA B O 1
ATOM 5094 N N . ALA B 1 330 ? 3.711 -20.031 18.984 1 45.66 330 ALA B N 1
ATOM 5095 C CA . ALA B 1 330 ? 3.639 -20.203 17.531 1 45.66 330 ALA B CA 1
ATOM 5096 C C . ALA B 1 330 ? 4.977 -20.672 16.969 1 45.66 330 ALA B C 1
ATOM 5098 O O . ALA B 1 330 ? 6.008 -20.047 17.188 1 45.66 330 ALA B O 1
ATOM 5099 N N . PRO B 1 331 ? 5.141 -21.891 16.719 1 36.12 331 PRO B N 1
ATOM 5100 C CA . PRO B 1 331 ? 6.449 -22.406 16.312 1 36.12 331 PRO B CA 1
ATOM 5101 C C . PRO B 1 331 ? 7.207 -21.469 15.383 1 36.12 331 PRO B C 1
ATOM 5103 O O . PRO B 1 331 ? 6.59 -20.75 14.594 1 36.12 331 PRO B O 1
ATOM 5106 N N . ILE B 1 332 ? 8.414 -20.812 15.867 1 30.94 332 ILE B N 1
ATOM 5107 C CA . ILE B 1 332 ? 9.398 -20.516 14.836 1 30.94 332 ILE B CA 1
ATOM 5108 C C . ILE B 1 332 ? 9.258 -21.516 13.688 1 30.94 332 ILE B C 1
ATOM 5110 O O . ILE B 1 332 ? 9.484 -22.703 13.867 1 30.94 332 ILE B O 1
ATOM 5114 N N . ALA B 1 333 ? 8.312 -21.328 13.023 1 26.94 333 ALA B N 1
ATOM 5115 C CA . ALA B 1 333 ? 8.5 -22.141 11.828 1 26.94 333 ALA B CA 1
ATOM 5116 C C . ALA B 1 333 ? 9.828 -21.812 11.141 1 26.94 333 ALA B C 1
ATOM 5118 O O . ALA B 1 333 ? 10.203 -20.641 11.039 1 26.94 333 ALA B O 1
#

Sequence (666 aa):
MGTVPATFARTFAAVAGLALDASGELADGARVLLRVPPGERLDEAHYHALIEAVVAHHGDRAGLAIGYAEALHLDDLGALGLAVKTAPRLRDSLQRVERYYRLVTDSVRYRLDETAAPLFLLDRDGPTREDEEVRDECALAGFARNMRRFVGPELRLEEVTFAHPCRLDAGRLAEWFGCPVRFDAPRTSIAFAPDVLDLPTRLGDPAVSRFLTAHLDAQLAALAPGDPLERALAAHLSEALSTGVPRAGAVARALGMSERTLYRRLSDLGLTYQGVLERTQRSLAESLLAEGHHSLAEVAFLTGFSEQSSFSRAFKRWVGRPPGRFRRAAPIAMGTVPATFARTFAAVAGLALDASGELADGARVLLRVPPGERLDEAHYHALIEAVVAHHGDRAGLAIGYAEALHLDDLGALGLAVKTAPRLRDSLQRVERYYRLVTDSVRYRLDETAAPLFLLDRDGPTREDEEVRDECALAGFARNMRRFVGPELRLEEVTFAHPCRLDAGRLAEWFGCPVRFDAPRTSIAFAPDVLDLPTRLGDPAVSRFLTAHLDAQLAALAPGDPLERALAAHLSEALSTGVPRAGAVARALGMSERTLYRRLSDLGLTYQGVLERTQRSLAESLLAEGHHSLAEVAFLTGFSEQSSFSRAFKRWVGRPPGRFRRAAPIA

Nearest PDB structures (foldseek):
  5chh-assembly1_A  TM=5.313E-01  e=3.892E-14  Pseudomonas aeruginosa
  8rcw-assembly2_B  TM=8.781E-01  e=8.209E-09  Mycobacterium tuberculosis H37Rv
  3mkl-assembly2_B  TM=9.155E-01  e=1.231E-04  Escherichia coli K-12
  3mkl-assembly1_A  TM=9.089E-01  e=4.961E-04  Escherichia coli K-12
  6xiu-assembly1_B-2  TM=8.953E-01  e=2.202E-03  Escherichia coli

Organism: NCBI:txid1123501

Solvent-accessible surface area (backbone atoms only — not comparable to full-atom values): 34350 Å² total; per-residue (Å²): 134,49,43,34,50,31,62,60,54,39,43,50,25,47,64,53,68,29,43,55,48,74,74,18,41,31,22,55,83,87,47,73,79,46,78,40,76,52,63,66,46,31,47,52,70,54,48,43,53,47,46,45,52,41,51,69,68,53,72,43,63,45,57,48,23,53,43,34,14,73,67,54,53,48,75,74,52,50,68,61,23,47,34,34,48,20,16,51,24,45,46,52,20,49,50,44,45,36,70,48,41,61,79,57,26,67,73,56,43,47,43,72,43,51,90,61,71,38,30,42,34,56,46,64,81,72,84,78,49,72,51,51,50,53,48,51,50,23,47,56,39,22,50,53,46,47,47,41,71,32,52,31,88,80,65,52,58,57,32,36,34,31,44,53,73,80,88,53,54,53,66,59,50,18,61,71,70,65,28,57,57,45,52,60,31,97,50,29,33,43,31,38,45,85,70,48,47,68,37,52,24,76,50,38,32,68,64,61,26,49,53,40,48,38,50,50,51,19,53,52,47,50,68,45,89,68,54,45,43,57,24,23,49,34,24,53,46,45,61,38,13,62,73,33,71,76,52,64,55,59,50,18,29,52,31,45,39,50,47,66,54,46,52,51,53,30,46,74,68,75,43,48,73,66,55,47,48,49,53,39,32,47,54,50,40,52,53,47,36,64,66,60,78,55,50,66,56,51,43,12,36,52,44,31,34,91,38,44,66,59,35,39,55,49,41,21,71,74,70,71,45,45,55,72,53,48,37,64,61,42,68,85,99,132,50,43,33,49,30,63,60,55,38,43,50,25,46,64,54,68,30,42,54,48,76,74,18,41,31,20,55,84,88,48,76,78,46,78,39,76,51,63,61,47,31,45,52,70,54,50,44,52,47,45,44,52,40,51,70,70,53,68,44,64,46,58,46,24,54,42,34,14,72,65,54,52,47,75,74,51,49,67,61,23,46,34,34,46,20,16,51,24,45,46,53,19,49,51,45,45,37,69,49,42,62,78,56,26,68,72,55,45,46,42,72,43,55,91,61,72,39,30,42,33,55,46,66,81,73,86,79,49,70,50,51,49,51,50,50,51,23,48,55,39,21,50,54,46,48,47,40,70,33,52,30,87,81,64,52,57,56,33,38,34,30,42,54,74,78,87,55,54,53,66,59,50,17,61,72,70,64,29,56,57,43,53,60,32,97,50,31,33,41,31,37,44,85,71,49,49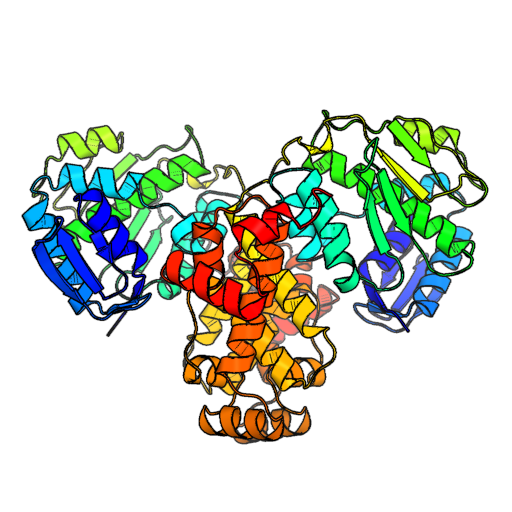,69,37,52,25,76,49,37,33,69,63,59,27,49,52,41,48,37,49,50,48,18,54,53,51,47,67,47,90,70,55,47,44,58,25,26,50,35,25,52,48,41,60,37,13,65,78,32,70,75,50,64,55,60,51,18,26,52,31,44,39,48,46,68,53,48,52,50,53,30,45,75,68,75,42,48,72,67,56,47,48,49,53,41,33,48,55,50,40,52,53,46,36,65,66,60,78,56,50,65,55,49,44,12,37,53,44,32,32,88,39,42,67,60,34,40,54,50,40,21,70,75,71,72,45,44,57,72,53,48,39,64,61,42,67,84,104

Foldseek 3Di:
DKKAFCLLLQLLLVLLCWGQDQCQFTDNVPHTQDGAHGDRIGDPVRSLVSLVSSCVSNVALLSSLLSSLVRDALVSVPLLSVLLLQAFFNLSNLVSCQVQVVLRIDQWHWDWDVVDFIKIFIDGPDDADPSNQSVLSSVVSNVLSNCCVFQHPVWDWAEFEELADDPHDQVSNCVVSVYHYYYNDPGGIITGDPPNRGGTTNNHDPVSSLLSVLLSLLSVLCVDDDDNLLSLLLSVQSNCQLVAGDDLQVSCVVVPHGSVVSQVVCVVRVHHSVRSLLVSLQVQLLVVLCVVPDDLQRSCNSSRHPDSVVVQVSNCVVPVDGSVVSSVPNPPD/DKKAFCLLLQLLLVLLCWGQDQCQFTDNVPHTQDGAHGDRIGDPVRSLVSLVSSCVSNVALLSSLLSSLVRDALVSVPLLSVLLLQAFFNLSNLVSCQVQVVLRIDQWHWDWDVVDFIKIFIDGPDDADPSNQSVLSNVVSNVLSNCCVFQHPVWDWAEFEELADDPHDQVSNCVVSVYHYYYNDPGGIITGDPPNRGGTTNNHDPVSSLLSVLLSLLSVLLVDDDDNLLSLLLSVQSNCQLVAGDDLQVSCVVVPHGSVVSQVVCVVVVHHSVRSLLVSLQSQLLVVLCVVPDDLQRSCNSSRHPDSVVVQVSNCVVPVDGSVVSSVPNPPD

pLDDT: mean 86.34, std 11.82, range [26.84, 98.56]